Protein AF-A0AAQ4F9U0-F1 (afdb_monomer)

Secondary structure (DSSP, 8-state):
---------------------S---------TTSS-SEEEEEEETTTTEEEEEEE-BSEEEEEETTT--EEEEEE---EEE-TTSPSTTS--TTGGG-EEE--BEEEEEE-TTSSEEEEEESSGGG-EEEEETTTTT-SEEEPPTT-GGG----SS-EEEEE-SGGGTTEEEEEE---SS-TTTPPPSEEEEEEETTTEEEES-BSSS-BSEE---GGGTTT--EEEEEEEEETTEEEEEEEEE-TTTTT-EEEEEEEEETT-TT-TT-EEEEE--EETTEE-EEEEEEEEEEEEPTTT--EEEEEEEEEES--SS-S-------TT-EEEEEE---BTTB----EEEEEE---S----------EE---

Foldseek 3Di:
DDDDDDDDDDDDDDDDDDDPPDPPPDADDADPQGHFPDKDWAADPDPLGIWIWTFAKQWIFIAHPVRRHTPAIDGNFQDFFDLADFAPPPDDPCSVVTDRHIWGWADWDDQQNAQKIWIWTAGRLGAIKIAHNVVRRPDIQAADRPDLQRRAEHPAHKEWDFEDDVGSQKIWMAYAQDPGPPSSHDARTFIWGDDPNHYTHQLDDPPVFTRGDHDDPVCRVQKGKHWAYWDYDPQKTKTWIWIQDNPPPRDIFIKIWMAGNPDSGRPRIDMDTDFDDDPPATWYFLHKDWDAFWQFPVPNDTFTKIKTKTDRDDDDDPDNPPDPDLFIWIWIFTQDDDPPDRPRPRPDTGHPDDDDDDDDDDGDTDDDDD

Solvent-accessible surface area (backbone atoms only — not comparable to full-atom values): 21564 Å² total; per-residue (Å²): 139,82,85,89,81,84,79,91,75,89,78,84,83,75,94,63,102,63,87,80,86,63,89,73,82,79,80,80,78,77,58,92,71,44,70,66,66,42,75,39,80,47,75,42,77,92,88,67,45,52,31,32,40,34,27,21,47,21,27,38,38,37,21,37,60,90,69,54,48,78,76,30,74,43,78,65,36,64,40,68,32,39,75,84,36,64,24,71,89,53,84,49,99,51,54,87,65,43,39,83,37,72,14,39,38,57,41,72,43,68,46,66,91,51,64,32,34,42,38,19,26,41,40,49,48,2,33,40,34,38,27,29,58,85,57,60,50,72,48,66,41,60,40,50,67,87,46,66,69,32,25,53,30,32,78,65,21,35,31,67,43,51,37,63,80,98,31,36,56,26,40,39,37,28,16,24,81,63,82,51,53,74,87,58,49,38,52,38,34,33,39,25,38,61,43,89,91,18,45,43,42,62,66,26,79,71,93,83,37,36,20,51,48,68,73,57,72,92,43,47,92,68,43,51,54,38,42,66,31,59,49,62,56,97,64,28,40,37,39,38,31,39,35,34,43,80,86,47,96,67,51,64,42,22,31,43,35,37,30,45,66,86,48,45,42,47,82,63,53,48,75,46,79,50,76,60,79,66,75,103,50,79,38,33,67,69,43,54,49,76,51,72,56,36,43,44,84,86,69,88,48,77,39,56,34,37,41,34,37,28,34,66,84,81,83,85,70,102,59,91,62,83,70,82,53,85,72,25,33,44,34,43,35,47,78,52,90,56,84,102,45,88,50,73,54,74,75,44,74,46,64,62,73,75,95,69,82,93,76,88,78,92,75,75,77,58,80,66,89,128

Mean predicted aligned error: 11.79 Å

InterPro domains:
  IPR001627 Sema domain [PS51004] (9-370)
  IPR001627 Sema domain [SM00630] (39-370)
  IPR015943 WD40/YVTN repeat-like-containing domain superfamily [G3DSA:2.130.10.10] (25-323)
  IPR031148 Plexin family [PTHR22625] (26-288)
  IPR036352 Sema domain superfamily [SSF101912] (35-280)

Structure (mmCIF, N/CA/C/O backbone):
data_AF-A0AAQ4F9U0-F1
#
_entry.id   AF-A0AAQ4F9U0-F1
#
loop_
_atom_site.group_PDB
_atom_site.id
_atom_site.type_symbol
_atom_site.label_atom_id
_atom_site.label_alt_id
_atom_site.label_comp_id
_atom_site.label_asym_id
_atom_site.label_entity_id
_atom_site.label_seq_id
_atom_site.pdbx_PDB_ins_code
_atom_site.Cartn_x
_atom_site.Cartn_y
_atom_site.Cartn_z
_atom_site.occupancy
_atom_site.B_iso_or_equiv
_atom_site.auth_seq_id
_atom_site.auth_comp_id
_atom_site.auth_asym_id
_atom_site.auth_atom_id
_atom_site.pdbx_PDB_model_num
ATOM 1 N N . MET A 1 1 ? 18.073 24.836 13.040 1.00 29.44 1 MET A N 1
ATOM 2 C CA . MET A 1 1 ? 17.413 25.955 12.325 1.00 29.44 1 MET A CA 1
ATOM 3 C C . MET A 1 1 ? 17.180 25.469 10.901 1.00 29.44 1 MET A C 1
ATOM 5 O O . MET A 1 1 ? 18.163 25.137 10.271 1.00 29.44 1 MET A O 1
ATOM 9 N N . THR A 1 2 ? 15.994 25.241 10.348 1.00 25.25 2 THR A N 1
ATOM 10 C CA . THR A 1 2 ? 14.589 25.552 10.650 1.00 25.25 2 THR A CA 1
ATOM 11 C C . THR A 1 2 ? 13.759 24.346 10.170 1.00 25.25 2 THR A C 1
ATOM 13 O O . THR A 1 2 ? 13.972 23.843 9.071 1.00 25.25 2 THR A O 1
ATOM 16 N N . GLN A 1 3 ? 12.862 23.822 11.008 1.00 24.72 3 GLN A N 1
ATOM 17 C CA . GLN A 1 3 ? 12.115 22.586 10.742 1.00 24.72 3 GLN A CA 1
ATOM 18 C C . GLN A 1 3 ? 10.666 22.952 10.396 1.00 24.72 3 GLN A C 1
ATOM 20 O O . GLN A 1 3 ? 9.888 23.328 11.269 1.00 24.72 3 GLN A O 1
ATOM 25 N N . PHE A 1 4 ? 10.313 22.897 9.111 1.00 24.97 4 PHE A N 1
ATOM 26 C CA . PHE A 1 4 ? 8.951 23.172 8.654 1.00 24.97 4 PHE A CA 1
ATOM 27 C C . PHE A 1 4 ? 8.046 21.968 8.950 1.00 24.97 4 PHE A C 1
ATOM 29 O O . PHE A 1 4 ? 8.197 20.895 8.369 1.00 24.97 4 PHE A O 1
ATOM 36 N N . SER A 1 5 ? 7.109 22.153 9.882 1.00 25.56 5 SER A N 1
ATOM 37 C CA . SER A 1 5 ? 6.023 21.213 10.174 1.00 25.56 5 SER A CA 1
ATOM 38 C C . SER A 1 5 ? 4.843 21.495 9.245 1.00 25.56 5 SER A C 1
ATOM 40 O O . SER A 1 5 ? 4.333 22.611 9.239 1.00 25.56 5 SER A O 1
ATOM 42 N N . VAL A 1 6 ? 4.379 20.498 8.488 1.00 27.39 6 VAL A N 1
ATOM 43 C CA . VAL A 1 6 ? 3.157 20.604 7.671 1.00 27.39 6 VAL A CA 1
ATOM 44 C C . VAL A 1 6 ? 2.056 19.779 8.334 1.00 27.39 6 VAL A C 1
ATOM 46 O O . VAL A 1 6 ? 2.178 18.563 8.478 1.00 27.39 6 VAL A O 1
ATOM 49 N N . ALA A 1 7 ? 0.997 20.454 8.777 1.00 25.16 7 ALA A N 1
ATOM 50 C CA . ALA A 1 7 ? -0.224 19.840 9.284 1.00 25.16 7 ALA A CA 1
ATOM 51 C C . ALA A 1 7 ? -1.176 19.552 8.113 1.00 25.16 7 ALA A C 1
ATOM 53 O O . ALA A 1 7 ? -1.401 20.420 7.272 1.00 25.16 7 ALA A O 1
ATOM 54 N N . PHE A 1 8 ? -1.751 18.350 8.060 1.00 27.48 8 PHE A N 1
ATOM 55 C CA . PHE A 1 8 ? -2.879 18.066 7.173 1.00 27.48 8 PHE A CA 1
ATOM 56 C C . PHE A 1 8 ? -4.134 18.709 7.769 1.00 27.48 8 PHE A C 1
ATOM 58 O O . PHE A 1 8 ? -4.598 18.293 8.828 1.00 27.48 8 PHE A O 1
ATOM 65 N N . VAL A 1 9 ? -4.669 19.729 7.099 1.00 26.75 9 VAL A N 1
ATOM 66 C CA . VAL A 1 9 ? -5.969 20.328 7.419 1.00 26.75 9 VAL A CA 1
ATOM 67 C C . VAL A 1 9 ? -6.950 19.879 6.339 1.00 26.75 9 VAL A C 1
ATOM 69 O O . VAL A 1 9 ? -6.792 20.228 5.171 1.00 26.75 9 VAL A O 1
ATOM 72 N N . LEU A 1 10 ? -7.950 19.085 6.719 1.00 26.62 10 LEU A N 1
ATOM 73 C CA . LEU A 1 10 ? -9.097 18.785 5.867 1.00 26.62 10 LEU A CA 1
ATOM 74 C C . LEU A 1 10 ? -10.081 19.958 6.000 1.00 26.62 10 LEU A C 1
ATOM 76 O O . LEU A 1 10 ? -10.742 20.086 7.027 1.00 26.62 10 LEU A O 1
ATOM 80 N N . VAL A 1 11 ? -10.146 20.845 5.004 1.00 28.12 11 VAL A N 1
ATOM 81 C CA . VAL A 1 11 ? -11.136 21.935 4.966 1.00 28.12 11 VAL A CA 1
ATOM 82 C C . VAL A 1 11 ? -12.256 21.546 4.002 1.00 28.12 11 VAL A C 1
ATOM 84 O O . VAL A 1 11 ? -12.060 21.544 2.789 1.00 28.12 11 VAL A O 1
ATOM 87 N N . LEU A 1 12 ? -13.438 21.238 4.537 1.00 27.59 12 LEU A N 1
ATOM 88 C CA . LEU A 1 12 ? -14.687 21.199 3.774 1.00 27.59 12 LEU A CA 1
ATOM 89 C C . LEU A 1 12 ? -15.223 22.636 3.683 1.00 27.59 12 LEU A C 1
ATOM 91 O O . LEU A 1 12 ? -15.813 23.145 4.632 1.00 27.59 12 LEU A O 1
ATOM 95 N N . MET A 1 13 ? -14.975 23.322 2.564 1.00 25.70 13 MET A N 1
ATOM 96 C CA . MET A 1 13 ? -15.557 24.644 2.302 1.00 25.70 13 MET A CA 1
ATOM 97 C C . MET A 1 13 ? -16.949 24.480 1.681 1.00 25.70 13 MET A C 1
ATOM 99 O O . MET A 1 13 ? -17.072 24.288 0.473 1.00 25.70 13 MET A O 1
ATOM 103 N N . VAL A 1 14 ? -17.999 24.600 2.494 1.00 28.50 14 VAL A N 1
ATOM 104 C CA . VAL A 1 14 ? -19.348 24.928 2.010 1.00 28.50 14 VAL A CA 1
ATOM 105 C C . VAL A 1 14 ? -19.461 26.450 2.016 1.00 28.50 14 VAL A C 1
ATOM 107 O O . VAL A 1 14 ? -19.432 27.082 3.071 1.00 28.50 14 VAL A O 1
ATOM 110 N N . SER A 1 15 ? -19.540 27.065 0.836 1.00 31.59 15 SER A N 1
ATOM 111 C CA . SER A 1 15 ? -19.700 28.515 0.702 1.00 31.59 15 SER A CA 1
ATOM 112 C C . SER A 1 15 ? -21.104 28.951 1.127 1.00 31.59 15 SER A C 1
ATOM 114 O O . SER A 1 15 ? -22.020 29.033 0.316 1.00 31.59 15 SER A O 1
ATOM 116 N N . GLY A 1 16 ? -21.254 29.275 2.407 1.00 28.83 16 GLY A N 1
ATOM 117 C CA . GLY A 1 16 ? -22.319 30.123 2.927 1.00 28.83 16 GLY A CA 1
ATOM 118 C C . GLY A 1 16 ? -21.680 31.266 3.703 1.00 28.83 16 GLY A C 1
ATOM 119 O O . GLY A 1 16 ? -21.002 31.029 4.699 1.00 28.83 16 GLY A O 1
ATOM 120 N N . HIS A 1 17 ? -21.862 32.505 3.245 1.00 36.22 17 HIS A N 1
ATOM 121 C CA . HIS A 1 17 ? -21.440 33.699 3.976 1.00 36.22 17 HIS A CA 1
ATOM 122 C C . HIS A 1 17 ? -22.182 33.767 5.323 1.00 36.22 17 HIS A C 1
ATOM 124 O O . HIS A 1 17 ? -23.280 34.307 5.422 1.00 36.22 17 HIS A O 1
ATOM 130 N N . LYS A 1 18 ? -21.568 33.222 6.373 1.00 30.11 18 LYS A N 1
ATOM 131 C CA . LYS A 1 18 ? -21.814 33.598 7.763 1.00 30.11 18 LYS A CA 1
ATOM 132 C C . LYS A 1 18 ? -20.461 33.788 8.428 1.00 30.11 18 LYS A C 1
ATOM 134 O O . LYS A 1 18 ? -19.620 32.896 8.426 1.00 30.11 18 LYS A O 1
ATOM 139 N N . THR A 1 19 ? -20.253 34.987 8.951 1.00 37.78 19 THR A N 1
ATOM 140 C CA . THR A 1 19 ? -19.122 35.362 9.798 1.00 37.78 19 THR A CA 1
ATOM 141 C C . THR A 1 19 ? -18.978 34.344 10.930 1.00 37.78 19 THR A C 1
ATOM 143 O O . THR A 1 19 ? -19.809 34.305 11.837 1.00 37.78 19 THR A O 1
ATOM 146 N N . PHE A 1 20 ? -17.954 33.491 10.859 1.00 38.44 20 PHE A N 1
ATOM 147 C CA . PHE A 1 20 ? -17.682 32.469 11.869 1.00 38.44 20 PHE A CA 1
ATOM 148 C C . PHE A 1 20 ? -16.980 33.117 13.070 1.00 38.44 20 PHE A C 1
ATOM 150 O O . PHE A 1 20 ? -15.762 33.077 13.221 1.00 38.44 20 PHE A O 1
ATOM 157 N N . GLY A 1 21 ? -17.770 33.769 13.920 1.00 43.78 21 GLY A N 1
ATOM 158 C CA . GLY A 1 21 ? -17.380 34.089 15.286 1.00 43.78 21 GLY A CA 1
ATOM 159 C C . GLY A 1 21 ? -17.503 32.839 16.151 1.00 43.78 21 GLY A C 1
ATOM 160 O O . GLY A 1 21 ? -18.554 32.604 16.731 1.00 43.78 21 GLY A O 1
ATOM 161 N N . ASN A 1 22 ? -16.461 32.008 16.167 1.00 43.28 22 ASN A N 1
ATOM 162 C CA . ASN A 1 22 ? -16.059 31.160 17.293 1.00 43.28 22 ASN A CA 1
ATOM 163 C C . ASN A 1 22 ? -14.799 30.386 16.895 1.00 43.28 22 ASN A C 1
ATOM 165 O O . ASN A 1 22 ? -14.770 29.743 15.847 1.00 43.28 22 ASN A O 1
ATOM 169 N N . SER A 1 23 ? -13.765 30.438 17.737 1.00 53.53 23 SER A N 1
ATOM 170 C CA . SER A 1 23 ? -12.566 29.607 17.604 1.00 53.53 23 SER A CA 1
ATOM 171 C C . SER A 1 23 ? -12.973 28.135 17.709 1.00 53.53 23 SER A C 1
ATOM 173 O O . SER A 1 23 ? -13.129 27.593 18.803 1.00 53.53 23 SER A O 1
ATOM 175 N N . SER A 1 24 ? -13.222 27.480 16.575 1.00 62.28 24 SER A N 1
ATOM 176 C CA . SER A 1 24 ? -13.398 26.034 16.541 1.00 62.28 24 SER A CA 1
ATOM 177 C C . SER A 1 24 ? -12.061 25.409 16.929 1.00 62.28 24 SER A C 1
ATOM 179 O O . SER A 1 24 ? -11.096 25.494 16.168 1.00 62.28 24 SER A O 1
ATOM 181 N N . VAL A 1 25 ? -11.978 24.813 18.119 1.00 74.81 25 VAL A N 1
ATOM 182 C CA . VAL A 1 25 ? -10.773 24.109 18.575 1.00 74.81 25 VAL A CA 1
ATOM 183 C C . VAL A 1 25 ? -10.517 22.928 17.633 1.00 74.81 25 VAL A C 1
ATOM 185 O O . VAL A 1 25 ? -11.190 21.900 17.710 1.00 74.81 25 VAL A O 1
ATOM 188 N N . ILE A 1 26 ? -9.552 23.077 16.722 1.00 81.75 26 ILE A N 1
ATOM 189 C CA . ILE A 1 26 ? -9.121 22.005 15.820 1.00 81.75 26 ILE A CA 1
ATOM 190 C C . ILE A 1 26 ? -8.295 21.010 16.636 1.00 81.75 26 ILE A C 1
ATOM 192 O O . ILE A 1 26 ? -7.147 21.275 17.001 1.00 81.75 26 ILE A O 1
ATOM 196 N N . LYS A 1 27 ? -8.872 19.842 16.922 1.00 86.06 27 LYS A N 1
ATOM 197 C CA . LYS A 1 27 ? -8.132 18.741 17.544 1.00 86.06 27 LYS A CA 1
ATOM 198 C C . LYS A 1 27 ? -7.135 18.172 16.539 1.00 86.06 27 LYS A C 1
ATOM 200 O O . LYS A 1 27 ? -7.469 17.964 15.378 1.00 86.06 27 LYS A O 1
ATOM 205 N N . THR A 1 28 ? -5.905 17.928 16.986 1.00 89.06 28 THR A N 1
ATOM 206 C CA . THR A 1 28 ? -4.822 17.435 16.127 1.00 89.06 28 THR A CA 1
ATOM 207 C C . THR A 1 28 ? -4.110 16.272 16.801 1.00 89.06 28 THR A C 1
ATOM 209 O O . THR A 1 28 ? -3.609 16.421 17.913 1.00 89.06 28 THR A O 1
ATOM 212 N N . PHE A 1 29 ? -3.994 15.148 16.098 1.00 91.69 29 PHE A N 1
ATOM 213 C CA . PHE A 1 29 ? -3.115 14.047 16.478 1.00 91.69 29 PHE A CA 1
ATOM 214 C C . PHE A 1 29 ? -1.820 14.102 15.662 1.00 91.69 29 PHE A C 1
ATOM 216 O O . PHE A 1 29 ? -1.850 14.318 14.449 1.00 91.69 29 PHE A O 1
ATOM 223 N N . ARG A 1 30 ? -0.675 13.903 16.322 1.00 92.94 30 ARG A N 1
ATOM 224 C CA . ARG A 1 30 ? 0.641 13.821 15.674 1.00 92.94 30 ARG A CA 1
ATOM 225 C C . ARG A 1 30 ? 1.322 12.523 16.104 1.00 92.94 30 ARG A C 1
ATOM 227 O O . ARG A 1 30 ? 1.633 12.398 17.289 1.00 92.94 30 ARG A O 1
ATOM 234 N N . PRO A 1 31 ? 1.566 11.571 15.186 1.00 93.06 31 PRO A N 1
ATOM 235 C CA . PRO A 1 31 ? 2.289 10.363 15.543 1.00 93.06 31 PRO A CA 1
ATOM 236 C C . PRO A 1 31 ? 3.714 10.705 16.021 1.00 93.06 31 PRO A C 1
ATOM 238 O O . PRO A 1 31 ? 4.389 11.519 15.384 1.00 93.06 31 PRO A O 1
ATOM 241 N N . PRO A 1 32 ? 4.211 10.078 17.103 1.00 92.12 32 PRO A N 1
ATOM 242 C CA . PRO A 1 32 ? 5.536 10.380 17.651 1.00 92.12 32 PRO A CA 1
ATOM 243 C C . PRO A 1 32 ? 6.699 10.198 16.663 1.00 92.12 32 PRO A C 1
ATOM 245 O O . PRO A 1 32 ? 7.684 10.925 16.723 1.00 92.12 32 PRO A O 1
ATOM 248 N N . ALA A 1 33 ? 6.592 9.234 15.743 1.00 91.88 33 ALA A N 1
ATOM 249 C CA . ALA A 1 33 ? 7.673 8.847 14.832 1.00 91.88 33 ALA A CA 1
ATOM 250 C C . ALA A 1 33 ? 7.632 9.555 13.459 1.00 91.88 33 ALA A C 1
ATOM 252 O O . ALA A 1 33 ? 8.350 9.156 12.536 1.00 91.88 33 ALA A O 1
ATOM 253 N N . GLY A 1 34 ? 6.798 10.589 13.304 1.00 91.25 34 GLY A N 1
ATOM 254 C CA . GLY A 1 34 ? 6.648 11.359 12.066 1.00 91.25 34 GLY A CA 1
ATOM 255 C C . GLY A 1 34 ? 5.200 11.425 11.564 1.00 91.25 34 GLY A C 1
ATOM 256 O O . GLY A 1 34 ? 4.275 11.065 12.286 1.00 91.25 34 GLY A O 1
ATOM 257 N N . PRO A 1 35 ? 4.966 11.901 10.328 1.00 91.56 35 PRO A N 1
ATOM 258 C CA . PRO A 1 35 ? 3.613 12.031 9.792 1.00 91.56 35 PRO A CA 1
ATOM 259 C C . PRO A 1 35 ? 2.939 10.664 9.618 1.00 91.56 35 PRO A C 1
ATOM 261 O O . PRO A 1 35 ? 3.611 9.659 9.381 1.00 91.56 35 PRO A O 1
ATOM 264 N N . ALA A 1 36 ? 1.607 10.635 9.680 1.00 91.06 36 ALA A N 1
ATOM 265 C CA . ALA A 1 36 ? 0.836 9.460 9.283 1.00 91.06 36 ALA A CA 1
ATOM 266 C C . ALA A 1 36 ? 0.993 9.225 7.769 1.00 91.06 36 ALA A C 1
ATOM 268 O O . ALA A 1 36 ? 0.984 10.174 6.983 1.00 91.06 36 ALA A O 1
ATOM 269 N N . GLN A 1 37 ? 1.158 7.969 7.352 1.00 93.06 37 GLN A N 1
ATOM 270 C CA . GLN A 1 37 ? 1.241 7.592 5.939 1.00 93.06 37 GLN A CA 1
ATOM 271 C C . GLN A 1 37 ? -0.131 7.287 5.337 1.00 93.06 37 GLN A C 1
ATOM 273 O O . GLN A 1 37 ? -0.349 7.635 4.174 1.00 93.06 37 GLN A O 1
ATOM 278 N N . ASN A 1 38 ? -1.021 6.669 6.120 1.00 92.75 38 ASN A N 1
ATOM 279 C CA . ASN A 1 38 ? -2.396 6.338 5.747 1.00 92.75 38 ASN A CA 1
ATOM 280 C C . ASN A 1 38 ? -3.339 6.562 6.934 1.00 92.75 38 ASN A C 1
ATOM 282 O O . ASN A 1 38 ? -2.918 6.491 8.090 1.00 92.75 38 ASN A O 1
ATOM 286 N N . LEU A 1 39 ? -4.610 6.814 6.636 1.00 93.81 39 LEU A N 1
ATOM 287 C CA . LEU A 1 39 ? -5.665 7.034 7.618 1.00 93.81 39 LEU A CA 1
ATOM 288 C C . LEU A 1 39 ? -6.929 6.311 7.155 1.00 93.81 39 LEU A C 1
ATOM 290 O O . LEU A 1 39 ? -7.272 6.373 5.976 1.00 93.81 39 LEU A O 1
ATOM 294 N N . LEU A 1 40 ? -7.611 5.657 8.085 1.00 93.25 40 LEU A N 1
ATOM 295 C CA . LEU A 1 40 ? -8.849 4.931 7.853 1.00 93.25 40 LEU A CA 1
ATOM 296 C C . LEU A 1 40 ? -9.862 5.316 8.931 1.00 93.25 40 LEU A C 1
ATOM 298 O O . LEU A 1 40 ? -9.553 5.263 10.118 1.00 93.25 40 LEU A O 1
ATOM 302 N N . TYR A 1 41 ? -11.065 5.696 8.518 1.00 92.38 41 TYR A N 1
ATOM 303 C CA . TYR A 1 41 ? -12.203 5.863 9.417 1.00 92.38 41 TYR A CA 1
ATOM 304 C C . TYR A 1 41 ? -13.020 4.575 9.423 1.00 92.38 41 TYR A C 1
ATOM 306 O O . TYR A 1 41 ? -13.342 4.061 8.354 1.00 92.38 41 TYR A O 1
ATOM 314 N N . VAL A 1 42 ? -13.357 4.074 10.610 1.00 90.50 42 VAL A N 1
ATOM 315 C CA . VAL A 1 42 ? -14.179 2.870 10.778 1.00 90.50 42 VAL A CA 1
ATOM 316 C C . VAL A 1 42 ? -15.256 3.153 11.812 1.00 90.50 42 VAL A C 1
ATOM 318 O O . VAL A 1 42 ? -14.984 3.737 12.862 1.00 90.50 42 VAL A O 1
ATOM 321 N N . ASN A 1 43 ? -16.482 2.721 11.532 1.00 88.25 43 ASN A N 1
ATOM 322 C CA . ASN A 1 43 ? -17.560 2.730 12.510 1.00 88.25 43 ASN A CA 1
ATOM 323 C C . ASN A 1 43 ? -17.763 1.308 13.038 1.00 88.25 43 ASN A C 1
ATOM 325 O O . ASN A 1 43 ? -18.195 0.429 12.296 1.00 88.25 43 ASN A O 1
ATOM 329 N N . LEU A 1 44 ? -17.412 1.074 14.302 1.00 84.94 44 LEU A N 1
ATOM 330 C CA . LEU A 1 44 ? -17.586 -0.230 14.932 1.00 84.94 44 LEU A CA 1
ATOM 331 C C . LEU A 1 44 ? -19.023 -0.352 15.457 1.00 84.94 44 LEU A C 1
ATOM 333 O O . LEU A 1 44 ? -19.406 0.338 16.408 1.00 84.94 44 LEU A O 1
ATOM 337 N N . TYR A 1 45 ? -19.815 -1.238 14.849 1.00 69.25 45 TYR A N 1
ATOM 338 C CA . TYR A 1 45 ? -21.154 -1.577 15.338 1.00 69.25 45 TYR A CA 1
ATOM 339 C C . TYR A 1 45 ? -21.085 -2.193 16.750 1.00 69.25 45 TYR A C 1
ATOM 341 O O . TYR A 1 45 ? -20.093 -2.819 17.113 1.00 69.25 45 TYR A O 1
ATOM 349 N N . GLN A 1 46 ? -22.148 -2.012 17.543 1.00 57.34 46 GLN A N 1
ATOM 350 C CA . GLN A 1 46 ? -22.325 -2.621 18.873 1.00 57.34 46 GLN A CA 1
ATOM 351 C C . GLN A 1 46 ? -21.217 -2.272 19.896 1.00 57.34 46 GLN A C 1
ATOM 353 O O . GLN A 1 46 ? -20.499 -3.139 20.379 1.00 57.34 46 GLN A O 1
ATOM 358 N N . ASN A 1 47 ? -21.141 -0.989 20.281 1.00 59.16 47 ASN A N 1
ATOM 359 C CA . ASN A 1 47 ? -20.373 -0.427 21.418 1.00 59.16 47 ASN A CA 1
ATOM 360 C C . ASN A 1 47 ? -18.929 0.044 21.155 1.00 59.16 47 ASN A C 1
ATOM 362 O O . ASN A 1 47 ? -18.361 0.712 22.018 1.00 59.16 47 ASN A O 1
ATOM 366 N N . GLY A 1 48 ? -18.339 -0.211 19.982 1.00 67.12 48 GLY A N 1
ATOM 367 C CA . GLY A 1 48 ? -16.965 0.233 19.683 1.00 67.12 48 GLY A CA 1
ATOM 368 C C . GLY A 1 48 ? -16.836 1.714 19.297 1.00 67.12 48 GLY A C 1
ATOM 369 O O . GLY A 1 48 ? -15.776 2.314 19.499 1.00 67.12 48 GLY A O 1
ATOM 370 N N . GLY A 1 49 ? -17.918 2.310 18.784 1.00 84.31 49 GLY A N 1
ATOM 371 C CA . GLY A 1 49 ? -17.972 3.705 18.351 1.00 84.31 49 GLY A CA 1
ATOM 372 C C . GLY A 1 49 ? -17.165 3.986 17.080 1.00 84.31 49 GLY A C 1
ATOM 373 O O . GLY A 1 49 ? -16.498 3.118 16.517 1.00 84.31 49 GLY A O 1
ATOM 374 N N . ALA A 1 50 ? -17.225 5.235 16.622 1.00 89.94 50 ALA A N 1
ATOM 375 C CA . ALA A 1 50 ? -16.423 5.690 15.496 1.00 89.94 50 ALA A CA 1
ATOM 376 C C . ALA A 1 50 ? -14.949 5.832 15.898 1.00 89.94 50 ALA A C 1
ATOM 378 O O . ALA A 1 50 ? -14.612 6.508 16.879 1.00 89.94 50 ALA A O 1
ATOM 379 N N . ILE A 1 51 ? -14.068 5.232 15.105 1.00 93.69 51 IL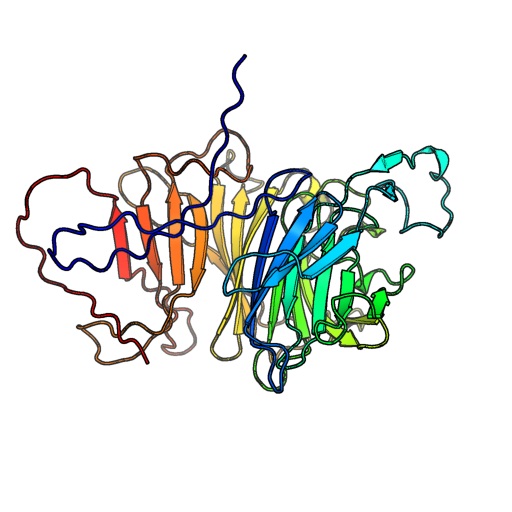E A N 1
ATOM 380 C CA . ILE A 1 51 ? -12.624 5.228 15.322 1.00 93.69 51 ILE A CA 1
ATOM 381 C C . ILE A 1 51 ? -11.885 5.728 14.082 1.00 93.69 51 ILE A C 1
ATOM 383 O O . ILE A 1 51 ? -12.384 5.682 12.957 1.00 93.69 51 ILE A O 1
ATOM 387 N N . LEU A 1 52 ? -10.662 6.193 14.305 1.00 95.12 52 LEU A N 1
ATOM 388 C CA . LEU A 1 52 ? -9.700 6.513 13.261 1.00 95.12 52 LEU A CA 1
ATOM 389 C C . LEU A 1 52 ? -8.458 5.659 13.469 1.00 95.12 52 LEU A C 1
ATOM 391 O O . LEU A 1 52 ? -7.839 5.710 14.527 1.00 95.12 52 LEU A O 1
ATOM 395 N N . VAL A 1 53 ? -8.070 4.900 12.454 1.00 96.62 53 VAL A N 1
ATOM 396 C CA . VAL A 1 53 ? -6.814 4.156 12.450 1.00 96.62 53 VAL A CA 1
ATOM 397 C C . VAL A 1 53 ? -5.815 4.893 11.574 1.00 96.62 53 VAL A C 1
ATOM 399 O O . VAL A 1 53 ? -6.068 5.122 10.394 1.00 96.62 53 VAL A O 1
ATOM 402 N N . ALA A 1 54 ? -4.671 5.263 12.136 1.00 97.12 54 ALA A N 1
ATOM 403 C CA . ALA A 1 54 ? -3.572 5.891 11.419 1.00 97.12 54 ALA A CA 1
ATOM 404 C C . ALA A 1 54 ? -2.390 4.922 11.297 1.00 97.12 54 ALA A C 1
ATOM 406 O O . ALA A 1 54 ? -1.857 4.434 12.294 1.00 97.12 54 ALA A O 1
ATOM 407 N N . GLY A 1 55 ? -1.945 4.675 10.067 1.00 97.75 55 GLY A N 1
ATOM 408 C CA . GLY A 1 55 ? -0.701 3.968 9.786 1.00 97.75 55 GLY A CA 1
ATOM 409 C C . GLY A 1 55 ? 0.472 4.940 9.832 1.00 97.75 55 GLY A C 1
ATOM 410 O O . GLY A 1 55 ? 0.487 5.913 9.079 1.00 97.75 55 GLY A O 1
ATOM 411 N N . GLY A 1 56 ? 1.437 4.690 10.712 1.00 95.94 56 GLY A N 1
ATOM 412 C CA . GLY A 1 56 ? 2.623 5.516 10.919 1.00 95.94 56 GLY A CA 1
ATOM 413 C C . GLY A 1 56 ? 3.938 4.782 10.637 1.00 95.94 56 GLY A C 1
ATOM 414 O O . GLY A 1 56 ? 3.969 3.603 10.266 1.00 95.94 56 GLY A O 1
ATOM 415 N N . ARG A 1 57 ? 5.052 5.495 10.844 1.00 98.00 57 ARG A N 1
ATOM 416 C CA . ARG A 1 57 ? 6.386 4.886 10.910 1.00 98.00 57 ARG A CA 1
ATOM 417 C C . ARG A 1 57 ? 6.442 4.035 12.174 1.00 98.00 57 ARG A C 1
ATOM 419 O O . ARG A 1 57 ? 6.232 4.555 13.265 1.00 98.00 57 ARG A O 1
ATOM 426 N N . ASN A 1 58 ? 6.740 2.751 12.016 1.00 98.31 58 ASN A N 1
ATOM 427 C CA . ASN A 1 58 ? 6.924 1.762 13.077 1.00 98.31 58 ASN A CA 1
ATOM 428 C C . ASN A 1 58 ? 5.702 1.481 13.963 1.00 98.31 58 ASN A C 1
ATOM 430 O O . ASN A 1 58 ? 5.831 0.735 14.935 1.00 98.31 58 ASN A O 1
ATOM 434 N N . ALA A 1 59 ? 4.525 2.031 13.653 1.00 98.06 59 ALA A N 1
ATOM 435 C CA . ALA A 1 59 ? 3.329 1.787 14.444 1.00 98.06 59 ALA A CA 1
ATOM 436 C C . ALA A 1 59 ? 2.021 1.989 13.671 1.00 98.06 59 ALA A C 1
ATOM 438 O O . ALA A 1 59 ? 1.953 2.759 12.711 1.00 98.06 59 ALA A O 1
ATOM 439 N N . LEU A 1 60 ? 0.970 1.323 14.143 1.00 98.50 60 LEU A N 1
ATOM 440 C CA . LEU A 1 60 ? -0.426 1.659 13.881 1.00 98.50 60 LEU A CA 1
ATOM 441 C C . LEU A 1 60 ? -1.002 2.326 15.132 1.00 98.50 60 LEU A C 1
ATOM 443 O O . LEU A 1 60 ? -0.722 1.886 16.247 1.00 98.50 60 LEU A O 1
ATOM 447 N N . TYR A 1 61 ? -1.809 3.364 14.943 1.00 97.94 61 TYR A N 1
ATOM 448 C CA . TYR A 1 61 ? -2.467 4.100 16.019 1.00 97.94 61 TYR A CA 1
ATOM 449 C C . TYR A 1 61 ? -3.973 3.999 15.833 1.00 97.94 61 TYR A C 1
ATOM 451 O O . TYR A 1 61 ? -4.489 4.429 14.805 1.00 97.94 61 TYR A O 1
ATOM 459 N N . MET A 1 62 ? -4.674 3.460 16.821 1.00 96.62 62 MET A N 1
ATOM 460 C CA . MET A 1 62 ? -6.130 3.457 16.863 1.00 96.62 62 MET A CA 1
ATOM 461 C C . MET A 1 62 ? -6.592 4.583 17.781 1.00 96.62 62 MET A C 1
ATOM 463 O O . MET A 1 62 ? -6.195 4.652 18.944 1.00 96.62 62 MET A O 1
ATOM 467 N N . LEU A 1 63 ? -7.401 5.487 17.243 1.00 95.44 63 LEU A N 1
ATOM 468 C CA . LEU A 1 63 ? -7.825 6.728 17.877 1.00 95.44 63 LEU A CA 1
ATOM 469 C C . LEU A 1 63 ? -9.350 6.773 17.982 1.00 95.44 63 LEU A C 1
ATOM 471 O O . LEU A 1 63 ? -10.063 6.260 17.119 1.00 95.44 63 LEU A O 1
ATOM 475 N N . SER A 1 64 ? -9.863 7.454 19.000 1.00 93.06 64 SER A N 1
ATOM 476 C CA . SER A 1 64 ? -11.273 7.849 19.055 1.00 93.06 64 SER A CA 1
ATOM 477 C C . SER A 1 64 ? -11.564 8.920 17.997 1.00 93.06 64 SER A C 1
ATOM 479 O O . SER A 1 64 ? -10.874 9.938 17.931 1.00 93.06 64 SER A O 1
ATOM 481 N N . ALA A 1 65 ? -12.611 8.748 17.184 1.00 90.81 65 ALA A N 1
ATOM 482 C CA . ALA A 1 65 ? -12.971 9.753 16.178 1.00 90.81 65 ALA A CA 1
ATOM 483 C C . ALA A 1 65 ? -13.557 11.044 16.791 1.00 90.81 65 ALA A C 1
ATOM 485 O O . ALA A 1 65 ? -13.573 12.084 16.137 1.00 90.81 65 ALA A O 1
ATOM 486 N N . LYS A 1 66 ? -14.019 11.005 18.051 1.00 88.62 66 LYS A N 1
ATOM 487 C CA . LYS A 1 66 ? -14.623 12.157 18.750 1.00 88.62 66 LYS A CA 1
ATOM 488 C C . LYS A 1 66 ? -13.583 13.185 19.200 1.00 88.62 66 LYS A C 1
ATOM 490 O O . LYS A 1 66 ? -13.851 14.390 19.277 1.00 88.62 66 LYS A O 1
ATOM 495 N N . ASP A 1 67 ? -12.408 12.717 19.598 1.00 90.62 67 ASP A N 1
ATOM 496 C CA . ASP A 1 67 ? -11.403 13.559 20.241 1.00 90.62 67 ASP A CA 1
ATOM 497 C C . ASP A 1 67 ? -9.960 13.292 19.828 1.00 90.62 67 ASP A C 1
ATOM 499 O O . ASP A 1 67 ? -9.081 14.032 20.263 1.00 90.62 67 ASP A O 1
ATOM 503 N N . LEU A 1 68 ? -9.729 12.317 18.947 1.00 92.94 68 LEU A N 1
ATOM 504 C CA . LEU A 1 68 ? -8.405 11.880 18.513 1.00 92.94 68 LEU A CA 1
ATOM 505 C C . LEU A 1 68 ? -7.523 11.388 19.670 1.00 92.94 68 LEU A C 1
ATOM 507 O O . LEU A 1 68 ? -6.299 11.356 19.536 1.00 92.94 68 LEU A O 1
ATOM 511 N N . SER A 1 69 ? -8.129 11.004 20.799 1.00 93.94 69 SER A N 1
ATOM 512 C CA . SER A 1 69 ? -7.410 10.350 21.888 1.00 93.94 69 SER A CA 1
ATOM 513 C C . SER A 1 69 ? -6.953 8.961 21.446 1.00 93.94 69 SER A C 1
ATOM 515 O O . SER A 1 69 ? -7.681 8.231 20.766 1.00 93.94 69 SER A O 1
ATOM 517 N N . THR A 1 70 ? -5.721 8.604 21.801 1.00 95.75 70 THR A N 1
ATOM 518 C CA . THR A 1 70 ? -5.155 7.295 21.471 1.00 95.75 70 THR A CA 1
ATOM 519 C C . THR A 1 70 ? -5.810 6.217 22.320 1.00 95.75 70 THR A C 1
ATOM 521 O O . THR A 1 70 ? -5.700 6.248 23.542 1.00 95.75 70 THR A O 1
ATOM 524 N N . ARG A 1 71 ? -6.445 5.245 21.663 1.00 94.62 71 ARG A N 1
ATOM 525 C CA . ARG A 1 71 ? -6.984 4.034 22.292 1.00 94.62 71 ARG A CA 1
ATOM 526 C C . ARG A 1 71 ? -5.938 2.931 22.355 1.00 94.62 71 ARG A C 1
ATOM 528 O O . ARG A 1 71 ? -5.740 2.339 23.406 1.00 94.62 71 ARG A O 1
ATOM 535 N N . ALA A 1 72 ? -5.240 2.699 21.244 1.00 96.31 72 ALA A N 1
ATOM 536 C CA . ALA A 1 72 ? -4.226 1.657 21.158 1.00 96.31 72 ALA A CA 1
ATOM 537 C C . ALA A 1 72 ? -3.103 1.993 20.183 1.00 96.31 72 ALA A C 1
ATOM 539 O O . ALA A 1 72 ? -3.262 2.789 19.252 1.00 96.31 72 ALA A O 1
ATOM 540 N N . ILE A 1 73 ? -1.955 1.358 20.414 1.00 97.69 73 ILE A N 1
ATOM 541 C CA . ILE A 1 73 ? -0.766 1.463 19.574 1.00 97.69 73 ILE A CA 1
ATOM 542 C C . ILE A 1 73 ? -0.238 0.056 19.325 1.00 97.69 73 ILE A C 1
ATOM 544 O O . ILE A 1 73 ? 0.156 -0.633 20.263 1.00 97.69 73 ILE A O 1
ATOM 548 N N . TYR A 1 74 ? -0.158 -0.338 18.058 1.00 98.00 74 TYR A N 1
ATOM 549 C CA . TYR A 1 74 ? 0.478 -1.587 17.651 1.00 98.00 74 TYR A CA 1
ATOM 550 C C . TYR A 1 74 ? 1.838 -1.291 17.020 1.00 98.00 74 TYR A C 1
ATOM 552 O O . TYR A 1 74 ? 1.918 -0.517 16.066 1.00 98.00 74 TYR A O 1
ATOM 560 N N . LYS A 1 75 ? 2.919 -1.890 17.529 1.00 97.75 75 LYS A N 1
ATOM 561 C CA . LYS A 1 75 ? 4.274 -1.685 16.992 1.00 97.75 75 LYS A CA 1
ATOM 562 C C . LYS A 1 75 ? 4.492 -2.536 15.741 1.00 97.75 75 LYS A C 1
ATOM 564 O O . LYS A 1 75 ? 4.393 -3.754 15.793 1.00 97.75 75 LYS A O 1
ATOM 569 N N . THR A 1 76 ? 4.858 -1.895 14.635 1.00 97.38 76 THR A N 1
ATOM 570 C CA . THR A 1 76 ? 5.200 -2.553 13.360 1.00 97.38 76 THR A CA 1
ATOM 571 C C . THR A 1 76 ? 6.698 -2.515 13.050 1.00 97.38 76 THR A C 1
ATOM 573 O O . THR A 1 76 ? 7.139 -3.109 12.065 1.00 97.38 76 THR A O 1
ATOM 576 N N . GLY A 1 77 ? 7.498 -1.809 13.853 1.00 96.75 77 GLY A N 1
ATOM 577 C CA . GLY A 1 77 ? 8.944 -1.737 13.683 1.00 96.75 77 GLY A CA 1
ATOM 578 C C . GLY A 1 77 ? 9.659 -0.880 14.735 1.00 96.75 77 GLY A C 1
ATOM 579 O O . GLY A 1 77 ? 9.049 -0.515 15.743 1.00 96.75 77 GLY A O 1
ATOM 580 N N . PRO A 1 78 ? 10.940 -0.541 14.500 1.00 97.56 78 PRO A N 1
ATOM 581 C CA . PRO A 1 78 ? 11.763 -1.064 13.407 1.00 97.56 78 PRO A CA 1
ATOM 582 C C . PRO A 1 78 ? 12.016 -2.573 13.575 1.00 97.56 78 PRO A C 1
ATOM 584 O O . PRO A 1 78 ? 11.861 -3.114 14.668 1.00 97.56 78 PRO A O 1
ATOM 587 N N . VAL A 1 79 ? 12.378 -3.262 12.494 1.00 97.00 79 VAL A N 1
ATOM 588 C CA . VAL A 1 79 ? 12.650 -4.712 12.495 1.00 97.00 79 VAL A CA 1
ATOM 589 C C . VAL A 1 79 ? 13.973 -5.020 11.797 1.00 97.00 79 VAL A C 1
ATOM 591 O O . VAL A 1 79 ? 14.439 -4.226 10.981 1.00 97.00 79 VAL A O 1
ATOM 594 N N . MET A 1 80 ? 14.576 -6.172 12.097 1.00 97.00 80 MET A N 1
ATOM 595 C CA . MET A 1 80 ? 15.756 -6.658 11.374 1.00 97.00 80 MET A CA 1
ATOM 596 C C . MET A 1 80 ? 15.360 -7.089 9.958 1.00 97.00 80 MET A C 1
ATOM 598 O O . MET A 1 80 ? 14.706 -8.116 9.769 1.00 97.00 80 MET A O 1
ATOM 602 N N . ASP A 1 81 ? 15.744 -6.302 8.956 1.00 97.38 81 ASP A N 1
ATOM 603 C CA . ASP A 1 81 ? 15.283 -6.464 7.575 1.00 97.38 81 ASP A CA 1
ATOM 604 C C . ASP A 1 81 ? 16.428 -6.309 6.573 1.00 97.38 81 ASP A C 1
ATOM 606 O O . ASP A 1 81 ? 17.388 -5.572 6.796 1.00 97.38 81 ASP A O 1
ATOM 610 N N . SER A 1 82 ? 16.299 -6.993 5.439 1.00 96.56 82 SER A N 1
ATOM 611 C CA . SER A 1 82 ? 17.143 -6.811 4.260 1.00 96.56 82 SER A CA 1
ATOM 612 C C . SER A 1 82 ? 16.305 -7.077 3.020 1.00 96.56 82 SER A C 1
ATOM 614 O O . SER A 1 82 ? 15.558 -8.051 2.959 1.00 96.56 82 SER A O 1
ATOM 616 N N . VAL A 1 83 ? 16.463 -6.247 1.987 1.00 95.62 83 VAL A N 1
ATOM 617 C CA . VAL A 1 83 ? 15.784 -6.468 0.697 1.00 95.62 83 VAL A CA 1
ATOM 618 C C . VAL A 1 83 ? 16.255 -7.745 -0.004 1.00 95.62 83 VAL A C 1
ATOM 620 O O . VAL A 1 83 ? 15.555 -8.227 -0.888 1.00 95.62 83 VAL A O 1
ATOM 623 N N . LEU A 1 84 ? 17.414 -8.284 0.389 1.00 96.25 84 LEU A N 1
ATOM 624 C CA . LEU A 1 84 ? 18.016 -9.492 -0.178 1.00 96.25 84 LEU A CA 1
ATOM 625 C C . LEU A 1 84 ? 17.516 -10.787 0.475 1.00 96.25 84 LEU A C 1
ATOM 627 O O . LEU A 1 84 ? 17.923 -11.860 0.045 1.00 96.25 84 LEU A O 1
ATOM 631 N N . CYS A 1 85 ? 16.648 -10.700 1.487 1.00 96.12 85 CYS A N 1
ATOM 632 C CA . CYS A 1 85 ? 16.234 -11.850 2.285 1.00 96.12 85 CYS A CA 1
ATOM 633 C C . CYS A 1 85 ? 14.718 -11.951 2.455 1.00 96.12 85 CYS A C 1
ATOM 635 O O . CYS A 1 85 ? 14.032 -10.927 2.478 1.00 96.12 85 CYS A O 1
ATOM 637 N N . PRO A 1 86 ? 14.173 -13.162 2.652 1.00 96.06 86 PRO A N 1
ATOM 638 C CA . PRO A 1 86 ? 12.791 -13.330 3.084 1.00 96.06 86 PRO A CA 1
ATOM 639 C C . PRO A 1 86 ? 12.554 -12.681 4.467 1.00 96.06 86 PRO A C 1
ATOM 641 O O . PRO A 1 86 ? 13.502 -12.293 5.162 1.00 96.06 86 PRO A O 1
ATOM 644 N N . PRO A 1 87 ? 11.295 -12.524 4.905 1.00 95.94 87 PRO A N 1
ATOM 645 C CA . PRO A 1 87 ? 11.000 -12.005 6.236 1.00 95.94 87 PRO A CA 1
ATOM 646 C C . PRO A 1 87 ? 11.681 -12.826 7.344 1.00 95.94 87 PRO A C 1
ATOM 648 O O . PRO A 1 87 ? 11.610 -14.053 7.353 1.00 95.94 87 PRO A O 1
ATOM 651 N N . TYR A 1 88 ? 12.312 -12.148 8.308 1.00 93.38 88 TYR A N 1
ATOM 652 C CA . TYR A 1 88 ? 12.875 -12.793 9.504 1.00 93.38 88 TYR A CA 1
ATOM 653 C C . TYR A 1 88 ? 11.772 -13.583 10.240 1.00 93.38 88 TYR A C 1
ATOM 655 O O . TYR A 1 88 ? 10.636 -13.104 10.252 1.00 93.38 88 TYR A O 1
ATOM 663 N N . PRO A 1 89 ? 12.020 -14.745 10.873 1.00 93.94 89 PRO A N 1
ATOM 664 C CA . PRO A 1 89 ? 13.306 -15.403 11.096 1.00 93.94 89 PRO A CA 1
ATOM 665 C C . PRO A 1 89 ? 13.719 -16.385 9.995 1.00 93.94 89 PRO A C 1
ATOM 667 O O . PRO A 1 89 ? 14.546 -17.244 10.260 1.00 93.94 89 PRO A O 1
ATOM 670 N N . ILE A 1 90 ? 13.148 -16.307 8.786 1.00 94.94 90 ILE A N 1
ATOM 671 C CA . ILE A 1 90 ? 13.577 -17.197 7.702 1.00 94.94 90 ILE A CA 1
ATOM 672 C C . ILE A 1 90 ? 15.026 -16.851 7.339 1.00 94.94 90 ILE A C 1
ATOM 674 O O . ILE A 1 90 ? 15.311 -15.713 6.953 1.00 94.94 90 ILE A O 1
ATOM 678 N N . GLU A 1 91 ? 15.910 -17.834 7.484 1.00 93.31 91 GLU A N 1
ATOM 679 C CA . GLU A 1 91 ? 17.339 -17.707 7.202 1.00 93.31 91 GLU A CA 1
ATOM 680 C C . GLU A 1 91 ? 17.604 -17.496 5.702 1.00 93.31 91 GLU A C 1
ATOM 682 O O . GLU A 1 91 ? 16.816 -17.891 4.834 1.00 93.31 91 GLU A O 1
ATOM 687 N N . CYS A 1 92 ? 18.713 -16.831 5.391 1.00 93.44 92 CYS A N 1
ATOM 688 C CA . CYS A 1 92 ? 19.183 -16.581 4.031 1.00 93.44 92 CYS A CA 1
ATOM 689 C C . CYS A 1 92 ? 20.702 -16.388 3.999 1.00 93.44 92 CYS A C 1
ATOM 691 O O . CYS A 1 92 ? 21.306 -15.894 4.948 1.00 93.44 92 CYS A O 1
ATOM 693 N N . ASP A 1 93 ? 21.307 -16.618 2.834 1.00 95.19 93 ASP A N 1
ATOM 694 C CA . ASP A 1 93 ? 22.747 -16.398 2.618 1.00 95.19 93 ASP A CA 1
ATOM 695 C C . ASP A 1 93 ? 23.197 -14.947 2.887 1.00 95.19 93 ASP A C 1
ATOM 697 O O . ASP A 1 93 ? 24.366 -14.679 3.161 1.00 95.19 93 ASP A O 1
ATOM 701 N N . HIS A 1 94 ? 22.263 -13.993 2.826 1.00 93.88 94 HIS A N 1
ATOM 702 C CA . HIS A 1 94 ? 22.495 -12.567 3.062 1.00 93.88 94 HIS A CA 1
ATOM 703 C C . HIS A 1 94 ? 22.024 -12.097 4.450 1.00 93.88 94 HIS A C 1
ATOM 705 O O . HIS A 1 94 ? 21.722 -10.914 4.626 1.00 93.88 94 HIS A O 1
ATOM 711 N N . ASP A 1 95 ? 21.932 -12.982 5.449 1.00 93.19 95 ASP A N 1
ATOM 712 C CA . ASP A 1 95 ? 21.458 -12.612 6.792 1.00 93.19 95 ASP A CA 1
ATOM 713 C C . ASP A 1 95 ? 22.339 -11.548 7.462 1.00 93.19 95 ASP A C 1
ATOM 715 O O . ASP A 1 95 ? 21.830 -10.665 8.154 1.00 93.19 95 ASP A O 1
ATOM 719 N N . SER A 1 96 ? 23.644 -11.547 7.174 1.00 95.31 96 SER A N 1
ATOM 720 C CA . SER A 1 96 ? 24.584 -10.513 7.631 1.00 95.31 96 SER A CA 1
ATOM 721 C C . SER A 1 96 ? 24.268 -9.111 7.086 1.00 95.31 96 SER A C 1
ATOM 723 O O . SER A 1 96 ? 24.702 -8.115 7.662 1.00 95.31 96 SER A O 1
ATOM 725 N N . ASN A 1 97 ? 23.477 -9.005 6.012 1.00 95.81 97 ASN A N 1
ATOM 726 C CA . ASN A 1 97 ? 22.998 -7.736 5.466 1.00 95.81 97 ASN A CA 1
ATOM 727 C C . ASN A 1 97 ? 21.747 -7.204 6.185 1.00 95.81 97 ASN A C 1
ATOM 729 O O . ASN A 1 97 ? 21.306 -6.093 5.870 1.00 95.81 97 ASN A O 1
ATOM 733 N N . ARG A 1 98 ? 21.123 -7.969 7.095 1.00 96.75 98 ARG A N 1
ATOM 734 C CA . ARG A 1 98 ? 19.959 -7.483 7.845 1.00 96.75 98 ARG A CA 1
ATOM 735 C C . ARG A 1 98 ? 20.372 -6.365 8.790 1.00 96.75 98 ARG A C 1
ATOM 737 O O . ARG A 1 98 ? 21.293 -6.507 9.586 1.00 96.75 98 ARG A O 1
ATOM 744 N N . THR A 1 99 ? 19.630 -5.266 8.749 1.00 97.12 99 THR A N 1
ATOM 745 C CA . THR A 1 99 ? 19.824 -4.132 9.657 1.00 97.12 99 THR A CA 1
ATOM 746 C C . THR A 1 99 ? 18.488 -3.672 10.223 1.00 97.12 99 THR A C 1
ATOM 748 O O . THR A 1 99 ? 17.427 -3.929 9.644 1.00 97.12 99 THR A O 1
ATOM 751 N N . THR A 1 100 ? 18.532 -2.991 11.367 1.00 97.75 100 THR A N 1
ATOM 752 C CA . THR A 1 100 ? 17.355 -2.370 11.981 1.00 97.75 100 THR A CA 1
ATOM 753 C C . THR A 1 100 ? 16.754 -1.350 11.018 1.00 97.75 100 THR A C 1
ATOM 755 O O . THR A 1 100 ? 17.302 -0.269 10.816 1.00 97.75 100 THR A O 1
ATOM 758 N N . THR A 1 101 ? 15.622 -1.703 10.414 1.00 98.06 101 THR A N 1
ATOM 759 C CA . THR A 1 101 ? 14.978 -0.933 9.349 1.00 98.06 101 THR A CA 1
ATOM 760 C C . THR A 1 101 ? 13.578 -0.515 9.772 1.00 98.06 101 THR A C 1
ATOM 762 O O . THR A 1 101 ? 12.808 -1.307 10.317 1.00 98.06 101 THR A O 1
ATOM 765 N N . ASP A 1 102 ? 13.227 0.737 9.485 1.00 98.25 102 ASP A N 1
ATOM 766 C CA . ASP A 1 102 ? 11.900 1.265 9.770 1.00 98.25 102 ASP A CA 1
ATOM 767 C C . ASP A 1 102 ? 10.817 0.692 8.855 1.00 98.25 102 ASP A C 1
ATOM 769 O O . ASP A 1 102 ? 10.950 0.627 7.627 1.00 98.25 102 ASP A O 1
ATOM 773 N N . THR A 1 103 ? 9.681 0.379 9.464 1.00 98.44 103 THR A N 1
ATOM 774 C CA . THR A 1 103 ? 8.466 -0.029 8.774 1.00 98.44 103 THR A CA 1
ATOM 775 C C . THR A 1 103 ? 7.601 1.197 8.512 1.00 98.44 103 THR A C 1
ATOM 777 O O . THR A 1 103 ? 7.084 1.810 9.439 1.00 98.44 103 THR A O 1
ATOM 780 N N . TYR A 1 104 ? 7.385 1.553 7.250 1.00 98.12 104 TYR A N 1
ATOM 781 C CA . TYR A 1 104 ? 6.410 2.574 6.866 1.00 98.12 104 TYR A CA 1
ATOM 782 C C . TYR A 1 104 ? 5.126 1.895 6.405 1.00 98.12 104 TYR A C 1
ATOM 784 O O . TYR A 1 104 ? 5.175 1.010 5.549 1.00 98.12 104 TYR A O 1
ATOM 792 N N . ASN A 1 105 ? 3.977 2.308 6.939 1.00 98.31 105 ASN A N 1
ATOM 793 C CA . ASN A 1 105 ? 2.696 1.778 6.485 1.00 98.31 105 ASN A CA 1
ATOM 794 C C . ASN A 1 105 ? 2.428 2.172 5.015 1.00 98.31 105 ASN A C 1
ATOM 796 O O . ASN A 1 105 ? 2.650 3.316 4.610 1.00 98.31 105 ASN A O 1
ATOM 800 N N . ARG A 1 106 ? 1.976 1.207 4.207 1.00 97.12 106 ARG A N 1
ATOM 801 C CA . ARG A 1 106 ? 1.672 1.378 2.775 1.00 97.12 106 ARG A CA 1
ATOM 802 C C . ARG A 1 106 ? 0.236 1.047 2.423 1.00 97.12 106 ARG A C 1
ATOM 804 O O . ARG A 1 106 ? -0.319 1.711 1.559 1.00 97.12 106 ARG A O 1
ATOM 811 N N . VAL A 1 107 ? -0.343 0.063 3.097 1.00 98.12 107 VAL A N 1
ATOM 812 C CA . VAL A 1 107 ? -1.738 -0.347 2.928 1.00 98.12 107 VAL A CA 1
ATOM 813 C C . VAL A 1 107 ? -2.392 -0.344 4.301 1.00 98.12 107 VAL A C 1
ATOM 815 O O . VAL A 1 107 ? -1.779 -0.794 5.274 1.00 98.12 107 VAL A O 1
ATOM 818 N N . LEU A 1 108 ? -3.608 0.188 4.366 1.00 97.69 108 LEU A N 1
ATOM 819 C CA . LEU A 1 108 ? -4.441 0.228 5.560 1.00 97.69 108 LEU A CA 1
ATOM 820 C C . LEU A 1 108 ? -5.904 0.153 5.117 1.00 97.69 108 LEU A C 1
ATOM 822 O O . LEU A 1 108 ? -6.422 1.125 4.572 1.00 97.69 108 LEU A O 1
ATOM 826 N N . LEU A 1 109 ? -6.531 -1.008 5.281 1.00 96.56 109 LEU A N 1
ATOM 827 C CA . LEU A 1 109 ? -7.866 -1.297 4.752 1.00 96.56 109 LEU A CA 1
ATOM 828 C C . LEU A 1 109 ? -8.714 -2.011 5.801 1.00 96.56 109 LEU A C 1
ATOM 830 O O . LEU A 1 109 ? -8.196 -2.845 6.540 1.00 96.56 109 LEU A O 1
ATOM 834 N N . GLN A 1 110 ? -10.013 -1.727 5.826 1.00 93.50 110 GLN A N 1
ATOM 835 C CA . GLN A 1 110 ? -10.983 -2.571 6.520 1.00 93.50 110 GLN A CA 1
ATOM 836 C C . GLN A 1 110 ? -11.290 -3.808 5.661 1.00 93.50 110 GLN A C 1
ATOM 838 O O . GLN A 1 110 ? -11.350 -3.704 4.434 1.00 93.50 110 GLN A O 1
ATOM 843 N N . LEU A 1 111 ? -11.453 -4.970 6.293 1.00 91.81 111 LEU A N 1
ATOM 844 C CA . LEU A 1 111 ? -11.854 -6.206 5.622 1.00 91.81 111 LEU A CA 1
ATOM 845 C C . LEU A 1 111 ? -13.382 -6.295 5.556 1.00 91.81 111 LEU A C 1
ATOM 847 O O . LEU A 1 111 ? -14.020 -6.622 6.553 1.00 91.81 111 LEU A O 1
ATOM 851 N N . GLY A 1 112 ? -13.962 -6.009 4.388 1.00 82.38 112 GLY A N 1
ATOM 852 C CA . GLY A 1 112 ? -15.417 -6.017 4.205 1.00 82.38 112 GLY A CA 1
ATOM 853 C C . GLY A 1 112 ? -16.126 -5.133 5.237 1.00 82.38 112 GLY A C 1
ATOM 854 O O . GLY A 1 112 ? -15.708 -4.003 5.497 1.00 82.38 112 GLY A O 1
ATOM 855 N N . THR A 1 113 ? -17.184 -5.663 5.850 1.00 81.56 113 THR A N 1
ATOM 856 C CA . THR A 1 113 ? -17.881 -5.037 6.988 1.00 81.56 113 THR A CA 1
ATOM 857 C C . THR A 1 113 ? -17.356 -5.494 8.347 1.00 81.56 113 THR A C 1
ATOM 859 O O . THR A 1 113 ? -17.814 -4.998 9.377 1.00 81.56 113 THR A O 1
ATOM 862 N N . GLU A 1 114 ? -16.406 -6.428 8.368 1.00 87.19 114 GLU A N 1
ATOM 863 C CA . GLU A 1 114 ? -15.856 -6.976 9.601 1.00 87.19 114 GLU A CA 1
ATOM 864 C C . GLU A 1 114 ? -15.014 -5.922 10.334 1.00 87.19 114 GLU A C 1
ATOM 866 O O . GLU A 1 114 ? -14.399 -5.044 9.709 1.00 87.19 114 GLU A O 1
ATOM 871 N N . PRO A 1 115 ? -14.918 -5.997 11.670 1.00 91.12 115 PRO A N 1
ATOM 872 C CA . PRO A 1 115 ? -14.055 -5.131 12.466 1.00 91.12 115 PRO A CA 1
ATOM 873 C C . PRO A 1 115 ? -12.588 -5.584 12.378 1.00 91.12 115 PRO A C 1
ATOM 875 O O . PRO A 1 115 ? -11.867 -5.612 13.372 1.00 91.12 115 PRO A O 1
ATOM 878 N N . LEU A 1 116 ? -12.134 -5.958 11.185 1.00 94.69 116 LEU A N 1
ATOM 879 C CA . LEU A 1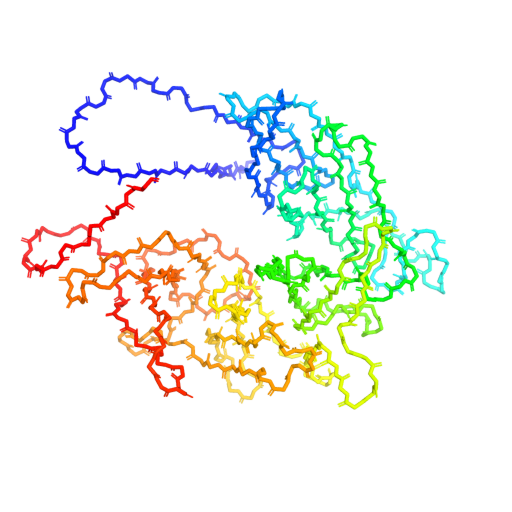 116 ? -10.785 -6.428 10.925 1.00 94.69 116 LEU A CA 1
ATOM 880 C C . LEU A 1 116 ? -10.063 -5.441 10.012 1.00 94.69 116 LEU A C 1
ATOM 882 O O . LEU A 1 116 ? -10.612 -4.928 9.036 1.00 94.69 116 LEU A O 1
ATOM 886 N N . LEU A 1 117 ? -8.801 -5.197 10.331 1.00 96.69 117 LEU A N 1
ATOM 887 C CA . LEU A 1 117 ? -7.925 -4.267 9.639 1.00 96.69 117 LEU A CA 1
ATOM 888 C C . LEU A 1 117 ? -6.786 -5.026 8.967 1.00 96.69 117 LEU A C 1
ATOM 890 O O . LEU A 1 117 ? -5.995 -5.673 9.644 1.00 96.69 117 LEU A O 1
ATOM 894 N N . LEU A 1 118 ? -6.625 -4.863 7.659 1.00 98.25 118 LEU A N 1
ATOM 895 C CA . LEU A 1 118 ? -5.423 -5.270 6.942 1.00 98.25 118 LEU A CA 1
ATOM 896 C C . LEU A 1 118 ? -4.420 -4.115 6.905 1.00 98.25 118 LEU A C 1
ATOM 898 O O . LEU A 1 118 ? -4.713 -3.041 6.372 1.00 98.25 118 LEU A O 1
ATOM 902 N N . ALA A 1 119 ? -3.209 -4.353 7.402 1.00 98.44 119 ALA A N 1
ATOM 903 C CA . ALA A 1 119 ? -2.105 -3.404 7.336 1.00 98.44 119 ALA A CA 1
ATOM 904 C C . ALA A 1 119 ? -0.883 -4.033 6.659 1.00 98.44 119 ALA A C 1
ATOM 906 O O . ALA A 1 119 ? -0.499 -5.148 6.991 1.00 98.44 119 ALA A O 1
ATOM 907 N N . CYS A 1 120 ? -0.237 -3.315 5.737 1.00 98.44 120 CYS A N 1
ATOM 908 C CA . CYS A 1 120 ? 1.008 -3.768 5.100 1.00 98.44 120 CYS A CA 1
ATOM 909 C C . CYS A 1 120 ? 2.093 -2.694 5.218 1.00 98.44 120 CYS A C 1
ATOM 911 O O . CYS A 1 120 ? 1.832 -1.504 5.000 1.00 98.44 120 CYS A O 1
ATOM 913 N N . GLY A 1 121 ? 3.311 -3.114 5.563 1.00 97.50 121 GLY A N 1
ATOM 914 C CA . GLY A 1 121 ? 4.473 -2.244 5.773 1.00 97.50 121 GLY A CA 1
ATOM 915 C C . GLY A 1 121 ? 5.488 -2.285 4.628 1.00 97.50 121 GLY A C 1
ATOM 916 O O . GLY A 1 121 ? 5.309 -3.001 3.654 1.00 97.50 121 GLY A O 1
ATOM 917 N N . THR A 1 122 ? 6.577 -1.519 4.720 1.00 97.44 122 THR A N 1
ATOM 918 C CA . THR A 1 122 ? 7.680 -1.547 3.733 1.00 97.44 122 THR A CA 1
ATOM 919 C C . THR A 1 122 ? 8.763 -2.594 3.992 1.00 97.44 122 THR A C 1
ATOM 921 O O . THR A 1 122 ? 9.584 -2.834 3.105 1.00 97.44 122 THR A O 1
ATOM 924 N N . THR A 1 123 ? 8.821 -3.140 5.202 1.00 97.75 123 THR A N 1
ATOM 925 C CA . THR A 1 123 ? 9.796 -4.149 5.649 1.00 97.75 123 THR A CA 1
ATOM 926 C C . THR A 1 123 ? 9.244 -5.555 5.439 1.00 97.75 123 THR A C 1
ATOM 928 O O . THR A 1 123 ? 8.085 -5.706 5.040 1.00 97.75 123 THR A O 1
ATOM 931 N N . SER A 1 124 ? 10.048 -6.597 5.689 1.00 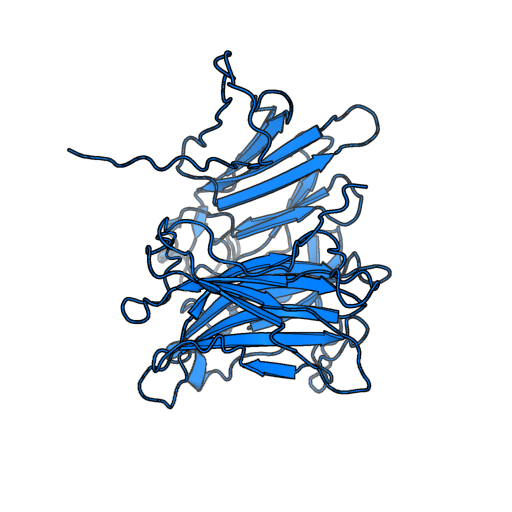97.06 124 SER A N 1
ATOM 932 C CA . SER A 1 124 ? 9.594 -7.994 5.597 1.00 97.06 124 SER A CA 1
ATOM 933 C C . SER A 1 124 ? 8.976 -8.296 4.232 1.00 97.06 124 SER A C 1
ATOM 935 O O . SER A 1 124 ? 7.868 -8.813 4.115 1.00 97.06 124 SER A O 1
ATOM 937 N N . GLN A 1 125 ? 9.668 -7.859 3.180 1.00 97.50 125 GLN A N 1
ATOM 938 C CA . GLN A 1 125 ? 9.232 -7.958 1.787 1.00 97.50 125 GLN A CA 1
ATOM 939 C C . GLN A 1 125 ? 7.848 -7.362 1.472 1.00 97.50 125 GLN A C 1
ATOM 941 O O . GLN A 1 125 ? 7.307 -7.573 0.387 1.00 97.50 125 GLN A O 1
ATOM 946 N N . GLY A 1 126 ? 7.319 -6.506 2.344 1.00 97.81 126 GLY A N 1
ATOM 947 C CA . GLY A 1 126 ? 6.018 -5.877 2.158 1.00 97.81 126 GLY A CA 1
ATOM 948 C C . GLY A 1 126 ? 4.843 -6.784 2.493 1.00 97.81 126 GLY A C 1
ATOM 949 O O . GLY A 1 126 ? 3.782 -6.668 1.874 1.00 97.81 126 GLY A O 1
ATOM 950 N N . ILE A 1 127 ? 5.051 -7.704 3.430 1.00 97.19 127 ILE A N 1
ATOM 951 C CA . ILE A 1 127 ? 4.009 -8.566 3.968 1.00 97.19 127 ILE A CA 1
ATOM 952 C C . ILE A 1 127 ? 2.967 -7.768 4.768 1.00 97.19 127 ILE A C 1
ATOM 954 O O . ILE A 1 127 ? 3.242 -6.673 5.273 1.00 97.19 127 ILE A O 1
ATOM 958 N N . CYS A 1 128 ? 1.758 -8.318 4.855 1.00 98.12 128 CYS A N 1
ATOM 959 C CA . CYS A 1 128 ? 0.648 -7.739 5.604 1.00 98.12 128 CYS A CA 1
ATOM 960 C C . CYS A 1 128 ? 0.391 -8.473 6.929 1.00 98.12 128 CYS A C 1
ATOM 962 O O . CYS A 1 128 ? 0.882 -9.578 7.158 1.00 98.12 128 CYS A O 1
ATOM 964 N N . SER A 1 129 ? -0.441 -7.872 7.768 1.00 97.81 129 SER A N 1
ATOM 965 C CA . SER A 1 129 ? -1.017 -8.448 8.982 1.00 97.81 129 SER A CA 1
ATOM 966 C C . SER A 1 129 ? -2.484 -8.036 9.103 1.00 97.81 129 SER A C 1
ATOM 968 O O . SER A 1 129 ? -2.879 -6.971 8.620 1.00 97.81 129 SER A O 1
ATOM 970 N N . ILE A 1 130 ? -3.292 -8.897 9.718 1.00 98.19 130 ILE A N 1
ATOM 971 C CA . ILE A 1 130 ? -4.701 -8.648 10.032 1.00 98.19 130 ILE A CA 1
ATOM 972 C C . ILE A 1 130 ? -4.799 -8.329 11.521 1.00 98.19 130 ILE A C 1
ATOM 974 O O . ILE A 1 130 ? -4.289 -9.096 12.333 1.00 98.19 130 ILE A O 1
ATOM 978 N N . HIS A 1 131 ? -5.461 -7.237 11.884 1.00 97.44 131 HIS A N 1
ATOM 979 C CA . HIS A 1 131 ? -5.649 -6.806 13.266 1.00 97.44 131 HIS A CA 1
ATOM 980 C C . HIS A 1 131 ? -7.130 -6.711 13.599 1.00 97.44 131 HIS A C 1
ATOM 982 O O . HIS A 1 131 ? -7.915 -6.192 12.806 1.00 97.44 131 HIS A O 1
ATOM 988 N N . ASP A 1 132 ? -7.491 -7.164 14.788 1.00 95.25 132 ASP A N 1
ATOM 989 C CA . ASP A 1 132 ? -8.837 -7.019 15.318 1.00 95.25 132 ASP A CA 1
ATOM 990 C C . ASP A 1 132 ? -9.041 -5.622 15.919 1.00 95.25 132 ASP A C 1
ATOM 992 O O . ASP A 1 132 ? -8.318 -5.201 16.828 1.00 95.25 132 ASP A O 1
ATOM 996 N N . LEU A 1 133 ? -10.025 -4.891 15.397 1.00 94.31 133 LEU A N 1
ATOM 997 C CA . LEU A 1 133 ? -10.393 -3.557 15.860 1.00 94.31 133 LEU A CA 1
ATOM 998 C C . LEU A 1 133 ? -11.303 -3.588 17.095 1.00 94.31 133 LEU A C 1
ATOM 1000 O O . LEU A 1 133 ? -11.320 -2.610 17.837 1.00 94.31 133 LEU A O 1
ATOM 1004 N N . GLN A 1 134 ? -12.047 -4.670 17.352 1.00 92.44 134 GLN A N 1
ATOM 1005 C CA . GLN A 1 134 ? -12.835 -4.809 18.585 1.00 92.44 134 GLN A CA 1
ATOM 1006 C C . GLN A 1 134 ? -11.935 -5.004 19.805 1.00 92.44 134 GLN A C 1
ATOM 1008 O O . GLN A 1 134 ? -12.245 -4.499 20.881 1.00 92.44 134 GLN A O 1
ATOM 1013 N N . HIS A 1 135 ? -10.796 -5.672 19.623 1.00 92.62 135 HIS A N 1
ATOM 1014 C CA . HIS A 1 135 ? -9.816 -5.930 20.679 1.00 92.62 135 HIS A CA 1
ATOM 1015 C C . HIS A 1 135 ? -8.635 -4.950 20.655 1.00 92.62 135 HIS A C 1
ATOM 1017 O O . HIS A 1 135 ? -7.522 -5.315 21.040 1.00 92.62 135 HIS A O 1
ATOM 1023 N N . ASP A 1 136 ? -8.864 -3.713 20.199 1.00 93.38 136 ASP A N 1
ATOM 1024 C CA . ASP A 1 136 ? -7.895 -2.612 20.258 1.00 93.38 136 ASP A CA 1
ATOM 1025 C C . ASP A 1 136 ? -6.509 -2.993 19.673 1.00 93.38 136 ASP A C 1
ATOM 1027 O O . ASP A 1 136 ? -5.461 -2.670 20.229 1.00 93.38 136 ASP A O 1
ATOM 1031 N N . LEU A 1 137 ? -6.493 -3.695 18.530 1.00 95.00 137 LEU A N 1
ATOM 1032 C CA . LEU A 1 137 ? -5.299 -4.197 17.825 1.00 95.00 137 LEU A CA 1
ATOM 1033 C C . LEU A 1 137 ? -4.493 -5.291 18.558 1.00 95.00 137 LEU A C 1
ATOM 1035 O O . LEU A 1 137 ? -3.450 -5.713 18.050 1.00 95.00 137 LEU A O 1
ATOM 1039 N N . ASN A 1 138 ? -4.946 -5.778 19.717 1.00 91.56 138 ASN A N 1
ATOM 1040 C CA . ASN A 1 138 ? -4.211 -6.772 20.511 1.00 91.56 138 ASN A CA 1
ATOM 1041 C C . ASN A 1 138 ? -4.235 -8.174 19.891 1.00 91.56 138 ASN A C 1
ATOM 1043 O O . ASN A 1 138 ? -3.285 -8.940 20.052 1.00 91.56 138 ASN A O 1
ATOM 1047 N N . VAL A 1 139 ? -5.296 -8.508 19.153 1.00 95.31 139 VAL A N 1
ATOM 1048 C CA . VAL A 1 139 ? -5.399 -9.770 18.413 1.00 95.31 139 VAL A CA 1
ATOM 1049 C C . VAL A 1 139 ? -4.935 -9.524 16.981 1.00 95.31 139 VAL A C 1
ATOM 1051 O O . VAL A 1 139 ? -5.509 -8.712 16.258 1.00 95.31 139 VAL A O 1
ATOM 1054 N N . THR A 1 140 ? -3.851 -10.192 16.582 1.00 96.38 140 THR A N 1
ATOM 1055 C CA . THR A 1 140 ? -3.230 -10.022 15.263 1.00 96.38 140 THR A CA 1
ATOM 1056 C C . THR A 1 140 ? -2.939 -11.373 14.624 1.00 96.38 140 THR A C 1
ATOM 1058 O O . THR A 1 140 ? -2.290 -12.221 15.232 1.00 96.38 140 THR A O 1
ATOM 1061 N N . THR A 1 141 ? -3.336 -11.529 13.364 1.00 97.38 141 THR A N 1
ATOM 1062 C CA . THR A 1 141 ? -2.929 -12.645 12.509 1.00 97.38 141 THR A CA 1
ATOM 1063 C C . THR A 1 141 ? -1.880 -12.152 11.522 1.00 97.38 141 THR A C 1
ATOM 1065 O O . THR A 1 141 ? -2.154 -11.317 10.658 1.00 97.38 141 THR A O 1
ATOM 1068 N N . ASN A 1 142 ? -0.652 -12.646 11.657 1.00 96.81 142 ASN A N 1
ATOM 1069 C CA . ASN A 1 142 ? 0.415 -12.345 10.707 1.00 96.81 142 ASN A CA 1
ATOM 1070 C C . ASN A 1 142 ? 0.262 -13.213 9.463 1.00 96.81 142 ASN A C 1
ATOM 1072 O O . ASN A 1 142 ? -0.061 -14.394 9.575 1.00 96.81 142 ASN A O 1
ATOM 1076 N N . MET A 1 143 ? 0.535 -12.644 8.290 1.00 97.31 143 MET A N 1
ATOM 1077 C CA . MET A 1 143 ? 0.578 -13.452 7.077 1.00 97.31 143 MET A CA 1
ATOM 1078 C C . MET A 1 143 ? 1.809 -14.369 7.080 1.00 97.31 143 MET A C 1
ATOM 1080 O O . MET A 1 143 ? 2.863 -14.010 7.617 1.00 97.31 143 MET A O 1
ATOM 1084 N N . ASP A 1 144 ? 1.685 -15.530 6.443 1.00 97.19 144 ASP A N 1
ATOM 1085 C CA . ASP A 1 144 ? 2.761 -16.504 6.286 1.00 97.19 144 ASP A CA 1
ATOM 1086 C C . ASP A 1 144 ? 3.962 -15.882 5.553 1.00 97.19 144 ASP A C 1
ATOM 1088 O O . ASP A 1 144 ? 3.857 -15.371 4.433 1.00 97.19 144 ASP A O 1
ATOM 1092 N N . ARG A 1 145 ? 5.122 -15.930 6.207 1.00 95.38 145 ARG A N 1
ATOM 1093 C CA . ARG A 1 145 ? 6.375 -15.328 5.745 1.00 95.38 145 ARG A CA 1
ATOM 1094 C C . ARG A 1 145 ? 7.031 -16.098 4.598 1.00 95.38 145 ARG A C 1
ATOM 1096 O O . ARG A 1 145 ? 7.819 -15.504 3.869 1.00 95.38 145 ARG A O 1
ATOM 1103 N N . GLY A 1 146 ? 6.726 -17.385 4.442 1.00 94.00 146 GLY A N 1
ATOM 1104 C CA . GLY A 1 146 ? 7.272 -18.249 3.395 1.00 94.00 146 GLY A CA 1
ATOM 1105 C C . GLY A 1 146 ? 6.526 -18.147 2.064 1.00 94.00 146 GLY A C 1
ATOM 1106 O O . GLY A 1 146 ? 7.053 -18.550 1.027 1.00 94.00 146 GLY A O 1
ATOM 1107 N N . LEU A 1 147 ? 5.316 -17.580 2.057 1.00 95.62 147 LEU A N 1
ATOM 1108 C CA . LEU A 1 147 ? 4.492 -17.487 0.855 1.00 95.62 147 LEU A CA 1
ATOM 1109 C C . LEU A 1 147 ? 4.723 -16.168 0.116 1.00 95.62 147 LEU A C 1
ATOM 1111 O O . LEU A 1 147 ? 4.334 -15.089 0.560 1.00 95.62 147 LEU A O 1
ATOM 1115 N N . ARG A 1 148 ? 5.288 -16.258 -1.091 1.00 93.38 148 ARG A N 1
ATOM 1116 C CA . ARG A 1 148 ? 5.541 -15.099 -1.965 1.00 93.38 148 ARG A CA 1
ATOM 1117 C C . ARG A 1 148 ? 4.272 -14.319 -2.319 1.00 93.38 148 ARG A C 1
ATOM 1119 O O . ARG A 1 148 ? 4.322 -13.099 -2.477 1.00 93.38 148 ARG A O 1
ATOM 1126 N N . ASP A 1 149 ? 3.134 -15.001 -2.415 1.00 95.44 149 ASP A N 1
ATOM 1127 C CA . ASP A 1 149 ? 1.842 -14.365 -2.686 1.00 95.44 149 ASP A CA 1
ATOM 1128 C C . ASP A 1 149 ? 1.379 -13.447 -1.540 1.00 95.44 149 ASP A C 1
ATOM 1130 O O . ASP A 1 149 ? 0.485 -12.627 -1.751 1.00 95.44 149 ASP A O 1
ATOM 1134 N N . ASN A 1 150 ? 2.039 -13.477 -0.376 1.00 97.56 150 ASN A N 1
ATOM 1135 C CA . ASN A 1 150 ? 1.808 -12.536 0.720 1.00 97.56 150 ASN A CA 1
ATOM 1136 C C . ASN A 1 150 ? 2.591 -11.223 0.591 1.00 97.56 150 ASN A C 1
ATOM 1138 O O . ASN A 1 150 ? 2.319 -10.273 1.326 1.00 97.56 150 ASN A O 1
ATOM 1142 N N . TYR A 1 151 ? 3.529 -11.111 -0.354 1.00 97.75 151 TYR A N 1
ATOM 1143 C CA . TYR A 1 151 ? 4.269 -9.870 -0.582 1.00 97.75 151 TYR A CA 1
ATOM 1144 C C . TYR A 1 151 ? 3.410 -8.890 -1.377 1.00 97.75 151 TYR A C 1
ATOM 1146 O O . TYR A 1 151 ? 3.181 -9.053 -2.582 1.00 97.75 151 TYR A O 1
ATOM 1154 N N . VAL A 1 152 ? 2.895 -7.870 -0.695 1.00 98.19 152 VAL A N 1
ATOM 1155 C CA . VAL A 1 152 ? 1.953 -6.902 -1.266 1.00 98.19 152 VAL A CA 1
ATOM 1156 C C . VAL A 1 152 ? 2.624 -5.554 -1.466 1.00 98.19 152 VAL A C 1
ATOM 1158 O O . VAL A 1 152 ? 2.531 -4.996 -2.555 1.00 98.19 152 VAL A O 1
ATOM 1161 N N . ALA A 1 153 ? 3.314 -5.030 -0.455 1.00 97.94 153 ALA A N 1
ATOM 1162 C CA . ALA A 1 153 ? 3.785 -3.651 -0.425 1.00 97.94 153 ALA A CA 1
ATOM 1163 C C . ALA A 1 153 ? 5.216 -3.444 -0.953 1.00 97.94 153 ALA A C 1
ATOM 1165 O O . ALA A 1 153 ? 6.116 -4.273 -0.818 1.00 97.94 153 ALA A O 1
ATOM 1166 N N . SER A 1 154 ? 5.444 -2.272 -1.544 1.00 96.50 154 SER A N 1
ATOM 1167 C CA . SER A 1 154 ? 6.747 -1.820 -2.032 1.00 96.50 154 SER A CA 1
ATOM 1168 C C . SER A 1 154 ? 7.205 -0.554 -1.309 1.00 96.50 154 SER A C 1
ATOM 1170 O O . SER A 1 154 ? 6.401 0.250 -0.829 1.00 96.50 154 SER A O 1
ATOM 1172 N N . LYS A 1 155 ? 8.521 -0.325 -1.287 1.00 95.06 155 LYS A N 1
ATOM 1173 C CA . LYS A 1 155 ? 9.132 0.909 -0.772 1.00 95.06 155 LYS A CA 1
ATOM 1174 C C . LYS A 1 155 ? 8.854 2.114 -1.673 1.00 95.06 155 LYS A C 1
ATOM 1176 O O . LYS A 1 155 ? 9.005 3.254 -1.235 1.00 95.06 155 LYS A O 1
ATOM 1181 N N . ARG A 1 156 ? 8.421 1.892 -2.917 1.00 93.19 156 ARG A N 1
ATOM 1182 C CA . ARG A 1 156 ? 8.176 2.960 -3.888 1.00 93.19 156 ARG A CA 1
ATOM 1183 C C . ARG A 1 156 ? 6.734 3.459 -3.834 1.00 93.19 156 ARG A C 1
ATOM 1185 O O . ARG A 1 156 ? 6.489 4.546 -3.315 1.00 93.19 156 ARG A O 1
ATOM 1192 N N . SER A 1 157 ? 5.781 2.663 -4.307 1.00 94.88 157 SER A N 1
ATOM 1193 C CA . SER A 1 157 ? 4.349 2.982 -4.253 1.00 94.88 157 SER A CA 1
ATOM 1194 C C . SER A 1 157 ? 3.529 1.706 -4.289 1.00 94.88 157 SER A C 1
ATOM 1196 O O . SER A 1 157 ? 3.799 0.836 -5.121 1.00 94.88 157 SER A O 1
ATOM 1198 N N . THR A 1 158 ? 2.506 1.637 -3.450 1.00 97.50 158 THR A N 1
ATOM 1199 C CA . THR A 1 158 ? 1.549 0.536 -3.435 1.00 97.50 158 THR A CA 1
ATOM 1200 C C . THR A 1 158 ? 0.160 1.109 -3.269 1.00 97.50 158 THR A C 1
ATOM 1202 O O . THR A 1 158 ? -0.039 2.018 -2.468 1.00 97.50 158 THR A O 1
ATOM 1205 N N . VAL A 1 159 ? -0.774 0.560 -4.026 1.00 97.19 159 VAL A N 1
ATOM 1206 C CA . VAL A 1 159 ? -2.205 0.799 -3.889 1.00 97.19 159 VAL A CA 1
ATOM 1207 C C . VAL A 1 159 ? -2.852 -0.562 -3.729 1.00 97.19 159 VAL A C 1
ATOM 1209 O O . VAL A 1 159 ? -2.503 -1.495 -4.453 1.00 97.19 159 VAL A O 1
ATOM 1212 N N . ALA A 1 160 ? -3.787 -0.677 -2.797 1.00 97.69 160 ALA A N 1
ATOM 1213 C CA . ALA A 1 160 ? -4.606 -1.865 -2.676 1.00 97.69 160 ALA A CA 1
ATOM 1214 C C . ALA A 1 160 ? -6.013 -1.496 -2.208 1.00 97.69 160 ALA A C 1
ATOM 1216 O O . ALA A 1 160 ? -6.186 -0.496 -1.513 1.00 97.69 160 ALA A O 1
ATOM 1217 N N . PHE A 1 161 ? -6.990 -2.298 -2.608 1.00 96.56 161 PHE A N 1
ATOM 1218 C CA . PHE A 1 161 ? -8.393 -2.184 -2.223 1.00 96.56 161 PHE A CA 1
ATOM 1219 C C . PHE A 1 161 ? -9.072 -3.546 -2.408 1.00 96.56 161 PHE A C 1
ATOM 1221 O O . PHE A 1 161 ? -8.587 -4.388 -3.168 1.00 96.56 161 PHE A O 1
ATOM 1228 N N . PHE A 1 162 ? -10.176 -3.771 -1.703 1.00 95.44 162 PHE A N 1
ATOM 1229 C CA . PHE A 1 162 ? -11.001 -4.959 -1.902 1.00 95.44 162 PHE A CA 1
ATOM 1230 C C . PHE A 1 162 ? -12.015 -4.738 -3.024 1.00 95.44 162 PHE A C 1
ATOM 1232 O O . PHE A 1 162 ? -12.431 -3.603 -3.275 1.00 95.44 162 PHE A O 1
ATOM 1239 N N . GLY A 1 163 ? -12.370 -5.820 -3.717 1.00 92.94 163 GLY A N 1
ATOM 1240 C CA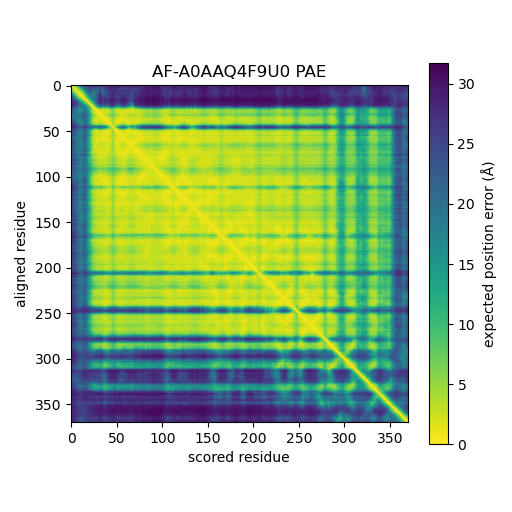 . GLY A 1 163 ? -13.457 -5.814 -4.693 1.00 92.94 163 GLY A CA 1
ATOM 1241 C C . GLY A 1 163 ? -14.821 -5.590 -4.039 1.00 92.94 163 GLY A C 1
ATOM 1242 O O . GLY A 1 163 ? -14.932 -5.441 -2.822 1.00 92.94 163 GLY A O 1
ATOM 1243 N N . THR A 1 164 ? -15.878 -5.576 -4.849 1.00 88.44 164 THR A N 1
ATOM 1244 C CA . THR A 1 164 ? -17.251 -5.363 -4.358 1.00 88.44 164 THR A CA 1
ATOM 1245 C C . THR A 1 164 ? -18.127 -6.600 -4.537 1.00 88.44 164 THR A C 1
ATOM 1247 O O . THR A 1 164 ? -17.832 -7.497 -5.331 1.00 88.44 164 THR A O 1
ATOM 1250 N N . GLY A 1 165 ? -19.218 -6.669 -3.766 1.00 86.00 165 GLY A N 1
ATOM 1251 C CA . GLY A 1 165 ? -20.164 -7.785 -3.808 1.00 86.00 165 GLY A CA 1
ATOM 1252 C C . GLY A 1 165 ? -19.476 -9.120 -3.517 1.00 86.00 165 GLY A C 1
ATOM 1253 O O . GLY A 1 165 ? -18.790 -9.265 -2.512 1.00 86.00 165 GLY A O 1
ATOM 1254 N N . ILE A 1 166 ? -19.593 -10.081 -4.436 1.00 83.38 166 ILE A N 1
ATOM 1255 C CA . ILE A 1 166 ? -18.995 -11.422 -4.295 1.00 83.38 166 ILE A CA 1
ATOM 1256 C C . ILE A 1 166 ? -17.456 -11.426 -4.197 1.00 83.38 166 ILE A C 1
ATOM 1258 O O . ILE A 1 166 ? -16.866 -12.463 -3.903 1.00 83.38 166 ILE A O 1
ATOM 1262 N N . ASN A 1 167 ? -16.801 -10.293 -4.472 1.00 85.56 167 ASN A N 1
ATOM 1263 C CA . ASN A 1 167 ? -15.347 -10.141 -4.460 1.00 85.56 167 ASN A CA 1
ATOM 1264 C C . ASN A 1 167 ? -14.828 -9.348 -3.246 1.00 85.56 167 ASN A C 1
ATOM 1266 O O . ASN A 1 167 ? -13.689 -8.886 -3.271 1.00 85.56 167 ASN A O 1
ATOM 1270 N N . GLU A 1 168 ? -15.617 -9.199 -2.179 1.00 89.38 168 GLU A N 1
ATOM 1271 C CA . GLU A 1 168 ? -15.235 -8.443 -0.970 1.00 89.38 168 GLU A CA 1
ATOM 1272 C C . GLU A 1 168 ? -13.974 -8.968 -0.258 1.00 89.38 168 GLU A C 1
ATOM 1274 O O . GLU A 1 168 ? -13.262 -8.201 0.383 1.00 89.38 168 GLU A O 1
ATOM 1279 N N . ASN A 1 169 ? -13.634 -10.249 -0.445 1.00 92.19 169 ASN A N 1
ATOM 1280 C CA . ASN A 1 169 ? -12.414 -10.868 0.092 1.00 92.19 169 ASN A CA 1
ATOM 1281 C C . ASN A 1 169 ? -11.274 -10.957 -0.937 1.00 92.19 169 ASN A C 1
ATOM 1283 O O . ASN A 1 169 ? -10.228 -11.559 -0.675 1.00 92.19 169 ASN A O 1
ATOM 1287 N N . VAL A 1 170 ? -11.456 -10.378 -2.126 1.00 96.69 170 VAL A N 1
ATOM 1288 C CA . VAL A 1 170 ? -10.432 -10.320 -3.171 1.00 96.69 170 VAL A CA 1
ATOM 1289 C C . VAL A 1 170 ? -9.691 -8.994 -3.069 1.00 96.69 170 VAL A C 1
ATOM 1291 O O . VAL A 1 170 ? -10.239 -7.932 -3.356 1.00 96.69 170 VAL A O 1
ATOM 1294 N N . LEU A 1 171 ? -8.415 -9.065 -2.699 1.00 97.81 171 LEU A N 1
ATOM 1295 C CA . LEU A 1 171 ? -7.518 -7.923 -2.683 1.00 97.81 171 LEU A CA 1
ATOM 1296 C C . LEU A 1 171 ? -6.988 -7.658 -4.093 1.00 97.81 171 LEU A C 1
ATOM 1298 O O . LEU A 1 171 ? -6.186 -8.429 -4.632 1.00 97.81 171 LEU A O 1
ATOM 1302 N N . PHE A 1 172 ? -7.383 -6.524 -4.653 1.00 98.31 172 PHE A N 1
ATOM 1303 C CA . PHE A 1 172 ? -6.767 -5.937 -5.831 1.00 98.31 172 PHE A CA 1
ATOM 1304 C C . PHE A 1 172 ? -5.602 -5.065 -5.372 1.00 98.31 172 PHE A C 1
ATOM 1306 O O . PHE A 1 172 ? -5.790 -4.072 -4.673 1.00 98.31 172 PHE A O 1
ATOM 1313 N N . ALA A 1 173 ? -4.378 -5.445 -5.732 1.00 98.31 173 ALA A N 1
ATOM 1314 C CA . ALA A 1 173 ? -3.166 -4.772 -5.279 1.00 98.31 173 ALA A CA 1
ATOM 1315 C C . ALA A 1 173 ? -2.205 -4.515 -6.432 1.00 98.31 173 ALA A C 1
ATOM 1317 O O . ALA A 1 173 ? -1.986 -5.383 -7.283 1.00 98.31 173 ALA A O 1
ATOM 1318 N N . ALA A 1 174 ? -1.586 -3.340 -6.413 1.00 98.31 174 ALA A N 1
ATOM 1319 C CA . ALA A 1 174 ? -0.615 -2.921 -7.401 1.00 98.31 174 ALA A CA 1
ATOM 1320 C C . ALA A 1 174 ? 0.598 -2.259 -6.746 1.00 98.31 174 ALA A C 1
ATOM 1322 O O . ALA A 1 174 ? 0.459 -1.371 -5.901 1.00 98.31 174 ALA A O 1
ATOM 1323 N N . SER A 1 175 ? 1.792 -2.703 -7.138 1.00 97.62 175 SER A N 1
ATOM 1324 C CA . SER A 1 175 ? 3.045 -2.340 -6.478 1.00 97.62 175 SER A CA 1
ATOM 1325 C C . SER A 1 175 ? 4.155 -2.026 -7.463 1.00 97.62 175 SER A C 1
ATOM 1327 O O . SER A 1 175 ? 4.419 -2.753 -8.421 1.00 97.62 175 SER A O 1
ATOM 1329 N N . ALA A 1 176 ? 4.830 -0.905 -7.223 1.00 95.88 176 ALA A N 1
ATOM 1330 C CA . ALA A 1 176 ? 5.936 -0.470 -8.056 1.00 95.88 176 ALA A CA 1
ATOM 1331 C C . ALA A 1 176 ? 7.210 -1.257 -7.742 1.00 95.88 176 ALA A C 1
ATOM 1333 O O . ALA A 1 176 ? 7.463 -1.657 -6.607 1.00 95.88 176 ALA A O 1
ATOM 1334 N N . TYR A 1 177 ? 8.039 -1.453 -8.766 1.00 95.06 177 TYR A N 1
ATOM 1335 C CA . TYR A 1 177 ? 9.367 -2.017 -8.574 1.00 95.06 177 TYR A CA 1
ATOM 1336 C C . TYR A 1 177 ? 10.248 -1.035 -7.801 1.00 95.06 177 TYR A C 1
ATOM 1338 O O . TYR A 1 177 ? 10.364 0.140 -8.164 1.00 95.06 177 TYR A O 1
ATOM 1346 N N . ASP A 1 178 ? 10.849 -1.533 -6.727 1.00 93.94 178 ASP A N 1
ATOM 1347 C CA . ASP A 1 178 ? 11.661 -0.773 -5.781 1.00 93.94 178 ASP A CA 1
ATOM 1348 C C . ASP A 1 178 ? 13.110 -1.278 -5.696 1.00 93.94 178 ASP A C 1
ATOM 1350 O O . ASP A 1 178 ? 13.825 -0.933 -4.761 1.00 93.94 178 ASP A O 1
ATOM 1354 N N . GLY A 1 179 ? 13.555 -2.058 -6.691 1.00 92.62 179 GLY A N 1
ATOM 1355 C CA . GLY A 1 179 ? 14.956 -2.461 -6.849 1.00 92.62 179 GLY A CA 1
ATOM 1356 C C . GLY A 1 179 ? 15.362 -3.742 -6.121 1.00 92.62 179 GLY A C 1
ATOM 1357 O O . GLY A 1 179 ? 16.514 -4.148 -6.235 1.00 92.62 179 GLY A O 1
ATOM 1358 N N . ARG A 1 180 ? 14.448 -4.390 -5.391 1.00 93.81 180 ARG A N 1
ATOM 1359 C CA . ARG A 1 180 ? 14.724 -5.673 -4.727 1.00 93.81 180 ARG A CA 1
ATOM 1360 C C . ARG A 1 180 ? 14.827 -6.842 -5.726 1.00 93.81 180 ARG A C 1
ATOM 1362 O O . ARG A 1 180 ? 14.280 -6.733 -6.826 1.00 93.81 180 ARG A O 1
ATOM 1369 N N . PRO A 1 181 ? 15.427 -7.986 -5.345 1.00 94.38 181 PRO A N 1
ATOM 1370 C CA . PRO A 1 181 ? 15.449 -9.185 -6.179 1.00 94.38 181 PRO A CA 1
ATOM 1371 C C . PRO A 1 181 ? 14.049 -9.594 -6.653 1.00 94.38 181 PRO A C 1
ATOM 1373 O O . PRO A 1 181 ? 13.066 -9.514 -5.915 1.00 94.38 181 PRO A O 1
ATOM 1376 N N . LEU A 1 182 ? 13.947 -10.067 -7.894 1.00 90.69 182 LEU A N 1
ATOM 1377 C CA . LEU A 1 182 ? 12.660 -10.329 -8.554 1.00 90.69 182 LEU A CA 1
ATOM 1378 C C . LEU A 1 182 ? 11.832 -11.420 -7.873 1.00 90.69 182 LEU A C 1
ATOM 1380 O O . LEU A 1 182 ? 10.598 -11.350 -7.873 1.00 90.69 182 LEU A O 1
ATOM 1384 N N . GLY A 1 183 ? 12.508 -12.379 -7.238 1.00 90.31 183 GLY A N 1
ATOM 1385 C CA . GLY A 1 183 ? 11.881 -13.400 -6.402 1.00 90.31 183 GLY A CA 1
ATOM 1386 C C . GLY A 1 183 ? 11.100 -12.813 -5.223 1.00 90.31 183 GLY A C 1
ATOM 1387 O O . GLY A 1 183 ? 10.072 -13.364 -4.850 1.00 90.31 183 GLY A O 1
ATOM 1388 N N . PHE A 1 184 ? 11.494 -11.646 -4.708 1.00 94.56 184 PHE A N 1
ATOM 1389 C CA . PHE A 1 184 ? 10.823 -10.978 -3.587 1.00 94.56 184 PHE A CA 1
ATOM 1390 C C . PHE A 1 184 ? 9.945 -9.795 -4.000 1.00 94.56 184 PHE A C 1
ATOM 1392 O O . PHE A 1 184 ? 9.247 -9.215 -3.171 1.00 94.56 184 PHE A O 1
ATOM 1399 N N . HIS A 1 185 ? 9.978 -9.402 -5.273 1.00 92.75 185 HIS A N 1
ATOM 1400 C CA . HIS A 1 185 ? 9.179 -8.290 -5.765 1.00 92.75 185 HIS A CA 1
ATOM 1401 C C . HIS A 1 185 ? 7.688 -8.670 -5.887 1.00 92.75 185 HIS A C 1
ATOM 1403 O O . HIS A 1 185 ? 7.375 -9.637 -6.591 1.00 92.75 185 HIS A O 1
ATOM 1409 N N . PRO A 1 186 ? 6.770 -7.892 -5.269 1.00 95.31 186 PRO A N 1
ATOM 1410 C CA . PRO A 1 186 ? 5.330 -8.039 -5.474 1.00 95.31 186 PRO A CA 1
ATOM 1411 C C . PRO A 1 186 ? 4.921 -7.943 -6.949 1.00 95.31 186 PRO A C 1
ATOM 1413 O O . PRO A 1 186 ? 5.620 -7.346 -7.768 1.00 95.31 186 PRO A O 1
ATOM 1416 N N . TYR A 1 187 ? 3.749 -8.478 -7.290 1.00 96.44 187 TYR A N 1
ATOM 1417 C CA . TYR A 1 187 ? 3.182 -8.316 -8.631 1.00 96.44 187 TYR A CA 1
ATOM 1418 C C . TYR A 1 187 ? 2.892 -6.839 -8.952 1.00 96.44 187 TYR A C 1
ATOM 1420 O O . TYR A 1 187 ? 2.501 -6.069 -8.071 1.00 96.44 187 TYR A O 1
ATOM 1428 N N . ALA A 1 188 ? 3.057 -6.449 -10.221 1.00 96.25 188 ALA A N 1
ATOM 1429 C CA . ALA A 1 188 ? 2.801 -5.076 -10.653 1.00 96.25 188 ALA A CA 1
ATOM 1430 C C . ALA A 1 188 ? 1.317 -4.718 -10.496 1.00 96.25 188 ALA A C 1
ATOM 1432 O O . ALA A 1 188 ? 1.018 -3.685 -9.911 1.00 96.25 188 ALA A O 1
ATOM 1433 N N . VAL A 1 189 ? 0.416 -5.602 -10.936 1.00 98.00 189 VAL A N 1
ATOM 1434 C CA . VAL A 1 189 ? -1.021 -5.583 -10.620 1.00 98.00 189 VAL A CA 1
ATOM 1435 C C . VAL A 1 189 ? -1.464 -7.023 -10.371 1.00 98.00 189 VAL A C 1
ATOM 1437 O O . VAL A 1 189 ? -1.069 -7.916 -11.114 1.00 98.00 189 VAL A O 1
ATOM 1440 N N . SER A 1 190 ? -2.264 -7.275 -9.339 1.00 98.06 190 SER A N 1
ATOM 1441 C CA . SER A 1 190 ? -2.743 -8.618 -8.987 1.00 98.06 190 SER A CA 1
ATOM 1442 C C . SER A 1 190 ? -4.108 -8.589 -8.316 1.00 98.06 190 SER A C 1
ATOM 1444 O O . SER A 1 190 ? -4.438 -7.607 -7.655 1.00 98.06 190 SER A O 1
ATOM 1446 N N . ALA A 1 191 ? -4.850 -9.686 -8.444 1.00 97.81 191 ALA A N 1
ATOM 1447 C CA . ALA A 1 191 ? -5.994 -10.020 -7.608 1.00 97.81 191 ALA A CA 1
ATOM 1448 C C . ALA A 1 191 ? -5.680 -11.287 -6.814 1.00 97.81 191 ALA A C 1
ATOM 1450 O O . ALA A 1 191 ? -5.223 -12.288 -7.385 1.00 97.81 191 ALA A O 1
ATOM 1451 N N . ARG A 1 192 ? -5.902 -11.232 -5.500 1.00 96.94 192 ARG A N 1
ATOM 1452 C CA . ARG A 1 192 ? -5.581 -12.317 -4.570 1.00 96.94 192 ARG A CA 1
ATOM 1453 C C . ARG A 1 192 ? -6.730 -12.509 -3.593 1.00 96.94 192 ARG A C 1
ATOM 1455 O O . ARG A 1 192 ? -7.207 -11.537 -3.022 1.00 96.94 192 ARG A O 1
ATOM 1462 N N . MET A 1 193 ? -7.166 -13.742 -3.390 1.00 96.50 193 MET A N 1
ATOM 1463 C CA . MET A 1 193 ? -8.150 -14.077 -2.369 1.00 96.50 193 MET A CA 1
ATOM 1464 C C . MET A 1 193 ? -7.470 -14.102 -1.004 1.00 96.50 193 MET A C 1
ATOM 1466 O O . MET A 1 193 ? -6.454 -14.781 -0.837 1.00 96.50 193 MET A O 1
ATOM 1470 N N . LEU A 1 194 ? -8.024 -13.354 -0.053 1.00 97.06 194 LEU A N 1
ATOM 1471 C CA . LEU A 1 194 ? -7.592 -13.370 1.335 1.00 97.06 194 LEU A CA 1
ATOM 1472 C C . LEU A 1 194 ? -8.156 -14.598 2.051 1.00 97.06 194 LEU A C 1
ATOM 1474 O O . LEU A 1 194 ? -9.363 -14.830 2.044 1.00 97.06 194 LEU A O 1
ATOM 1478 N N . ASN A 1 195 ? -7.283 -15.338 2.723 1.00 95.88 195 ASN A N 1
ATOM 1479 C CA . ASN A 1 195 ? -7.658 -16.286 3.754 1.00 95.88 195 ASN A CA 1
ATOM 1480 C C . ASN A 1 195 ? -7.322 -15.688 5.129 1.00 95.88 195 ASN A C 1
ATOM 1482 O O . ASN A 1 195 ? -6.176 -15.311 5.396 1.00 95.88 195 ASN A O 1
ATOM 1486 N N . TYR A 1 196 ? -8.322 -15.617 6.008 1.00 93.69 196 TYR A N 1
ATOM 1487 C CA . TYR A 1 196 ? -8.190 -15.043 7.349 1.00 93.69 196 TYR A CA 1
ATOM 1488 C C . TYR A 1 196 ? -7.215 -15.804 8.259 1.00 93.69 196 TYR A C 1
ATOM 1490 O O . TYR A 1 196 ? -6.765 -15.241 9.251 1.00 93.69 196 TYR A O 1
ATOM 1498 N N . SER A 1 197 ? -6.814 -17.028 7.903 1.00 94.44 197 SER A N 1
ATOM 1499 C CA . SER A 1 197 ? -5.728 -17.769 8.559 1.00 94.44 197 SER A CA 1
ATOM 1500 C C . SER A 1 197 ? -4.325 -17.235 8.233 1.00 94.44 197 SER A C 1
ATOM 1502 O O . SER A 1 197 ? -3.341 -17.818 8.676 1.00 94.44 197 SER A O 1
ATOM 1504 N N . GLY A 1 198 ? -4.210 -16.137 7.479 1.00 95.44 198 GLY A N 1
ATOM 1505 C CA . GLY A 1 198 ? -2.942 -15.440 7.270 1.00 95.44 198 GLY A CA 1
ATOM 1506 C C . GLY A 1 198 ? -2.254 -15.784 5.953 1.00 95.44 198 GLY A C 1
ATOM 1507 O O . GLY A 1 198 ? -1.034 -15.918 5.909 1.00 95.44 198 GLY A O 1
ATOM 1508 N N . PHE A 1 199 ? -2.996 -15.915 4.856 1.00 97.25 199 PHE A N 1
ATOM 1509 C CA . PHE A 1 199 ? -2.362 -15.989 3.541 1.00 97.25 199 PHE A CA 1
ATOM 1510 C C . PHE A 1 199 ? -3.255 -15.482 2.413 1.00 97.25 199 PHE A C 1
ATOM 1512 O O . PHE A 1 199 ? -4.480 -15.466 2.502 1.00 97.25 199 PHE A O 1
ATOM 1519 N N . PHE A 1 200 ? -2.615 -15.097 1.318 1.00 97.75 200 PHE A N 1
ATOM 1520 C CA . PHE A 1 200 ? -3.233 -14.784 0.047 1.00 97.75 200 PHE A CA 1
ATOM 1521 C C . PHE A 1 200 ? -3.012 -15.920 -0.943 1.00 97.75 200 PHE A C 1
ATOM 1523 O O . PHE A 1 200 ? -1.960 -16.557 -0.965 1.00 97.75 200 PHE A O 1
ATOM 1530 N N . SER A 1 201 ? -3.989 -16.121 -1.820 1.00 96.06 201 SER A N 1
ATOM 1531 C CA . SER A 1 201 ? -3.869 -17.013 -2.972 1.00 96.06 201 SER A CA 1
ATOM 1532 C C . SER A 1 201 ? -4.270 -16.281 -4.246 1.00 96.06 201 SER A C 1
ATOM 1534 O O . SER A 1 201 ? -5.238 -15.521 -4.269 1.00 96.06 201 SER A O 1
ATOM 1536 N N . LEU A 1 202 ? -3.520 -16.474 -5.329 1.00 96.31 202 LEU A N 1
ATOM 1537 C CA . LEU A 1 202 ? -3.940 -15.988 -6.643 1.00 96.31 202 LEU A CA 1
ATOM 1538 C C . LEU A 1 202 ? -5.264 -16.654 -7.052 1.00 96.31 202 LEU A C 1
ATOM 1540 O O . LEU A 1 202 ? -5.433 -17.859 -6.886 1.00 96.31 202 LEU A O 1
ATOM 1544 N N . LEU A 1 203 ? -6.185 -15.890 -7.650 1.00 94.25 203 LEU A N 1
ATOM 1545 C CA . LEU A 1 203 ? -7.472 -16.420 -8.136 1.00 94.25 203 LEU A CA 1
ATOM 1546 C C . LEU A 1 203 ? -7.297 -17.460 -9.253 1.00 94.25 203 LEU A C 1
ATOM 1548 O O . LEU A 1 203 ? -8.164 -18.302 -9.475 1.00 94.25 203 LEU A O 1
ATOM 1552 N N . SER A 1 204 ? -6.183 -17.373 -9.979 1.00 90.75 204 SER A N 1
ATOM 1553 C CA . SER A 1 204 ? -5.742 -18.353 -10.964 1.00 90.75 204 SER A CA 1
ATOM 1554 C C . SER A 1 204 ? -4.220 -18.365 -11.002 1.00 90.75 204 SER A C 1
ATOM 1556 O O . SER A 1 204 ? -3.600 -17.309 -11.129 1.00 90.75 204 SER A O 1
ATOM 1558 N N . SER A 1 205 ? -3.625 -19.557 -10.952 1.00 84.44 205 SER A N 1
ATOM 1559 C CA . SER A 1 205 ? -2.178 -19.763 -11.081 1.00 84.44 205 SER A CA 1
ATOM 1560 C C . SER A 1 205 ? -1.882 -21.134 -11.700 1.00 84.44 205 SER A C 1
ATOM 1562 O O . SER A 1 205 ? -1.396 -22.046 -11.042 1.00 84.44 205 SER A O 1
ATOM 1564 N N . ASN A 1 206 ? -2.242 -21.327 -12.973 1.00 76.62 206 ASN A N 1
ATOM 1565 C CA . ASN A 1 206 ? -2.039 -22.607 -13.676 1.00 76.62 206 ASN A CA 1
ATOM 1566 C C . ASN A 1 206 ? -1.030 -22.513 -14.835 1.00 76.62 206 ASN A C 1
ATOM 1568 O O . ASN A 1 206 ? -1.179 -23.179 -15.859 1.00 76.62 206 ASN A O 1
ATOM 1572 N N . GLY A 1 207 ? -0.021 -21.644 -14.705 1.00 69.44 207 GLY A N 1
ATOM 1573 C CA . GLY A 1 207 ? 1.060 -21.434 -15.682 1.00 69.44 207 GLY A CA 1
ATOM 1574 C C . GLY A 1 207 ? 0.637 -20.753 -16.994 1.00 69.44 207 GLY A C 1
ATOM 1575 O O . GLY A 1 207 ? 1.406 -19.984 -17.558 1.00 69.44 207 GLY A O 1
ATOM 1576 N N . ARG A 1 208 ? -0.598 -20.980 -17.464 1.00 76.50 208 ARG A N 1
ATOM 1577 C CA . ARG A 1 208 ? -1.195 -20.354 -18.660 1.00 76.50 208 ARG A CA 1
ATOM 1578 C C . ARG A 1 208 ? -2.185 -19.235 -18.331 1.00 76.50 208 ARG A C 1
ATOM 1580 O O . ARG A 1 208 ? -2.460 -18.397 -19.187 1.00 76.50 208 ARG A O 1
ATOM 1587 N N . LYS A 1 209 ? -2.769 -19.242 -17.130 1.00 84.19 209 LYS A N 1
ATOM 1588 C CA . LYS A 1 209 ? -3.691 -18.213 -16.632 1.00 84.19 209 LYS A CA 1
ATOM 1589 C C . LYS A 1 209 ? -3.245 -17.757 -15.251 1.00 84.19 209 LYS A C 1
ATOM 1591 O O . LYS A 1 209 ? -3.129 -18.572 -14.331 1.00 84.19 209 LYS A O 1
ATOM 1596 N N . THR A 1 210 ? -3.062 -16.453 -15.110 1.00 92.69 210 THR A N 1
ATOM 1597 C CA . THR A 1 210 ? -2.617 -15.812 -13.875 1.00 92.69 210 THR A CA 1
ATOM 1598 C C . THR A 1 210 ? -3.553 -14.669 -13.516 1.00 92.69 210 THR A C 1
ATOM 1600 O O . THR A 1 210 ? -3.945 -13.904 -14.390 1.00 92.69 210 THR A O 1
ATOM 1603 N N . SER A 1 211 ? -3.887 -14.501 -12.238 1.00 96.31 211 SER A N 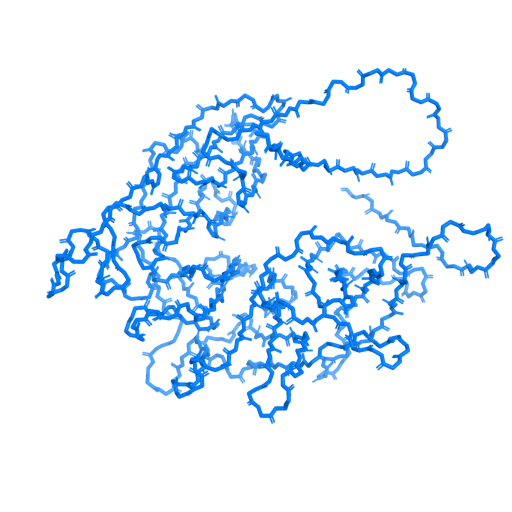1
ATOM 1604 C CA . SER A 1 211 ? -4.642 -13.332 -11.757 1.00 96.31 211 SER A CA 1
ATOM 1605 C C . SER A 1 211 ? -3.734 -12.127 -11.475 1.00 96.31 211 SER A C 1
ATOM 1607 O O . SER A 1 211 ? -3.905 -11.410 -10.489 1.00 96.31 211 SER A O 1
ATOM 1609 N N . PHE A 1 212 ? -2.709 -11.934 -12.306 1.00 96.56 212 PHE A N 1
ATOM 1610 C CA . PHE A 1 212 ? -1.765 -10.830 -12.191 1.00 96.56 212 PHE A CA 1
ATOM 1611 C C . PHE A 1 212 ? -1.189 -10.437 -13.549 1.00 96.56 212 PHE A C 1
ATOM 1613 O O . PHE A 1 212 ? -1.096 -11.251 -14.468 1.00 96.56 212 PHE A O 1
ATOM 1620 N N . VAL A 1 213 ? -0.722 -9.192 -13.624 1.00 94.88 213 VAL A N 1
ATOM 1621 C CA . VAL A 1 213 ? 0.088 -8.642 -14.711 1.00 94.88 213 VAL A CA 1
ATOM 1622 C C . VAL A 1 213 ? 1.403 -8.144 -14.126 1.00 94.88 213 VAL A C 1
ATOM 1624 O O . VAL A 1 213 ? 1.447 -7.554 -13.046 1.00 94.88 213 VAL A O 1
ATOM 1627 N N . ASN A 1 214 ? 2.496 -8.395 -14.845 1.00 93.94 214 ASN A N 1
ATOM 1628 C CA . ASN A 1 214 ? 3.836 -8.008 -14.433 1.00 93.94 214 ASN A CA 1
ATOM 1629 C C . ASN A 1 214 ? 4.570 -7.247 -15.532 1.00 93.94 214 ASN A C 1
ATOM 1631 O O . ASN A 1 214 ? 4.475 -7.563 -16.715 1.00 93.94 214 ASN A O 1
ATOM 1635 N N . VAL A 1 215 ? 5.376 -6.271 -15.112 1.00 91.62 215 VAL A N 1
ATOM 1636 C CA . VAL A 1 215 ? 6.370 -5.643 -15.987 1.00 91.62 215 VAL A CA 1
ATOM 1637 C C . VAL A 1 215 ? 7.431 -6.677 -16.347 1.00 91.62 215 VAL A C 1
ATOM 1639 O O . VAL A 1 215 ? 7.988 -7.311 -15.448 1.00 91.62 215 VAL A O 1
ATOM 1642 N N . VAL A 1 216 ? 7.734 -6.796 -17.641 1.00 91.25 216 VAL A N 1
ATOM 1643 C CA . VAL A 1 216 ? 8.821 -7.643 -18.148 1.00 91.25 216 VAL A CA 1
ATOM 1644 C C . VAL A 1 216 ? 10.122 -7.295 -17.428 1.00 91.25 216 VAL A C 1
ATOM 1646 O O . VAL A 1 216 ? 10.494 -6.126 -17.346 1.00 91.25 216 VAL A O 1
ATOM 1649 N N . GLU A 1 217 ? 10.824 -8.312 -16.939 1.00 91.31 217 GLU A N 1
ATOM 1650 C CA . GLU A 1 217 ? 12.024 -8.199 -16.105 1.00 91.31 217 GLU A CA 1
ATOM 1651 C C . GLU A 1 217 ? 13.045 -7.168 -16.609 1.00 91.31 217 GLU A C 1
ATOM 1653 O O . GLU A 1 217 ? 13.372 -6.229 -15.885 1.00 91.31 217 GLU A O 1
ATOM 1658 N N . ARG A 1 218 ? 13.436 -7.242 -17.889 1.00 89.81 218 ARG A N 1
ATOM 1659 C CA . ARG A 1 218 ? 14.391 -6.306 -18.519 1.00 89.81 218 ARG A CA 1
ATOM 1660 C C . ARG A 1 218 ? 13.982 -4.828 -18.456 1.00 89.81 218 ARG A C 1
ATOM 1662 O O . ARG A 1 218 ? 14.817 -3.947 -18.629 1.00 89.81 218 ARG A O 1
ATOM 1669 N N . LEU A 1 219 ? 12.689 -4.545 -18.284 1.00 88.88 219 LEU A N 1
ATOM 1670 C CA . LEU A 1 219 ? 12.154 -3.188 -18.207 1.00 88.88 219 LEU A CA 1
ATOM 1671 C C . LEU A 1 219 ? 12.018 -2.695 -16.768 1.00 88.88 219 LEU A C 1
ATOM 1673 O O . LEU A 1 219 ? 11.919 -1.493 -16.582 1.00 88.88 219 LEU A O 1
ATOM 1677 N N . LYS A 1 220 ? 12.030 -3.555 -15.743 1.00 88.44 220 LYS A N 1
ATOM 1678 C CA . LYS A 1 220 ? 11.821 -3.126 -14.348 1.00 88.44 220 LYS A CA 1
ATOM 1679 C C . LYS A 1 220 ? 12.824 -2.064 -13.859 1.00 88.44 220 LYS A C 1
ATOM 1681 O O . LYS A 1 220 ? 12.374 -1.120 -13.210 1.00 88.44 220 LYS A O 1
ATOM 1686 N N . PRO A 1 221 ? 14.133 -2.129 -14.186 1.00 83.00 221 PRO A N 1
ATOM 1687 C CA . PRO A 1 221 ? 15.083 -1.100 -13.752 1.00 83.00 221 PRO A CA 1
ATOM 1688 C C . PRO A 1 221 ? 14.854 0.276 -14.397 1.00 83.00 221 PRO A C 1
ATOM 1690 O O . PRO A 1 221 ? 15.160 1.303 -13.797 1.00 83.00 221 PRO A O 1
ATOM 1693 N N . THR A 1 222 ? 14.313 0.3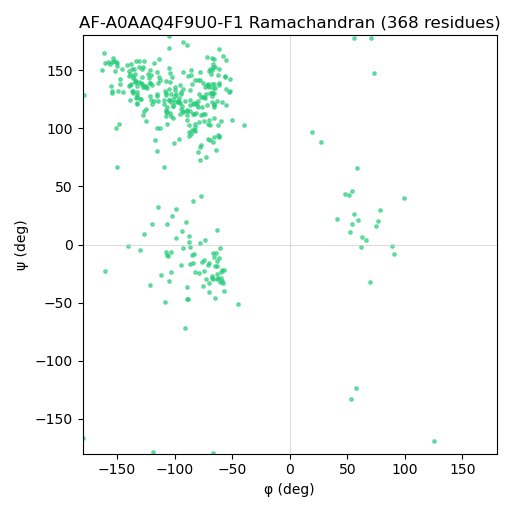16 -15.619 1.00 83.12 222 THR A N 1
ATOM 1694 C CA . THR A 1 222 ? 14.192 1.547 -16.424 1.00 83.12 222 THR A CA 1
ATOM 1695 C C . THR A 1 222 ? 12.770 2.104 -16.463 1.00 83.12 222 THR A C 1
ATOM 1697 O O . THR A 1 222 ? 12.574 3.320 -16.528 1.00 83.12 222 THR A O 1
ATOM 1700 N N . LEU A 1 223 ? 11.762 1.234 -16.394 1.00 83.81 223 LEU A N 1
ATOM 1701 C CA . LEU A 1 223 ? 10.351 1.584 -16.400 1.00 83.81 223 LEU A CA 1
ATOM 1702 C C . LEU A 1 223 ? 9.918 1.987 -14.995 1.00 83.81 223 LEU A C 1
ATOM 1704 O O . LEU A 1 223 ? 9.644 1.170 -14.117 1.00 83.81 223 LEU A O 1
ATOM 1708 N N . GLN A 1 224 ? 9.823 3.291 -14.804 1.00 85.12 224 GLN A N 1
ATOM 1709 C CA . GLN A 1 224 ? 9.383 3.865 -13.550 1.00 85.12 224 GLN A CA 1
ATOM 1710 C C . GLN A 1 224 ? 7.862 4.018 -13.554 1.00 85.12 224 GLN A C 1
ATOM 1712 O O . GLN A 1 224 ? 7.338 4.896 -14.240 1.00 85.12 224 GLN A O 1
ATOM 1717 N N . ILE A 1 225 ? 7.175 3.162 -12.796 1.00 91.25 225 ILE A N 1
ATOM 1718 C CA . ILE A 1 225 ? 5.729 3.229 -12.547 1.00 91.25 225 ILE A CA 1
ATOM 1719 C C . ILE A 1 225 ? 5.506 3.698 -11.113 1.00 91.25 225 ILE A C 1
ATOM 1721 O O . ILE A 1 225 ? 6.218 3.274 -10.201 1.00 91.25 225 ILE A O 1
ATOM 1725 N N . PHE A 1 226 ? 4.504 4.545 -10.924 1.00 92.88 226 PHE A N 1
ATOM 1726 C CA . PHE A 1 226 ? 3.996 4.935 -9.621 1.00 92.88 226 PHE A CA 1
ATOM 1727 C C . PHE A 1 226 ? 2.486 4.757 -9.591 1.00 92.88 226 PHE A C 1
ATOM 1729 O O . PHE A 1 226 ? 1.780 5.275 -10.457 1.00 92.88 226 PHE A O 1
ATOM 1736 N N . TYR A 1 227 ? 2.008 4.005 -8.609 1.00 94.94 227 TYR A N 1
ATOM 1737 C CA . TYR A 1 227 ? 0.589 3.756 -8.384 1.00 94.94 227 TYR A CA 1
ATOM 1738 C C . TYR A 1 227 ? 0.054 4.853 -7.469 1.00 94.94 227 TYR A C 1
ATOM 1740 O O . TYR A 1 227 ? 0.518 4.992 -6.337 1.00 94.94 227 TYR A O 1
ATOM 1748 N N . LEU A 1 228 ? -0.865 5.668 -7.989 1.00 91.44 228 LEU A N 1
ATOM 1749 C CA . LEU A 1 228 ? -1.423 6.818 -7.276 1.00 91.44 228 LEU A CA 1
ATOM 1750 C C . LEU A 1 228 ? -2.646 6.438 -6.454 1.00 91.44 228 LEU A C 1
ATOM 1752 O O . LEU A 1 228 ? -2.769 6.859 -5.308 1.00 91.44 228 LEU A O 1
ATOM 1756 N N . TYR A 1 229 ? -3.561 5.690 -7.065 1.00 91.62 229 TYR A N 1
ATOM 1757 C CA . TYR A 1 229 ? -4.848 5.356 -6.474 1.00 91.62 229 TYR A CA 1
ATOM 1758 C C . TYR A 1 229 ? -5.467 4.148 -7.167 1.00 91.62 229 TYR A C 1
ATOM 1760 O O . TYR A 1 229 ? -5.048 3.766 -8.263 1.00 91.62 229 TYR A O 1
ATOM 1768 N N . GLY A 1 230 ? -6.466 3.556 -6.530 1.00 92.44 230 GLY A N 1
ATOM 1769 C CA . GLY A 1 230 ? -7.203 2.430 -7.064 1.00 92.44 230 GLY A CA 1
ATOM 1770 C C . GLY A 1 230 ? -8.510 2.255 -6.318 1.00 92.44 230 GLY A C 1
ATOM 1771 O O . GLY A 1 230 ? -8.627 2.662 -5.162 1.00 92.44 230 GLY A O 1
ATOM 1772 N N . PHE A 1 231 ? -9.498 1.731 -7.024 1.00 91.25 231 PHE A N 1
ATOM 1773 C CA . PHE A 1 231 ? -10.867 1.639 -6.546 1.00 91.25 231 PHE A CA 1
ATOM 1774 C C . PHE A 1 231 ? -11.641 0.593 -7.342 1.00 91.25 231 PHE A C 1
ATOM 1776 O O . PHE A 1 231 ? -11.314 0.296 -8.495 1.00 91.25 231 PHE A O 1
ATOM 1783 N N . SER A 1 232 ? -12.696 0.077 -6.724 1.00 90.06 232 SER A N 1
ATOM 1784 C CA . SER A 1 232 ? -13.705 -0.740 -7.386 1.00 90.06 232 SER A CA 1
ATOM 1785 C C . SER A 1 232 ? -14.881 0.132 -7.817 1.00 90.06 232 SER A C 1
ATOM 1787 O O . SER A 1 232 ? -15.313 1.012 -7.069 1.00 90.06 232 SER A O 1
ATOM 1789 N N . HIS A 1 233 ? -15.393 -0.092 -9.025 1.00 84.75 233 HIS A N 1
ATOM 1790 C CA . HIS A 1 233 ? -16.619 0.540 -9.496 1.00 84.75 233 HIS A CA 1
ATOM 1791 C C . HIS A 1 233 ? -17.302 -0.310 -10.578 1.00 84.75 233 HIS A C 1
ATOM 1793 O O . HIS A 1 233 ? -16.644 -0.749 -11.520 1.00 84.75 233 HIS A O 1
ATOM 1799 N N . ASN A 1 234 ? -18.616 -0.533 -10.448 1.00 82.44 234 ASN A N 1
ATOM 1800 C CA . ASN A 1 234 ? -19.455 -1.282 -11.399 1.00 82.44 234 ASN A CA 1
ATOM 1801 C C . ASN A 1 234 ? -18.862 -2.640 -11.834 1.00 82.44 234 ASN A C 1
ATOM 1803 O O . ASN A 1 234 ? -18.857 -2.983 -13.010 1.00 82.44 234 ASN A O 1
ATOM 1807 N N . GLY A 1 235 ? -18.317 -3.418 -10.892 1.00 86.50 235 GLY A N 1
ATOM 1808 C CA . GLY A 1 235 ? -17.745 -4.738 -11.195 1.00 86.50 235 GLY A CA 1
ATOM 1809 C C . GLY A 1 235 ? -16.384 -4.701 -11.899 1.00 86.50 235 GLY A C 1
ATOM 1810 O O . GLY A 1 235 ? -15.932 -5.722 -12.424 1.00 86.50 235 GLY A O 1
ATOM 1811 N N . PHE A 1 236 ? -15.703 -3.554 -11.889 1.00 89.12 236 PHE A N 1
ATOM 1812 C CA . PHE A 1 236 ? -14.339 -3.403 -12.382 1.00 89.12 236 PHE A CA 1
ATOM 1813 C C . PHE A 1 236 ? -13.406 -2.860 -11.299 1.00 89.12 236 PHE A C 1
ATOM 1815 O O . PHE A 1 236 ? -13.759 -1.949 -10.551 1.00 89.12 236 PHE A O 1
ATOM 1822 N N . ALA A 1 237 ? -12.172 -3.358 -11.299 1.00 93.88 237 ALA A N 1
ATOM 1823 C CA . ALA A 1 237 ? -11.076 -2.828 -10.503 1.00 93.88 237 ALA A CA 1
ATOM 1824 C C . ALA A 1 237 ? -10.229 -1.871 -11.353 1.00 93.88 237 ALA A C 1
ATOM 1826 O O . ALA A 1 237 ? -9.742 -2.245 -12.425 1.00 93.88 237 ALA A O 1
ATOM 1827 N N . TYR A 1 238 ? -10.036 -0.646 -10.864 1.00 92.62 238 TYR A N 1
ATOM 1828 C CA . TYR A 1 238 ? -9.314 0.428 -11.541 1.00 92.62 238 TYR A CA 1
ATOM 1829 C C . TYR A 1 238 ? -8.027 0.793 -10.806 1.00 92.62 238 TYR A C 1
ATOM 1831 O O . TYR A 1 238 ? -7.986 0.843 -9.578 1.00 92.62 238 TYR A O 1
ATOM 1839 N N . PHE A 1 239 ? -6.987 1.134 -11.566 1.00 94.75 239 PHE A N 1
ATOM 1840 C CA . PHE A 1 239 ? -5.715 1.623 -11.041 1.00 94.75 239 PHE A CA 1
ATOM 1841 C C . PHE A 1 239 ? -5.259 2.855 -11.813 1.00 94.75 239 PHE A C 1
ATOM 1843 O O . PHE A 1 239 ? -5.103 2.819 -13.033 1.00 94.75 239 PHE A O 1
ATOM 1850 N N . VAL A 1 240 ? -4.989 3.940 -11.094 1.00 91.31 240 VAL A N 1
ATOM 1851 C CA . VAL A 1 240 ? -4.417 5.163 -11.657 1.00 91.31 240 VAL A CA 1
ATOM 1852 C C . VAL A 1 240 ? -2.911 5.124 -11.462 1.00 91.31 240 VAL A C 1
ATOM 1854 O O . VAL A 1 240 ? -2.414 5.035 -10.335 1.00 91.31 240 VAL A O 1
ATOM 1857 N N . THR A 1 241 ? -2.170 5.214 -12.560 1.00 91.81 241 THR A N 1
ATOM 1858 C CA . THR A 1 241 ? -0.709 5.157 -12.545 1.00 91.81 241 THR A CA 1
ATOM 1859 C C . THR A 1 241 ? -0.086 6.333 -13.266 1.00 91.81 241 THR A C 1
ATOM 1861 O O . THR A 1 241 ? -0.654 6.902 -14.193 1.00 91.81 241 THR A O 1
ATOM 1864 N N . VAL A 1 242 ? 1.123 6.688 -12.853 1.00 90.06 242 VAL A N 1
ATOM 1865 C CA . VAL A 1 242 ? 1.990 7.613 -13.576 1.00 90.06 242 VAL A CA 1
ATOM 1866 C C . VAL A 1 242 ? 3.240 6.855 -13.956 1.00 90.06 242 VAL A C 1
ATOM 1868 O O . VAL A 1 242 ? 3.916 6.281 -13.100 1.00 90.06 242 VAL A O 1
ATOM 1871 N N . ARG A 1 243 ? 3.549 6.828 -15.251 1.00 86.94 243 ARG A N 1
ATOM 1872 C CA . ARG A 1 243 ? 4.722 6.114 -15.752 1.00 86.94 243 ARG A CA 1
ATOM 1873 C C . ARG A 1 243 ? 5.525 6.929 -16.742 1.00 86.94 243 ARG A C 1
ATOM 1875 O O . ARG A 1 243 ? 4.974 7.627 -17.597 1.00 86.94 243 ARG A O 1
ATOM 1882 N N . ARG A 1 244 ? 6.844 6.786 -16.640 1.00 79.88 244 ARG A N 1
ATOM 1883 C CA . ARG A 1 244 ? 7.806 7.306 -17.613 1.00 79.88 244 ARG A CA 1
ATOM 1884 C C . ARG A 1 244 ? 7.991 6.269 -18.712 1.00 79.88 244 ARG A C 1
ATOM 1886 O O . ARG A 1 244 ? 8.394 5.145 -18.433 1.00 79.88 244 ARG A O 1
ATOM 1893 N N . GLN A 1 245 ? 7.685 6.619 -19.956 1.00 66.56 245 GLN A N 1
ATOM 1894 C CA . GLN A 1 245 ? 7.823 5.679 -21.069 1.00 66.56 245 GLN A CA 1
ATOM 1895 C C . GLN A 1 245 ? 9.296 5.342 -21.337 1.00 66.56 245 GLN A C 1
ATOM 1897 O O . GLN A 1 245 ? 10.127 6.235 -21.504 1.00 66.56 245 GLN A O 1
ATOM 1902 N N . ALA A 1 246 ? 9.600 4.043 -21.431 1.00 58.31 246 ALA A N 1
ATOM 1903 C CA . ALA A 1 246 ? 10.966 3.532 -21.562 1.00 58.31 246 ALA A CA 1
ATOM 1904 C C . ALA A 1 246 ? 11.691 3.993 -22.845 1.00 58.31 246 ALA A C 1
ATOM 1906 O O . ALA A 1 246 ? 12.909 4.122 -22.837 1.00 58.31 246 ALA A O 1
ATOM 1907 N N . LYS A 1 247 ? 10.960 4.256 -23.941 1.00 58.31 247 LYS A N 1
ATOM 1908 C CA . LYS A 1 247 ? 11.536 4.601 -25.258 1.00 58.31 247 LYS A CA 1
ATOM 1909 C C . LYS A 1 247 ? 11.389 6.074 -25.669 1.00 58.31 247 LYS A C 1
ATOM 1911 O O . LYS A 1 247 ? 11.972 6.475 -26.669 1.00 58.31 247 LYS A O 1
ATOM 1916 N N . SER A 1 248 ? 10.630 6.897 -24.942 1.00 53.19 248 SER A N 1
ATOM 1917 C CA . SER A 1 248 ? 10.263 8.246 -25.406 1.00 53.19 248 SER A CA 1
ATOM 1918 C C . SER A 1 248 ? 10.859 9.350 -24.531 1.00 53.19 248 SER A C 1
ATOM 1920 O O . SER A 1 248 ? 10.157 9.866 -23.670 1.00 53.19 248 SER A O 1
ATOM 1922 N N . ARG A 1 249 ? 12.140 9.712 -24.717 1.00 55.97 249 ARG A N 1
ATOM 1923 C CA . ARG A 1 249 ? 12.809 10.929 -24.171 1.00 55.97 249 ARG A CA 1
ATOM 1924 C C . ARG A 1 249 ? 12.485 11.327 -22.706 1.00 55.97 249 ARG A C 1
ATOM 1926 O O . ARG A 1 249 ? 12.652 12.477 -22.326 1.00 55.97 249 ARG A O 1
ATOM 1933 N N . GLY A 1 250 ? 12.023 10.399 -21.867 1.00 62.56 250 GLY A N 1
ATOM 1934 C CA . GLY A 1 250 ? 11.543 10.685 -20.515 1.00 62.56 250 GLY A CA 1
ATOM 1935 C C . GLY A 1 250 ? 10.149 11.305 -20.362 1.00 62.56 250 GLY A C 1
ATOM 1936 O O . GLY A 1 250 ? 9.872 11.849 -19.299 1.00 62.56 250 GLY A O 1
ATOM 1937 N N . ILE A 1 251 ? 9.266 11.203 -21.359 1.00 72.81 251 ILE A N 1
ATOM 1938 C CA . ILE A 1 251 ? 7.879 11.673 -21.248 1.00 72.81 251 ILE A CA 1
ATOM 1939 C C . ILE A 1 251 ? 7.132 10.832 -20.205 1.00 72.81 251 ILE A C 1
ATOM 1941 O O . ILE A 1 251 ? 6.992 9.609 -20.333 1.00 72.81 251 ILE A O 1
ATOM 1945 N N . THR A 1 252 ? 6.633 11.517 -19.182 1.00 80.50 252 THR A N 1
ATOM 1946 C CA . THR A 1 252 ? 5.780 10.962 -18.132 1.00 80.50 252 THR A CA 1
ATOM 1947 C C . THR A 1 252 ? 4.317 11.156 -18.514 1.00 80.50 252 THR A C 1
ATOM 1949 O O . THR A 1 252 ? 3.931 12.240 -18.945 1.00 80.50 252 THR A O 1
ATOM 1952 N N . ARG A 1 253 ? 3.498 10.108 -18.376 1.00 82.94 253 ARG A N 1
ATOM 1953 C CA . ARG A 1 253 ? 2.047 10.171 -18.618 1.00 82.94 253 ARG A CA 1
ATOM 1954 C C . ARG A 1 253 ? 1.272 9.469 -17.513 1.00 82.94 253 ARG A C 1
ATOM 1956 O O . ARG A 1 253 ? 1.773 8.505 -16.930 1.00 82.94 253 ARG A O 1
ATOM 1963 N N . THR A 1 254 ? 0.048 9.934 -17.288 1.00 84.62 254 THR A N 1
ATOM 1964 C CA . THR A 1 254 ? -0.949 9.261 -16.451 1.00 84.62 254 THR A CA 1
ATOM 1965 C C . THR A 1 254 ? -1.650 8.174 -17.263 1.00 84.62 254 THR A C 1
ATOM 1967 O O . THR A 1 254 ? -1.910 8.352 -18.452 1.00 84.62 254 THR A O 1
ATOM 1970 N N . TRP A 1 255 ? -1.943 7.042 -16.637 1.00 86.81 255 TRP A N 1
ATOM 1971 C CA . TRP A 1 255 ? -2.650 5.913 -17.228 1.00 86.81 255 TRP A CA 1
ATOM 1972 C C . TRP A 1 255 ? -3.714 5.406 -16.267 1.00 86.81 255 TRP A C 1
ATOM 1974 O O . TRP A 1 255 ? -3.520 5.428 -15.051 1.00 86.81 255 TRP A O 1
ATOM 1984 N N . LEU A 1 256 ? -4.809 4.922 -16.834 1.00 88.69 256 LEU A N 1
ATOM 1985 C CA . LEU A 1 256 ? -5.833 4.166 -16.140 1.00 88.69 256 LEU A CA 1
ATOM 1986 C C . LEU A 1 256 ? -5.755 2.723 -16.609 1.00 88.69 256 LEU A C 1
ATOM 1988 O O . LEU A 1 256 ? -5.894 2.454 -17.801 1.00 88.69 256 LEU A O 1
ATOM 1992 N N . SER A 1 257 ? -5.532 1.815 -15.672 1.00 92.12 257 SER A N 1
ATOM 1993 C CA . SER A 1 257 ? -5.637 0.381 -15.906 1.00 92.12 257 SER A CA 1
ATOM 1994 C C . SER A 1 257 ? -6.952 -0.128 -15.332 1.00 92.12 257 SER A C 1
ATOM 1996 O O . SER A 1 257 ? -7.382 0.346 -14.279 1.00 92.12 257 SER A O 1
ATOM 1998 N N . ARG A 1 258 ? -7.578 -1.099 -15.999 1.00 91.81 258 ARG A N 1
ATOM 1999 C CA . ARG A 1 258 ? -8.833 -1.722 -15.564 1.00 91.81 258 ARG A CA 1
ATOM 2000 C C . ARG A 1 258 ? -8.804 -3.229 -15.781 1.00 91.81 258 ARG A C 1
ATOM 2002 O O . ARG A 1 258 ? -8.246 -3.684 -16.774 1.00 91.81 258 ARG A O 1
ATOM 2009 N N . VAL A 1 259 ? -9.458 -3.981 -14.898 1.00 93.06 259 VAL A N 1
ATOM 2010 C CA . VAL A 1 259 ? -9.778 -5.409 -15.064 1.00 93.06 259 VAL A CA 1
ATOM 2011 C C . VAL A 1 259 ? -11.190 -5.689 -14.536 1.00 93.06 259 VAL A C 1
ATOM 2013 O O . VAL A 1 259 ? -11.616 -5.045 -13.576 1.00 93.06 259 VAL A O 1
ATOM 2016 N N . CYS A 1 260 ? -11.935 -6.611 -15.155 1.00 93.06 260 CYS A N 1
ATOM 2017 C CA . CYS A 1 260 ? -13.219 -7.064 -14.606 1.00 93.06 260 CYS A CA 1
ATOM 2018 C C . CYS A 1 260 ? -12.982 -7.822 -13.296 1.00 93.06 260 CYS A C 1
ATOM 2020 O O . CYS A 1 260 ? -12.135 -8.712 -13.250 1.00 93.06 260 CYS A O 1
ATOM 2022 N N . GLU A 1 261 ? -13.760 -7.553 -12.250 1.00 94.56 261 GLU A N 1
ATOM 2023 C CA . GLU A 1 261 ? -13.605 -8.271 -10.978 1.00 94.56 261 GLU A CA 1
ATOM 2024 C C . GLU A 1 261 ? -13.996 -9.750 -11.081 1.00 94.56 261 GLU A C 1
ATOM 2026 O O . GLU A 1 261 ? -13.460 -10.594 -10.368 1.00 94.56 261 GLU A O 1
ATOM 2031 N N . SER A 1 262 ? -14.894 -10.080 -12.011 1.00 92.62 262 SER A N 1
ATOM 2032 C CA . SER A 1 262 ? -15.296 -11.451 -12.334 1.00 92.62 262 SER A CA 1
ATOM 2033 C C . SER A 1 262 ? -14.240 -12.232 -13.129 1.00 92.62 262 SER A C 1
ATOM 2035 O O . SER A 1 262 ? -14.321 -13.460 -13.228 1.00 92.62 262 SER A O 1
ATOM 2037 N N . ASP A 1 263 ? -13.226 -11.558 -13.681 1.00 92.38 263 ASP A N 1
ATOM 2038 C CA . ASP A 1 263 ? -12.161 -12.195 -14.451 1.00 92.38 263 ASP A CA 1
ATOM 2039 C C . ASP A 1 263 ? -11.008 -12.662 -13.558 1.00 92.38 263 ASP A C 1
ATOM 2041 O O . ASP A 1 263 ? -10.041 -11.954 -13.274 1.00 92.38 263 ASP A O 1
ATOM 2045 N N . LYS A 1 264 ? -11.057 -13.946 -13.209 1.00 92.56 264 LYS A N 1
ATOM 2046 C CA . LYS A 1 264 ? -10.028 -14.625 -12.411 1.00 92.56 264 LYS A CA 1
ATOM 2047 C C . LYS A 1 264 ? -8.670 -14.764 -13.116 1.00 92.56 264 LYS A C 1
ATOM 2049 O O . LYS A 1 264 ? -7.722 -15.229 -12.495 1.00 92.56 264 LYS A O 1
ATOM 2054 N N . SER A 1 265 ? -8.556 -14.422 -14.402 1.00 93.25 265 SER A N 1
ATOM 2055 C CA . SER A 1 265 ? -7.367 -14.676 -15.231 1.00 93.25 265 SER A CA 1
ATOM 2056 C C . SER A 1 265 ? -6.787 -13.451 -15.940 1.00 93.25 265 SER A C 1
ATOM 2058 O O . SER A 1 265 ? -5.906 -13.619 -16.783 1.00 93.25 265 SER A O 1
ATOM 2060 N N . PHE A 1 266 ? -7.275 -12.248 -15.618 1.00 94.06 266 PHE A N 1
ATOM 2061 C CA . PHE A 1 266 ? -6.766 -10.964 -16.125 1.00 94.06 266 PHE A CA 1
ATOM 2062 C C . PHE A 1 266 ? -6.742 -10.854 -17.665 1.00 94.06 266 PHE A C 1
ATOM 2064 O O . PHE A 1 266 ? -5.984 -10.073 -18.236 1.00 94.06 266 PHE A O 1
ATOM 2071 N N . ARG A 1 267 ? -7.608 -11.595 -18.363 1.00 91.56 267 ARG A N 1
ATOM 2072 C CA . ARG A 1 267 ? -7.808 -11.501 -19.823 1.00 91.56 267 ARG A CA 1
ATOM 2073 C C . ARG A 1 267 ? -8.411 -10.167 -20.245 1.00 91.56 267 ARG A C 1
ATOM 2075 O O . ARG A 1 267 ? -8.166 -9.708 -21.352 1.00 91.56 267 ARG A O 1
ATOM 2082 N N . THR A 1 268 ? -9.201 -9.573 -19.362 1.00 90.25 268 THR A N 1
ATOM 2083 C CA . THR A 1 268 ? -9.888 -8.289 -19.531 1.00 90.25 268 THR A CA 1
ATOM 2084 C C . THR A 1 268 ? -9.023 -7.099 -19.115 1.00 90.25 268 THR A C 1
ATOM 2086 O O . THR A 1 268 ? -9.490 -5.961 -19.167 1.00 90.25 268 THR A O 1
ATOM 2089 N N . TYR A 1 269 ? -7.772 -7.342 -18.699 1.00 93.00 269 TYR A N 1
ATOM 2090 C CA . TYR A 1 269 ? -6.857 -6.277 -18.312 1.00 93.00 269 TYR A CA 1
ATOM 2091 C C . TYR A 1 269 ? -6.558 -5.363 -19.503 1.00 93.00 269 TYR A C 1
ATOM 2093 O O . TYR A 1 269 ? -6.051 -5.805 -20.534 1.00 93.00 269 TYR A O 1
ATOM 2101 N N . MET A 1 270 ? -6.823 -4.072 -19.336 1.00 89.25 270 MET A N 1
ATOM 2102 C CA . MET A 1 270 ? -6.518 -3.045 -20.327 1.00 89.25 270 MET A CA 1
ATOM 2103 C C . MET A 1 270 ? -5.940 -1.802 -19.661 1.00 89.25 270 MET A C 1
ATOM 2105 O O . MET A 1 270 ? -6.207 -1.527 -18.491 1.00 89.25 270 MET A O 1
ATOM 2109 N N . GLU A 1 271 ? -5.168 -1.030 -20.421 1.00 88.81 271 GLU A N 1
ATOM 2110 C CA . GLU A 1 271 ? -4.626 0.251 -19.980 1.00 88.81 271 GLU A CA 1
ATOM 2111 C C . GLU A 1 271 ? -4.880 1.318 -21.033 1.00 88.81 271 GLU A C 1
ATOM 2113 O O . GLU A 1 271 ? -4.672 1.089 -22.224 1.00 88.81 271 GLU A O 1
ATOM 2118 N N . MET A 1 272 ? -5.235 2.516 -20.587 1.00 82.44 272 MET A N 1
ATOM 2119 C CA . MET A 1 272 ? -5.426 3.665 -21.459 1.00 82.44 272 MET A CA 1
ATOM 2120 C C . MET A 1 272 ? -4.758 4.914 -20.886 1.00 82.44 272 MET A C 1
ATOM 2122 O O . MET A 1 272 ? -4.780 5.128 -19.670 1.00 82.44 272 MET A O 1
ATOM 2126 N N . PRO A 1 273 ? -4.116 5.741 -21.727 1.00 80.88 273 PRO A N 1
ATOM 2127 C CA . PRO A 1 273 ? -3.513 6.977 -21.264 1.00 80.88 273 PRO A CA 1
ATOM 2128 C C . PRO A 1 273 ? -4.608 7.982 -20.897 1.00 80.88 273 PRO A C 1
ATOM 2130 O O . PRO A 1 273 ? -5.558 8.181 -21.648 1.00 80.88 273 PRO A O 1
ATOM 2133 N N . ILE A 1 274 ? -4.435 8.656 -19.762 1.00 76.31 274 ILE A N 1
ATOM 2134 C CA . ILE A 1 274 ? -5.228 9.828 -19.398 1.00 76.31 274 ILE A CA 1
ATOM 2135 C C . ILE A 1 274 ? -4.384 11.059 -19.693 1.00 76.31 274 ILE A C 1
ATOM 2137 O O . ILE A 1 274 ? -3.268 11.205 -19.187 1.00 76.31 274 ILE A O 1
ATOM 2141 N N . GLN A 1 275 ? -4.940 11.969 -20.481 1.00 71.19 275 GLN A N 1
ATOM 2142 C CA . GLN A 1 275 ? -4.302 13.233 -20.796 1.00 71.19 275 GLN A CA 1
ATOM 2143 C C . GLN A 1 275 ? -5.264 14.371 -20.489 1.00 71.19 275 GLN A C 1
ATOM 2145 O O . GLN A 1 275 ? -6.230 14.557 -21.213 1.00 71.19 275 GLN A O 1
ATOM 2150 N N . CYS A 1 276 ? -4.967 15.175 -19.465 1.00 65.81 276 CYS A N 1
ATOM 2151 C CA . CYS A 1 276 ? -5.496 16.534 -19.437 1.00 65.81 276 CYS A CA 1
ATOM 2152 C C . CYS A 1 276 ? -4.573 17.414 -20.288 1.00 65.81 276 CYS A C 1
ATOM 2154 O O . CYS A 1 276 ? -3.407 17.630 -19.946 1.00 65.81 276 CYS A O 1
ATOM 2156 N N . SER A 1 277 ? -5.086 17.892 -21.420 1.00 59.94 277 SER A N 1
ATOM 2157 C CA . SER A 1 277 ? -4.399 18.854 -22.278 1.00 59.94 277 SER A CA 1
ATOM 2158 C C . SER A 1 277 ? -4.959 20.255 -22.058 1.00 59.94 277 SER A C 1
ATOM 2160 O O . SER A 1 277 ? -6.126 20.509 -22.355 1.00 59.94 277 SER A O 1
ATOM 2162 N N . ARG A 1 278 ? -4.107 21.179 -21.611 1.00 55.38 278 ARG A N 1
ATOM 2163 C CA . ARG A 1 278 ? -4.326 22.621 -21.746 1.00 55.38 278 ARG A CA 1
ATOM 2164 C C . ARG A 1 278 ? -2.996 23.268 -22.124 1.00 55.38 278 ARG A C 1
ATOM 2166 O O . ARG A 1 278 ? -2.008 23.078 -21.423 1.00 55.38 278 ARG A O 1
ATOM 2173 N N . GLU A 1 279 ? -2.985 24.001 -23.240 1.00 51.91 279 GLU A N 1
ATOM 2174 C CA . GLU A 1 279 ? -1.771 24.535 -23.887 1.00 51.91 279 GLU A CA 1
ATOM 2175 C C . GLU A 1 279 ? -0.732 23.436 -24.218 1.00 51.91 279 GLU A C 1
ATOM 2177 O O . GLU A 1 279 ? -0.960 22.252 -23.981 1.00 51.91 279 GLU A O 1
ATOM 2182 N N . ARG A 1 280 ? 0.403 23.778 -24.845 1.00 51.66 280 ARG A N 1
ATOM 2183 C CA . ARG A 1 280 ? 1.410 22.812 -25.355 1.00 51.66 280 ARG A CA 1
ATOM 2184 C C . ARG A 1 280 ? 2.104 21.950 -24.267 1.00 51.66 280 ARG A C 1
ATOM 2186 O O . ARG A 1 280 ? 3.107 21.304 -24.561 1.00 51.66 280 ARG A O 1
ATOM 2193 N N . ALA A 1 281 ? 1.615 21.932 -23.024 1.00 55.22 281 ALA A N 1
ATOM 2194 C CA . ALA A 1 281 ? 2.203 21.216 -21.894 1.00 55.22 281 ALA A CA 1
ATOM 2195 C C . ALA A 1 281 ? 1.364 19.989 -21.489 1.00 55.22 281 ALA A C 1
ATOM 2197 O O . ALA A 1 281 ? 0.151 20.063 -21.318 1.00 55.22 281 ALA A O 1
ATOM 2198 N N . SER A 1 282 ? 2.028 18.842 -21.313 1.00 63.72 282 SER A N 1
ATOM 2199 C CA . SER A 1 282 ? 1.405 17.624 -20.773 1.00 63.72 282 SER A CA 1
ATOM 2200 C C . SER A 1 282 ? 1.385 17.680 -19.247 1.00 63.72 282 SER A C 1
ATOM 2202 O O . SER A 1 282 ? 2.445 17.778 -18.631 1.00 63.72 282 SER A O 1
ATOM 2204 N N . LEU A 1 283 ? 0.199 17.600 -18.643 1.00 70.44 283 LEU A N 1
ATOM 2205 C CA . LEU A 1 283 ? 0.038 17.564 -17.191 1.00 70.44 283 LEU A CA 1
ATOM 2206 C C . LEU A 1 283 ? 0.100 16.125 -16.654 1.00 70.44 283 LEU A C 1
ATOM 2208 O O . LEU A 1 283 ? -0.381 15.192 -17.301 1.00 70.44 283 LEU A O 1
ATOM 2212 N N . ILE A 1 284 ? 0.667 15.947 -15.457 1.00 77.50 284 ILE A N 1
ATOM 2213 C CA . ILE A 1 284 ? 0.767 14.644 -14.776 1.00 77.50 284 ILE A CA 1
ATOM 2214 C C . ILE A 1 284 ? -0.103 14.626 -13.522 1.00 77.50 284 ILE A C 1
ATOM 2216 O O . ILE A 1 284 ? -0.189 15.629 -12.817 1.00 77.50 284 ILE A O 1
ATOM 2220 N N . ALA A 1 285 ? -0.749 13.494 -13.240 1.00 79.38 285 ALA A N 1
ATOM 2221 C CA . ALA A 1 285 ? -1.545 13.353 -12.025 1.00 79.38 285 ALA A CA 1
ATOM 2222 C C . ALA A 1 285 ? -0.623 13.269 -10.797 1.00 79.38 285 ALA A C 1
ATOM 2224 O O . ALA A 1 285 ? 0.398 12.583 -10.823 1.00 79.38 285 ALA A O 1
ATOM 2225 N N . THR A 1 286 ? -0.976 13.961 -9.720 1.00 81.25 286 THR A N 1
ATOM 2226 C CA . THR A 1 286 ? -0.249 13.947 -8.437 1.00 81.25 286 THR A CA 1
ATOM 2227 C C . THR A 1 286 ? -1.051 13.269 -7.336 1.00 81.25 286 THR A C 1
ATOM 2229 O O . THR A 1 286 ? -0.480 12.716 -6.398 1.00 81.25 286 THR A O 1
ATOM 2232 N N . SER A 1 287 ? -2.376 13.279 -7.456 1.00 78.50 287 SER A N 1
ATOM 2233 C CA . SER A 1 287 ? -3.294 12.552 -6.585 1.00 78.50 287 SER A CA 1
ATOM 2234 C C . SER A 1 287 ? -4.584 12.232 -7.328 1.00 78.50 287 SER A C 1
ATOM 2236 O O . SER A 1 287 ? -4.895 12.822 -8.365 1.00 78.50 287 SER A O 1
ATOM 2238 N N . ALA A 1 288 ? -5.307 11.256 -6.801 1.00 78.50 288 ALA A N 1
ATOM 2239 C CA . ALA A 1 288 ? -6.531 10.739 -7.371 1.00 78.50 288 ALA A CA 1
ATOM 2240 C C . ALA A 1 288 ? -7.452 10.306 -6.230 1.00 78.50 288 ALA A C 1
ATOM 2242 O O . ALA A 1 288 ? -6.971 9.797 -5.218 1.00 78.50 288 ALA A O 1
ATOM 2243 N N . THR A 1 289 ? -8.750 10.537 -6.383 1.00 77.81 289 THR A N 1
ATOM 2244 C CA . THR A 1 289 ? -9.772 10.113 -5.426 1.00 77.81 289 THR A CA 1
ATOM 2245 C C . THR A 1 289 ? -11.094 9.882 -6.145 1.00 77.81 289 THR A C 1
ATOM 2247 O O . THR A 1 289 ? -11.381 10.540 -7.147 1.00 77.81 289 THR A O 1
ATOM 2250 N N . VAL A 1 290 ? -11.909 8.962 -5.641 1.00 74.12 290 VAL A N 1
ATOM 2251 C CA . VAL A 1 290 ? -13.302 8.814 -6.070 1.00 74.12 290 VAL A CA 1
ATOM 2252 C C . VAL A 1 290 ? -14.183 9.553 -5.074 1.00 74.12 290 VAL A C 1
ATOM 2254 O O . VAL A 1 290 ? -14.102 9.319 -3.870 1.00 74.12 290 VAL A O 1
ATOM 2257 N N . GLY A 1 291 ? -14.983 10.488 -5.580 1.00 60.25 291 GLY A N 1
ATOM 2258 C CA . GLY A 1 291 ? -15.952 11.242 -4.793 1.00 60.25 291 GLY A CA 1
ATOM 2259 C C . GLY A 1 291 ? -17.321 10.555 -4.725 1.00 60.25 291 GLY A C 1
ATOM 2260 O O . GLY A 1 291 ? -17.566 9.5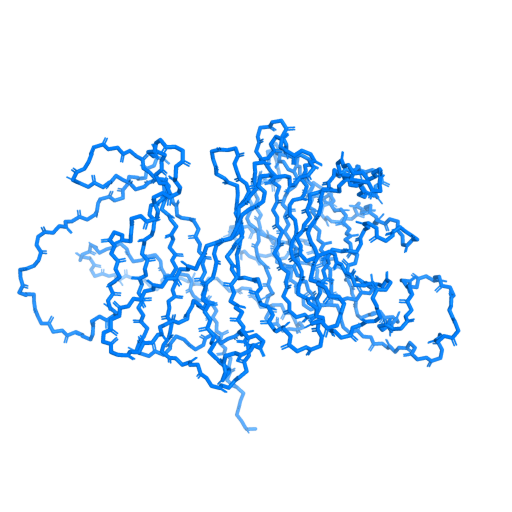78 -5.444 1.00 60.25 291 GLY A O 1
ATOM 2261 N N . PRO A 1 292 ? -18.237 11.077 -3.887 1.00 53.09 292 PRO A N 1
ATOM 2262 C CA . PRO A 1 292 ? -19.634 10.655 -3.895 1.00 53.09 292 PRO A CA 1
ATOM 2263 C C . PRO A 1 292 ? -20.268 10.866 -5.279 1.00 53.09 292 PRO A C 1
ATOM 2265 O O . PRO A 1 292 ? -19.741 11.603 -6.120 1.00 53.09 292 PRO A O 1
ATOM 2268 N N . ARG A 1 293 ? -21.405 10.200 -5.522 1.00 48.12 293 ARG A N 1
ATOM 2269 C CA . ARG A 1 293 ? -22.170 10.355 -6.766 1.00 48.12 293 ARG A CA 1
ATOM 2270 C C . ARG A 1 293 ? -22.498 11.834 -6.975 1.00 48.12 293 ARG A C 1
ATOM 2272 O O . ARG A 1 293 ? -23.153 12.443 -6.136 1.00 48.12 293 ARG A O 1
ATOM 2279 N N . ALA A 1 294 ? -22.046 12.405 -8.085 1.00 40.81 294 ALA A N 1
ATOM 2280 C CA . ALA A 1 294 ? -22.412 13.759 -8.477 1.00 40.81 294 ALA A CA 1
ATOM 2281 C C . ALA A 1 294 ? -23.525 13.670 -9.524 1.00 40.81 294 ALA A C 1
ATOM 2283 O O . ALA A 1 294 ? -23.413 12.895 -10.477 1.00 40.81 294 ALA A O 1
ATOM 2284 N N . ILE A 1 295 ? -24.592 14.457 -9.355 1.00 40.12 295 ILE A N 1
ATOM 2285 C CA . ILE A 1 295 ? -25.526 14.707 -10.453 1.00 40.12 295 ILE A CA 1
ATOM 2286 C C . ILE A 1 295 ? -24.892 15.764 -11.334 1.00 40.12 295 ILE A C 1
ATOM 2288 O O . ILE A 1 295 ? -24.636 16.896 -10.911 1.00 40.12 295 ILE A O 1
ATOM 2292 N N . LEU A 1 296 ? -24.638 15.386 -12.577 1.00 43.59 296 LEU A N 1
ATOM 2293 C CA . LEU A 1 296 ? -24.291 16.356 -13.584 1.00 43.59 296 LEU A CA 1
ATOM 2294 C C . LEU A 1 296 ? -25.576 17.072 -14.008 1.00 43.59 296 LEU A C 1
ATOM 2296 O O . LEU A 1 296 ? -26.482 16.435 -14.538 1.00 43.59 296 LEU A O 1
ATOM 2300 N N . LEU A 1 297 ? -25.663 18.394 -13.804 1.00 37.59 297 LEU A N 1
ATOM 2301 C CA . LEU A 1 297 ? -26.869 19.185 -14.125 1.00 37.59 297 LEU A CA 1
ATOM 2302 C C . LEU A 1 297 ? -27.272 19.159 -15.617 1.00 37.59 297 LEU A C 1
ATOM 2304 O O . LEU A 1 297 ? -28.270 19.770 -15.983 1.00 37.59 297 LEU A O 1
ATOM 2308 N N . LEU A 1 298 ? -26.497 18.494 -16.478 1.00 40.03 298 LEU A N 1
ATOM 2309 C CA . LEU A 1 298 ? -26.755 18.371 -17.912 1.00 40.03 298 LEU A CA 1
ATOM 2310 C C . LEU A 1 298 ? -27.268 16.984 -18.336 1.00 40.03 298 LEU A C 1
ATOM 2312 O O . LEU A 1 298 ? -27.670 16.859 -19.487 1.00 40.03 298 LEU A O 1
ATOM 2316 N N . SER A 1 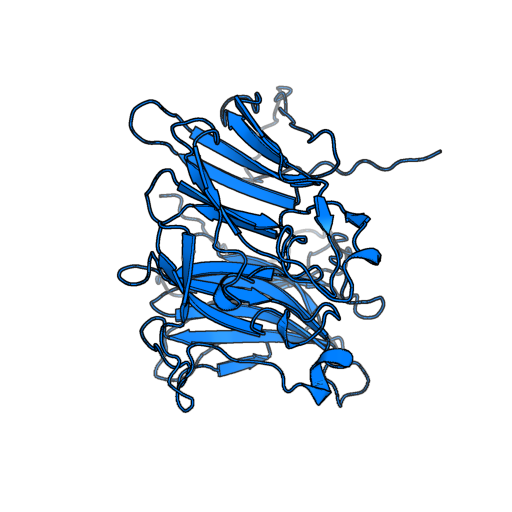299 ? -27.258 15.959 -17.470 1.00 46.62 299 SER A N 1
ATOM 2317 C CA . SER A 1 299 ? -27.640 14.591 -17.874 1.00 46.62 299 SER A CA 1
ATOM 2318 C C . SER A 1 299 ? -28.658 13.882 -16.978 1.00 46.62 299 SER A C 1
ATOM 2320 O O . SER A 1 299 ? -29.065 12.786 -17.335 1.00 46.62 299 SER A O 1
ATOM 2322 N N . ASP A 1 300 ? -29.076 14.459 -15.843 1.00 43.31 300 ASP A N 1
ATOM 2323 C CA . ASP A 1 300 ? -30.026 13.850 -14.879 1.00 43.31 300 ASP A CA 1
ATOM 2324 C C . ASP A 1 300 ? -29.651 12.424 -14.395 1.00 43.31 300 ASP A C 1
ATOM 2326 O O . ASP A 1 300 ? -30.413 11.746 -13.708 1.00 43.31 300 ASP A O 1
ATOM 2330 N N . THR A 1 301 ? -28.432 11.971 -14.701 1.00 48.47 301 THR A N 1
ATOM 2331 C CA . THR A 1 301 ? -27.883 10.665 -14.336 1.00 48.47 301 THR A CA 1
ATOM 2332 C C . THR A 1 301 ? -26.874 10.812 -13.200 1.00 48.47 301 THR A C 1
ATOM 2334 O O . THR A 1 301 ? -25.995 11.678 -13.209 1.00 48.47 301 THR A O 1
ATOM 2337 N N . THR A 1 302 ? -26.975 9.945 -12.190 1.00 51.50 302 THR A N 1
ATOM 2338 C CA . THR A 1 302 ? -25.989 9.878 -11.104 1.00 51.50 302 THR A CA 1
ATOM 2339 C C . THR A 1 302 ? -24.769 9.085 -11.560 1.00 51.50 302 THR A C 1
ATOM 2341 O O . THR A 1 302 ? -24.883 7.891 -11.848 1.00 51.50 302 THR A O 1
ATOM 2344 N N . HIS A 1 303 ? -23.591 9.703 -11.557 1.00 56.06 303 HIS A N 1
ATOM 2345 C CA . HIS A 1 303 ? -22.335 9.025 -11.881 1.00 56.06 303 HIS A CA 1
ATOM 2346 C C . HIS A 1 303 ? -21.336 9.150 -10.728 1.00 56.06 303 HIS A C 1
ATOM 2348 O O . HIS A 1 303 ? -21.314 10.154 -10.012 1.00 56.06 303 HIS A O 1
ATOM 2354 N N . HIS A 1 304 ? -20.505 8.122 -10.524 1.00 56.69 304 HIS A N 1
ATOM 2355 C CA . HIS A 1 304 ? -19.373 8.228 -9.605 1.00 56.69 304 HIS A CA 1
ATOM 2356 C C . HIS A 1 304 ? -18.282 9.076 -10.257 1.00 56.69 304 HIS A C 1
ATOM 2358 O O . HIS A 1 304 ? -17.866 8.818 -11.388 1.00 56.69 304 HIS A O 1
ATOM 2364 N N . LEU A 1 305 ? -17.836 10.108 -9.543 1.00 59.72 305 LEU A N 1
ATOM 2365 C CA . LEU A 1 305 ? -16.874 11.072 -10.056 1.00 59.72 305 LEU A CA 1
ATOM 2366 C C . LEU A 1 305 ? -15.460 10.654 -9.657 1.00 59.72 305 LEU A C 1
ATOM 2368 O O . LEU A 1 305 ? -15.136 10.608 -8.468 1.00 59.72 305 LEU A O 1
ATOM 2372 N N . VAL A 1 306 ? -14.594 10.401 -10.638 1.00 65.44 306 VAL A N 1
ATOM 2373 C CA . VAL A 1 306 ? -13.158 10.257 -10.381 1.00 65.44 306 VAL A CA 1
ATOM 2374 C C . VAL A 1 306 ? -12.522 11.638 -10.486 1.00 65.44 306 VAL A C 1
ATOM 2376 O O . VAL A 1 306 ? -12.496 12.247 -11.557 1.00 65.44 306 VAL A O 1
ATOM 2379 N N . SER A 1 307 ? -12.000 12.137 -9.371 1.00 66.06 307 SER A N 1
ATOM 2380 C CA . SER A 1 307 ? -11.264 13.397 -9.306 1.00 66.06 307 SER A CA 1
ATOM 2381 C C . SER A 1 307 ? -9.767 13.119 -9.376 1.00 66.06 307 SER A C 1
ATOM 2383 O O . SER A 1 307 ? -9.213 12.409 -8.534 1.00 66.06 307 SER A O 1
ATOM 2385 N N . LEU A 1 308 ? -9.096 13.709 -10.361 1.00 66.88 308 LEU A N 1
ATOM 2386 C CA . LEU A 1 308 ? -7.646 13.676 -10.517 1.00 66.88 308 LEU A CA 1
ATOM 2387 C C . LEU A 1 308 ? -7.087 15.090 -10.359 1.00 66.88 308 LEU A C 1
ATOM 2389 O O . LEU A 1 308 ? -7.499 16.015 -11.058 1.00 66.88 308 LEU A O 1
ATOM 2393 N N . ASN A 1 309 ? -6.099 15.248 -9.484 1.00 68.44 309 ASN A N 1
ATOM 2394 C CA . ASN A 1 309 ? -5.349 16.495 -9.379 1.00 68.44 309 ASN A CA 1
ATOM 2395 C C . ASN A 1 309 ? -4.097 16.378 -10.241 1.00 68.44 309 ASN A C 1
ATOM 2397 O O . ASN A 1 309 ? -3.347 15.407 -10.117 1.00 68.44 309 ASN A O 1
ATOM 2401 N N . PHE A 1 310 ? -3.857 17.370 -11.092 1.00 68.50 310 PHE A N 1
ATOM 2402 C CA . PHE A 1 310 ? -2.721 17.419 -12.000 1.00 68.50 310 PHE A CA 1
ATOM 2403 C C . PHE A 1 310 ? -1.779 18.578 -11.672 1.00 68.50 310 PHE A C 1
ATOM 2405 O O . PHE A 1 310 ? -2.216 19.645 -11.246 1.00 68.50 310 PHE A O 1
ATOM 2412 N N . SER A 1 311 ? -0.485 18.394 -11.933 1.00 64.94 311 SER A N 1
ATOM 2413 C CA . SER A 1 311 ? 0.539 19.441 -11.831 1.00 64.94 311 SER A CA 1
ATOM 2414 C C . SER A 1 311 ? 1.365 19.537 -13.117 1.00 64.94 311 SER A C 1
ATOM 2416 O O . SER A 1 311 ? 1.544 18.547 -13.835 1.00 64.94 311 SER A O 1
ATOM 2418 N N . LYS A 1 312 ? 1.871 20.745 -13.400 1.00 57.31 312 LYS A N 1
ATOM 2419 C CA . LYS A 1 312 ? 2.748 21.059 -14.538 1.00 57.31 312 LYS A CA 1
ATOM 2420 C C . LYS A 1 312 ? 4.189 20.579 -14.325 1.00 57.31 312 LYS A C 1
ATOM 2422 O O . LYS A 1 312 ? 4.954 20.495 -15.286 1.00 57.31 312 LYS A O 1
ATOM 2427 N N . HIS A 1 313 ? 4.574 20.229 -13.096 1.00 53.69 313 HIS A N 1
ATOM 2428 C CA . HIS A 1 313 ? 5.964 19.922 -12.781 1.00 53.69 313 HIS A CA 1
ATOM 2429 C C . HIS A 1 313 ? 6.321 18.456 -13.069 1.00 53.69 313 HIS A C 1
ATOM 2431 O O . HIS A 1 313 ? 6.151 17.565 -12.242 1.00 53.69 313 HIS A O 1
ATOM 2437 N N . GLY A 1 314 ? 6.870 18.210 -14.258 1.00 47.66 314 GLY A N 1
ATOM 2438 C CA . GLY A 1 314 ? 7.521 16.954 -14.614 1.00 47.66 314 GLY A CA 1
ATOM 2439 C C . GLY A 1 314 ? 8.999 17.170 -14.916 1.00 47.66 314 GLY A C 1
ATOM 2440 O O . GLY A 1 314 ? 9.322 17.384 -16.073 1.00 47.66 314 GLY A O 1
ATOM 2441 N N . THR A 1 315 ? 9.890 17.079 -13.919 1.00 36.09 315 THR A N 1
ATOM 2442 C CA . THR A 1 315 ? 11.346 16.910 -14.168 1.00 36.09 315 THR A CA 1
ATOM 2443 C C . THR A 1 315 ? 12.167 16.360 -12.992 1.00 36.09 315 THR A C 1
ATOM 2445 O O . THR A 1 315 ? 13.196 15.743 -13.250 1.00 36.09 315 THR A O 1
ATOM 2448 N N . THR A 1 316 ? 11.748 16.469 -11.728 1.00 34.38 316 THR A N 1
ATOM 2449 C CA . THR A 1 316 ? 12.576 16.041 -10.576 1.00 34.38 316 THR A CA 1
ATOM 2450 C C . THR A 1 316 ? 12.044 14.783 -9.888 1.00 34.38 316 THR A C 1
ATOM 2452 O O . THR A 1 316 ? 11.636 14.788 -8.735 1.00 34.38 316 THR A O 1
ATOM 2455 N N . GLY A 1 317 ? 12.097 13.661 -10.611 1.00 37.59 317 GLY A N 1
ATOM 2456 C CA . GLY A 1 317 ? 11.844 12.332 -10.050 1.00 37.59 317 GLY A CA 1
ATOM 2457 C C . GLY A 1 317 ? 10.372 12.044 -9.742 1.00 37.59 317 GLY A C 1
ATOM 2458 O O . GLY A 1 317 ? 9.584 12.910 -9.385 1.00 37.59 317 GLY A O 1
ATOM 2459 N N . ILE A 1 318 ? 9.980 10.779 -9.884 1.00 41.25 318 ILE A N 1
ATOM 2460 C CA . ILE A 1 318 ? 8.664 10.311 -9.443 1.00 41.25 318 ILE A CA 1
ATOM 2461 C C . ILE A 1 318 ? 8.728 10.128 -7.919 1.00 41.25 318 ILE A C 1
ATOM 2463 O O . ILE A 1 318 ? 8.870 9.017 -7.412 1.00 41.25 318 ILE A O 1
ATOM 2467 N N . GLN A 1 319 ? 8.756 11.248 -7.205 1.00 34.28 319 GLN A N 1
ATOM 2468 C CA . GLN A 1 319 ? 8.592 11.348 -5.758 1.00 34.28 319 GLN A CA 1
ATOM 2469 C C . GLN A 1 319 ? 7.185 11.886 -5.487 1.00 34.28 319 GLN A C 1
ATOM 2471 O O . GLN A 1 319 ? 6.612 12.592 -6.318 1.00 34.28 319 GLN A O 1
ATOM 2476 N N . ARG A 1 320 ? 6.614 11.526 -4.334 1.00 35.62 320 ARG A N 1
ATOM 2477 C CA . ARG A 1 320 ? 5.297 11.980 -3.867 1.00 35.62 320 ARG A CA 1
ATOM 2478 C C . ARG A 1 320 ? 5.367 13.498 -3.640 1.00 35.62 320 ARG A C 1
ATOM 2480 O O . ARG A 1 320 ? 5.623 13.937 -2.527 1.00 35.62 320 ARG A O 1
ATOM 2487 N N . SER A 1 321 ? 5.229 14.301 -4.696 1.00 30.98 321 SER A N 1
ATOM 2488 C CA . SER A 1 321 ? 5.186 15.754 -4.563 1.00 30.98 321 SER A CA 1
ATOM 2489 C C . SER A 1 321 ? 3.862 16.121 -3.908 1.00 30.98 321 SER A C 1
ATOM 2491 O O . SER A 1 321 ? 2.806 16.079 -4.532 1.00 30.98 321 SER A O 1
ATOM 2493 N N . THR A 1 322 ? 3.923 16.446 -2.621 1.00 31.64 322 THR A N 1
ATOM 2494 C CA . THR A 1 322 ? 2.838 17.094 -1.875 1.00 31.64 322 THR A CA 1
ATOM 2495 C C . THR A 1 322 ? 2.767 18.594 -2.169 1.00 31.64 322 THR A C 1
ATOM 2497 O O . THR A 1 322 ? 1.933 19.290 -1.596 1.00 31.64 322 THR A O 1
ATOM 2500 N N . VAL A 1 323 ? 3.635 19.109 -3.048 1.00 30.17 323 VAL A N 1
ATOM 2501 C CA . VAL A 1 323 ? 3.603 20.498 -3.496 1.00 30.17 323 VAL A CA 1
ATOM 2502 C C . VAL A 1 323 ? 2.565 20.602 -4.609 1.00 30.17 323 VAL A C 1
ATOM 2504 O O . VAL A 1 323 ? 2.819 20.263 -5.767 1.00 30.17 323 VAL A O 1
ATOM 2507 N N . ILE A 1 324 ? 1.366 21.043 -4.231 1.00 35.00 324 ILE A N 1
ATOM 2508 C CA . ILE A 1 324 ? 0.382 21.574 -5.173 1.00 35.00 324 ILE A CA 1
ATOM 2509 C C . ILE A 1 324 ? 0.959 22.903 -5.660 1.00 35.00 324 ILE A C 1
ATOM 2511 O O . ILE A 1 324 ? 0.773 23.933 -5.021 1.00 35.00 324 ILE A O 1
ATOM 2515 N N . ASP A 1 325 ? 1.731 22.851 -6.743 1.00 36.50 325 ASP A N 1
ATOM 2516 C CA . ASP A 1 325 ? 2.187 24.046 -7.452 1.00 36.50 325 ASP A CA 1
ATOM 2517 C C . ASP A 1 325 ? 0.964 24.889 -7.863 1.00 36.50 325 ASP A C 1
ATOM 2519 O O . ASP A 1 325 ? -0.086 24.340 -8.222 1.00 36.50 325 ASP A O 1
ATOM 2523 N N . ASP A 1 326 ? 1.080 26.217 -7.825 1.00 36.62 326 ASP A N 1
ATOM 2524 C CA . ASP A 1 326 ? -0.015 27.145 -8.152 1.00 36.62 326 ASP A CA 1
ATOM 2525 C C . ASP A 1 326 ? -0.462 27.048 -9.623 1.00 36.62 326 ASP A C 1
ATOM 2527 O O . ASP A 1 326 ? -1.494 27.591 -10.011 1.00 36.62 326 ASP A O 1
ATOM 2531 N N . SER A 1 327 ? 0.271 26.273 -10.427 1.00 47.16 327 SER A N 1
ATOM 2532 C CA . SER A 1 327 ? -0.043 25.890 -11.804 1.00 47.16 327 SER A CA 1
ATOM 2533 C C . SER A 1 327 ? -0.912 24.620 -11.950 1.00 47.16 327 SER A C 1
ATOM 2535 O O . SER A 1 327 ? -1.092 24.122 -13.065 1.00 47.16 327 SER A O 1
ATOM 2537 N N . GLY A 1 328 ? -1.428 24.059 -10.849 1.00 52.72 328 GLY A N 1
ATOM 2538 C CA . GLY A 1 328 ? -2.211 22.818 -10.844 1.00 52.72 328 GLY A CA 1
ATOM 2539 C C . GLY A 1 328 ? -3.588 22.907 -11.525 1.00 52.72 328 GLY A C 1
ATOM 2540 O O . GLY A 1 328 ? -4.253 23.946 -11.521 1.00 52.72 328 GLY A O 1
ATOM 2541 N N . ALA A 1 329 ? -4.042 21.784 -12.088 1.00 56.53 329 ALA A N 1
ATOM 2542 C CA . ALA A 1 329 ? -5.369 21.632 -12.688 1.00 56.53 329 ALA A CA 1
ATOM 2543 C C . ALA A 1 329 ? -6.160 20.513 -11.998 1.00 56.53 329 ALA A C 1
ATOM 2545 O O . ALA A 1 329 ? -5.590 19.498 -11.599 1.00 56.53 329 ALA A O 1
ATOM 2546 N N . TYR A 1 330 ? -7.475 20.679 -11.902 1.00 58.22 330 TYR A N 1
ATOM 2547 C CA . TYR A 1 330 ? -8.407 19.654 -11.442 1.00 58.22 330 TYR A CA 1
ATOM 2548 C C . TYR A 1 330 ? -9.085 19.035 -12.660 1.00 58.22 330 TYR A C 1
ATOM 2550 O O . TYR A 1 330 ? -9.732 19.736 -13.437 1.00 58.22 330 TYR A O 1
ATOM 2558 N N . GLY A 1 331 ? 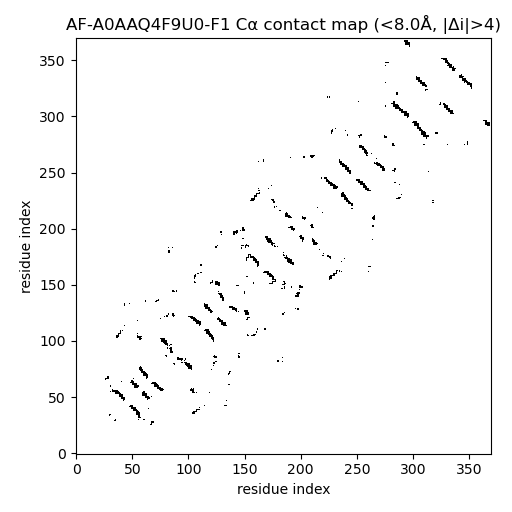-8.907 17.732 -12.860 1.00 58.50 331 GLY A N 1
ATOM 2559 C CA . GLY A 1 331 ? -9.600 16.985 -13.901 1.00 58.50 331 GLY A CA 1
ATOM 2560 C C . GLY A 1 331 ? -10.657 16.083 -13.289 1.00 58.50 331 GLY A C 1
ATOM 2561 O O . GLY A 1 331 ? -10.352 15.295 -12.392 1.00 58.50 331 GLY A O 1
ATOM 2562 N N . TYR A 1 332 ? -11.877 16.177 -13.800 1.00 63.22 332 TYR A N 1
ATOM 2563 C CA . TYR A 1 332 ? -12.962 15.276 -13.442 1.00 63.22 332 TYR A CA 1
ATOM 2564 C C . TYR A 1 332 ? -13.237 14.329 -14.598 1.00 63.22 332 TYR A C 1
ATOM 2566 O O . TYR A 1 332 ? -13.391 14.757 -15.745 1.00 63.22 332 TYR A O 1
ATOM 2574 N N . PHE A 1 333 ? -13.307 13.043 -14.280 1.00 63.31 333 PHE A N 1
ATOM 2575 C CA . PHE A 1 333 ? -13.595 11.995 -15.243 1.00 63.31 333 PHE A CA 1
ATOM 2576 C C . PHE A 1 333 ? -14.838 11.250 -14.791 1.00 63.31 333 PHE A C 1
ATOM 2578 O O . PHE A 1 333 ? -14.927 10.800 -13.644 1.00 63.31 333 PHE A O 1
ATOM 2585 N N . LEU A 1 334 ? -15.794 11.136 -15.706 1.00 57.06 334 LEU A N 1
ATOM 2586 C CA . LEU A 1 334 ? -16.892 10.201 -15.561 1.00 57.06 334 LEU A CA 1
ATOM 2587 C C . LEU A 1 334 ? -16.426 8.848 -16.080 1.00 57.06 334 LEU A C 1
ATOM 2589 O O . LEU A 1 334 ? -15.768 8.760 -17.116 1.00 57.06 334 LEU A O 1
ATOM 2593 N N . ILE A 1 335 ? -16.780 7.797 -15.355 1.00 58.25 335 ILE A N 1
ATOM 2594 C CA . ILE A 1 335 ? -16.717 6.440 -15.882 1.00 58.25 335 ILE A CA 1
ATOM 2595 C C . ILE A 1 335 ? -18.129 6.133 -16.367 1.00 58.25 335 ILE A C 1
ATOM 2597 O O . ILE A 1 335 ? -18.988 5.746 -15.579 1.00 58.25 335 ILE A O 1
ATOM 2601 N N . GLY A 1 336 ? -18.382 6.428 -17.643 1.00 49.38 336 GLY A N 1
ATOM 2602 C CA . GLY A 1 336 ? -19.621 6.066 -18.323 1.00 49.38 336 GLY A CA 1
ATOM 2603 C C . GLY A 1 336 ? -19.543 4.650 -18.892 1.00 49.38 336 GLY A C 1
ATOM 2604 O O . GLY A 1 336 ? -18.480 4.202 -19.325 1.00 49.38 336 GLY A O 1
ATOM 2605 N N . GLU A 1 337 ? -20.675 3.953 -18.892 1.00 46.78 337 GLU A N 1
ATOM 2606 C CA . GLU A 1 337 ? -20.900 2.745 -19.686 1.00 46.78 337 GLU A CA 1
ATOM 2607 C C . GLU A 1 337 ? -21.719 3.146 -20.916 1.00 46.78 337 GLU A C 1
ATOM 2609 O O . GLU A 1 337 ? -22.943 3.103 -20.887 1.00 46.78 337 GLU A O 1
ATOM 2614 N N . GLU A 1 338 ? -21.059 3.571 -21.991 1.00 39.41 338 GLU A N 1
ATOM 2615 C CA . GLU A 1 338 ? -21.662 3.481 -23.325 1.00 39.41 338 GLU A CA 1
ATOM 2616 C C . GLU A 1 338 ? -20.956 2.353 -24.080 1.00 39.41 338 GLU A C 1
ATOM 2618 O O . GLU A 1 338 ? -19.736 2.369 -24.244 1.00 39.41 338 GLU A O 1
ATOM 2623 N N . ASP A 1 339 ? -21.740 1.337 -24.444 1.00 36.28 339 ASP A N 1
ATOM 2624 C CA . ASP A 1 339 ? -21.458 0.219 -25.346 1.00 36.28 339 ASP A CA 1
ATOM 2625 C C . ASP A 1 339 ? -19.978 -0.091 -25.629 1.00 36.28 339 ASP A C 1
ATOM 2627 O O . ASP A 1 339 ? -19.359 0.410 -26.567 1.00 36.28 339 ASP A O 1
ATOM 2631 N N . SER A 1 340 ? -19.430 -1.060 -24.886 1.00 37.91 340 SER A N 1
ATOM 2632 C CA . SER A 1 340 ? -18.216 -1.837 -25.221 1.00 37.91 340 SER A CA 1
ATOM 2633 C C . SER A 1 340 ? -16.880 -1.086 -25.380 1.00 37.91 340 SER A C 1
ATOM 2635 O O . SER A 1 340 ? -15.837 -1.726 -25.527 1.00 37.91 340 SER A O 1
ATOM 2637 N N . LEU A 1 341 ? -16.862 0.239 -25.246 1.00 36.56 341 LEU A N 1
ATOM 2638 C CA . LEU A 1 341 ? -15.664 1.072 -25.255 1.00 36.56 341 LEU A CA 1
ATOM 2639 C C . LEU A 1 341 ? -15.628 1.926 -23.990 1.00 36.56 341 LEU A C 1
ATOM 2641 O O . LEU A 1 341 ? -16.616 2.515 -23.577 1.00 36.56 341 LEU A O 1
ATOM 2645 N N . LEU A 1 342 ? -14.458 1.995 -23.355 1.00 42.94 342 LEU A N 1
ATOM 2646 C CA . LEU A 1 342 ? -14.218 2.922 -22.253 1.00 42.94 342 LEU A CA 1
ATOM 2647 C C . LEU A 1 342 ? -14.284 4.347 -22.827 1.00 42.94 342 LEU A C 1
ATOM 2649 O O . LEU A 1 342 ? -13.286 4.864 -23.332 1.00 42.94 342 LEU A O 1
ATOM 2653 N N . SER A 1 343 ? -15.459 4.979 -22.792 1.00 38.41 343 SER A N 1
ATOM 2654 C CA . SER A 1 343 ? -15.601 6.395 -23.111 1.00 38.41 343 SER A CA 1
ATOM 2655 C C . SER A 1 343 ? -15.138 7.197 -21.892 1.00 38.41 343 SER A C 1
ATOM 2657 O O . SER A 1 343 ? -15.900 7.604 -21.023 1.00 38.41 343 SER A O 1
ATOM 2659 N N . LEU A 1 344 ? -13.824 7.416 -21.794 1.00 45.69 344 LEU A N 1
ATOM 2660 C CA . LEU A 1 344 ? -13.287 8.474 -20.936 1.00 45.69 344 LEU A CA 1
ATOM 2661 C C . LEU A 1 344 ? -13.593 9.812 -21.618 1.00 45.69 344 LEU A C 1
ATOM 2663 O O . LEU A 1 344 ? -12.729 10.436 -22.233 1.00 45.69 344 LEU A O 1
ATOM 2667 N N . SER A 1 345 ? -14.852 10.238 -21.551 1.00 38.66 345 SER A N 1
ATOM 2668 C CA . SER A 1 345 ? -15.236 11.598 -21.891 1.00 38.66 345 SER A CA 1
ATOM 2669 C C . SER A 1 345 ? -14.654 12.505 -20.808 1.00 38.66 345 SER A C 1
ATOM 2671 O O . SER A 1 345 ? -15.094 12.550 -19.658 1.00 38.66 345 SER A O 1
ATOM 2673 N N . LEU A 1 346 ? -13.555 13.170 -21.163 1.00 44.25 346 LEU A N 1
ATOM 2674 C CA . LEU A 1 346 ? -12.880 14.148 -20.325 1.00 44.25 346 LEU A CA 1
ATOM 2675 C C . LEU A 1 346 ? -13.823 15.336 -20.170 1.00 44.25 346 LEU A C 1
ATOM 2677 O O . LEU A 1 346 ? -13.830 16.236 -21.003 1.00 44.25 346 LEU A O 1
ATOM 2681 N N . LEU A 1 347 ? -14.687 15.286 -19.159 1.00 44.41 347 LEU A N 1
ATOM 2682 C CA . LEU A 1 347 ? -15.800 16.217 -19.105 1.00 44.41 347 LEU A CA 1
ATOM 2683 C C . LEU A 1 347 ? -15.305 17.633 -18.800 1.00 44.41 347 LEU A C 1
ATOM 2685 O O . LEU A 1 347 ? -15.746 18.583 -19.437 1.00 44.41 347 LEU A O 1
ATOM 2689 N N . TYR A 1 348 ? -14.334 17.768 -17.886 1.00 50.94 348 TYR A N 1
ATOM 2690 C CA . TYR A 1 348 ? -13.743 19.057 -17.527 1.00 50.94 348 TYR A CA 1
ATOM 2691 C C . TYR A 1 348 ? -12.308 18.913 -16.991 1.00 50.94 348 TYR A C 1
ATOM 2693 O O . TYR A 1 348 ? -12.060 18.153 -16.055 1.00 50.94 348 TYR A O 1
ATOM 2701 N N . CYS A 1 349 ? -11.372 19.706 -17.529 1.00 43.88 349 CYS A N 1
ATOM 2702 C CA . CYS A 1 349 ? -10.104 20.023 -16.864 1.00 43.88 349 CYS A CA 1
ATOM 2703 C C . CYS A 1 349 ? -10.096 21.511 -16.487 1.00 43.88 349 CYS A C 1
ATOM 2705 O O . CYS A 1 349 ? -9.906 22.387 -17.333 1.00 43.88 349 CYS A O 1
ATOM 2707 N N . ILE A 1 350 ? -10.373 21.802 -15.217 1.00 45.91 350 ILE A N 1
ATOM 2708 C CA . ILE A 1 350 ? -10.536 23.155 -14.677 1.00 45.91 350 ILE A CA 1
ATOM 2709 C C . ILE A 1 350 ? -9.201 23.592 -14.059 1.00 45.91 350 ILE A C 1
ATOM 2711 O O . ILE A 1 350 ? -8.665 22.924 -13.176 1.00 45.91 350 ILE A O 1
ATOM 2715 N N . LEU A 1 351 ? -8.637 24.715 -14.521 1.00 37.50 351 LEU A N 1
ATOM 2716 C CA . LEU A 1 351 ? -7.477 25.335 -13.865 1.00 37.50 351 LEU A CA 1
ATOM 2717 C C . LEU A 1 351 ? -7.885 25.888 -12.500 1.00 37.50 351 LEU A C 1
ATOM 2719 O O . LEU A 1 351 ? -8.973 26.448 -12.360 1.00 37.50 351 LEU A O 1
ATOM 2723 N N . LYS A 1 352 ? -6.968 25.845 -11.531 1.00 35.22 352 LYS A N 1
ATOM 2724 C CA . LYS A 1 352 ? -7.042 26.709 -10.352 1.00 35.22 352 LYS A CA 1
ATOM 2725 C C . LYS A 1 352 ? -6.934 28.164 -10.845 1.00 35.22 352 LYS A C 1
ATOM 2727 O O . LYS A 1 352 ? -5.843 28.649 -11.120 1.00 35.22 352 LYS A O 1
ATOM 2732 N N . MET A 1 353 ? -8.066 28.836 -11.076 1.00 28.06 353 MET A N 1
ATOM 2733 C CA . MET A 1 353 ? -8.069 30.261 -11.410 1.00 28.06 353 MET A CA 1
ATOM 2734 C C . MET A 1 353 ? -7.561 31.030 -10.193 1.00 28.06 353 MET A C 1
ATOM 2736 O O . MET A 1 353 ? -8.170 30.988 -9.123 1.00 28.06 353 MET A O 1
ATOM 2740 N N . SER A 1 354 ? -6.447 31.737 -10.363 1.00 25.80 354 SER A N 1
ATOM 2741 C CA . SER A 1 354 ? -6.133 32.893 -9.536 1.00 25.80 354 SER A CA 1
ATOM 2742 C C . SER A 1 354 ? -7.338 33.836 -9.558 1.00 25.80 354 SER A C 1
ATOM 2744 O O . SER A 1 354 ? -7.928 34.090 -10.608 1.00 25.80 354 SER A O 1
ATOM 2746 N N . LEU A 1 355 ? -7.735 34.277 -8.366 1.00 26.20 355 LEU A N 1
ATOM 2747 C CA . LEU A 1 355 ? -8.841 35.190 -8.089 1.00 26.20 355 LEU A CA 1
ATOM 2748 C C . LEU A 1 355 ? -8.922 36.326 -9.125 1.00 26.20 355 LEU A C 1
ATOM 2750 O O . LEU A 1 355 ? -8.175 37.296 -9.044 1.00 26.20 355 LEU A O 1
ATOM 2754 N N . LEU A 1 356 ? -9.857 36.226 -10.068 1.00 23.83 356 LEU A N 1
ATOM 2755 C CA . LEU A 1 356 ? -10.332 37.335 -10.893 1.00 23.83 356 LEU A CA 1
ATOM 2756 C C . LEU A 1 356 ? -11.868 37.253 -10.969 1.00 23.83 356 LEU A C 1
ATOM 2758 O O . LEU A 1 356 ? -12.421 36.150 -10.944 1.00 23.83 356 LEU A O 1
ATOM 2762 N N . PRO A 1 357 ? -12.562 38.406 -10.969 1.00 23.47 357 PRO A N 1
ATOM 2763 C CA . PRO A 1 357 ? -13.981 38.512 -10.633 1.00 23.47 357 PRO A CA 1
ATOM 2764 C C . PRO A 1 357 ? -14.891 37.830 -11.671 1.00 23.47 357 PRO A C 1
ATOM 2766 O O . PRO A 1 357 ? -14.472 37.573 -12.803 1.00 23.47 357 PRO A O 1
ATOM 2769 N N . PRO A 1 358 ? -16.148 37.512 -11.301 1.00 26.27 358 PRO A N 1
ATOM 2770 C CA . PRO A 1 358 ? -16.966 36.555 -12.027 1.00 26.27 358 PRO A CA 1
ATOM 2771 C C . PRO A 1 358 ? -17.446 37.155 -13.349 1.00 26.27 358 PRO A C 1
ATOM 2773 O O . PRO A 1 358 ? -18.300 38.038 -13.378 1.00 26.27 358 PRO A O 1
ATOM 2776 N N . GLN A 1 359 ? -16.957 36.622 -14.463 1.00 24.59 359 GLN A N 1
ATOM 2777 C CA . GLN A 1 359 ? -17.601 36.780 -15.764 1.00 24.59 359 GLN A CA 1
ATOM 2778 C C . GLN A 1 359 ? -18.073 35.404 -16.238 1.00 24.59 359 GLN A C 1
ATOM 2780 O O . GLN A 1 359 ? -17.299 34.562 -16.679 1.00 24.59 359 GLN A O 1
ATOM 2785 N N . LYS A 1 360 ? -19.380 35.195 -16.033 1.00 30.30 360 LYS A N 1
ATOM 2786 C CA . LYS A 1 360 ? -20.298 34.250 -16.691 1.00 30.30 360 LYS A CA 1
ATOM 2787 C C . LYS A 1 360 ? -19.675 32.966 -17.270 1.00 30.30 360 LYS A C 1
ATOM 2789 O O . LYS A 1 360 ? -19.467 32.854 -18.471 1.00 30.30 360 LYS A O 1
ATOM 2794 N N . SER A 1 361 ? -19.582 31.931 -16.438 1.00 27.72 361 SER A N 1
ATOM 2795 C CA . SER A 1 361 ? -19.769 30.547 -16.888 1.00 27.72 361 SER A CA 1
ATOM 2796 C C . SER A 1 361 ? -20.861 29.918 -16.024 1.00 27.72 361 SER A C 1
ATOM 2798 O O . SER A 1 361 ? -20.681 29.705 -14.826 1.00 27.72 361 SER A O 1
ATOM 2800 N N . ARG A 1 362 ? -22.054 29.733 -16.603 1.00 30.20 362 ARG A N 1
ATOM 2801 C CA . ARG A 1 362 ? -23.197 29.085 -15.948 1.00 30.20 362 ARG A CA 1
ATOM 2802 C C . ARG A 1 362 ? -23.109 27.579 -16.179 1.00 30.20 362 ARG A C 1
ATOM 2804 O O . ARG A 1 362 ? -23.647 27.079 -17.158 1.00 30.20 362 ARG A O 1
ATOM 2811 N N . THR A 1 363 ? -22.502 26.853 -15.250 1.00 32.19 363 THR A N 1
ATOM 2812 C CA . THR A 1 363 ? -22.876 25.458 -14.971 1.00 32.19 363 THR A CA 1
ATOM 2813 C C . THR A 1 363 ? -22.557 25.194 -13.503 1.00 32.19 363 THR A C 1
ATOM 2815 O O . THR A 1 363 ? -21.396 25.068 -13.127 1.00 32.19 363 THR A O 1
ATOM 2818 N N . LEU A 1 364 ? -23.577 25.229 -12.641 1.00 27.00 364 LEU A N 1
ATOM 2819 C CA . LEU A 1 364 ? -23.423 24.867 -11.231 1.00 27.00 364 LEU A CA 1
ATOM 2820 C C . LEU A 1 364 ? -23.331 23.335 -11.128 1.00 27.00 364 LEU A C 1
ATOM 2822 O O . LEU A 1 364 ? -24.051 22.634 -11.821 1.00 27.00 364 LEU A O 1
ATOM 2826 N N . ILE A 1 365 ? -22.455 22.798 -10.284 1.00 29.84 365 ILE A N 1
ATOM 2827 C CA . ILE A 1 365 ? -22.493 21.386 -9.873 1.00 29.84 365 ILE A CA 1
ATOM 2828 C C . ILE A 1 365 ? -23.163 21.376 -8.503 1.00 29.84 365 ILE A C 1
ATOM 2830 O O . ILE A 1 365 ? -22.761 22.139 -7.623 1.00 29.84 365 ILE A O 1
ATOM 2834 N N . LYS A 1 366 ? -24.205 20.561 -8.324 1.00 23.19 366 LYS A N 1
ATOM 2835 C CA . LYS A 1 366 ? -24.912 20.425 -7.048 1.00 23.19 366 LYS A CA 1
ATOM 2836 C C . LYS A 1 366 ? -24.543 19.069 -6.447 1.00 23.19 366 LYS A C 1
ATOM 2838 O O . LYS A 1 366 ? -24.850 18.034 -7.029 1.00 23.19 366 LYS A O 1
ATOM 2843 N N . TYR A 1 367 ? -23.844 19.085 -5.317 1.00 25.98 367 TYR A N 1
ATOM 2844 C CA . TYR A 1 367 ? -23.600 17.883 -4.522 1.00 25.98 367 TYR A CA 1
ATOM 2845 C C . TYR A 1 367 ? -24.903 17.505 -3.810 1.00 25.98 367 TYR A C 1
ATOM 2847 O O . TYR A 1 367 ? -25.602 18.388 -3.307 1.00 25.98 367 TYR A O 1
ATOM 2855 N N . ILE A 1 368 ? -25.252 16.221 -3.818 1.00 23.19 368 ILE A N 1
ATOM 2856 C CA . ILE A 1 368 ? -26.365 15.687 -3.033 1.00 23.19 368 ILE A CA 1
ATOM 2857 C C . ILE A 1 368 ? -25.736 14.886 -1.902 1.00 23.19 368 ILE A C 1
ATOM 2859 O O . ILE A 1 368 ? -25.114 13.855 -2.155 1.00 23.19 368 ILE A O 1
ATOM 2863 N N . ASP A 1 369 ? -25.871 15.393 -0.682 1.00 22.41 369 ASP A N 1
ATOM 2864 C CA . ASP A 1 369 ? -25.625 14.615 0.526 1.00 22.41 369 ASP A CA 1
ATOM 2865 C C . ASP A 1 369 ? -26.828 13.675 0.723 1.00 22.41 369 ASP A C 1
ATOM 2867 O O . ASP A 1 369 ? -27.975 14.132 0.683 1.00 22.41 369 ASP A O 1
ATOM 2871 N N . LEU A 1 370 ? -26.569 12.373 0.880 1.00 26.80 370 LEU A N 1
ATOM 2872 C CA . LEU A 1 370 ? -27.539 11.380 1.360 1.00 26.80 370 LEU A CA 1
ATOM 2873 C C . LEU A 1 370 ? -27.184 10.984 2.789 1.00 26.80 370 LEU A C 1
ATOM 2875 O O . LEU A 1 370 ? -25.989 10.681 3.016 1.00 26.80 370 LEU A O 1
#

Nearest PDB structures (foldseek):
  7moa-assembly1_E  TM=7.977E-01  e=1.396E-17  Homo sapiens
  5l5l-assembly1_A  TM=7.710E-01  e=2.658E-18  Mus musculus
  5l5k-assembly1_A  TM=7.710E-01  e=2.799E-18  Mus musculus
  2uzy-assembly2_D  TM=8.425E-01  e=6.810E-16  Homo sapiens
  2uzy-assembly1_B  TM=8.292E-01  e=1.920E-15  Homo sapiens

Sequence (370 aa):
MTQFSVAFVLVLMVSGHKTFGNSSVIKTFRPPAGPAQNLLYVNLYQNGGAILVAGGRNALYMLSAKDLSTRAIYKTGPVMDSVLCPPYPIECDHDSNRTTTDTYNRVLLQLGTEPLLLACGTTSQGICSIHDLQHDLNVTTNMDRGLRDNYVASKRSTVAFFGTGINENVLFAASAYDGRPLGFHPYAVSARMLNYSGFFSLLSSNGRKTSFVNVVERLKPTLQIFYLYGFSHNGFAYFVTVRRQAKSRGITRTWLSRVCESDKSFRTYMEMPIQCSRERASLIATSATVGPRAILLLSDTTHHLVSLNFSKHGTTGIQRSTVIDDSGAYGYFLIGEEDSLLSLSLLYCILKMSLLPPQKSRTLIKYIDL

Radius of gyration: 21.7 Å; Cα contacts (8 Å, |Δi|>4): 841; chains: 1; bounding box: 55×61×48 Å

pLDDT: mean 76.22, std 24.98, range [22.41, 98.5]

Organism: Amblyomma americanum (NCBI:txid6943)